Protein 7UYX (pdb70)

Radius of gyration: 41.83 Å; Cα contacts (8 Å, |Δi|>4): 1256; chains: 4; bounding box: 99×82×100 Å

Sequence (666 aa):
MTAVNYPFVDTMDKFDKITKGLIFTMISHELSILDNDGVVHSLHFSQITSLIDTITGKHPSLELPPQLFLITQYLLEDLKEVGEKGFVITEYFIDVLPTGNKAIFRGTLAHSKKEFEFSLNQFSILQQIALSHCIANLHEECAGFRGTFDVEYTFHWTPFAFNVKFSMTAVNYPFVDTMDKFDKITKGLIFTMISHELSILDNDGVVHSLHFSQITSLIDTITGKHPSLELPPQLFLITQYLLEDLKEVGEKGFVITEYFIDVLPTGNKAIFRGTLAHKISKKEFEFSLNQFSILQQIALSHCIANLHEECAGFRGTFDVEYTFHWTPFAFNVKFSMTAVNYPFVDTMDKFDKITKGLIFISHELSILDNDGVVHSLHFSQITSLIDTITGKHPSLELPPQLFLITQYLLEDLKEVGEKGFVITEYFIDVLPTGNKAIFRGTLAHISKKEFEFSLNQFSILQQIALSHCIANLHEECAGFRGTFDVEYTFHWTPFAFNVKMTAVNYPFVDTMDKFDKITKGLIFTMISHELSILDNDGVVHSLHFSQITSLIDTITGKHPSLELPPQLFLITQYLLEDLKEVGEKGFVITEYFIDVLPTGNKAIFRGTLAHKKEFEFSLNQFSILQQIALSHCIANLHEECAGFRGTFDVEYTFHWTPFAFNVKFS

B-factor: mean 81.18, std 18.29, range [40.74, 188.02]

Secondary structure (DSSP, 8-state):
-EEE--S-HHHHHHHHHHHHHTB---B--EEEEE-TTS-EEEEEHHHHHHHHHHHHT--GGGSS-HHHHHHHHHT-HHHHHHHTTT-EEEEEEEEEETTTTEEEEEEEEE--EEEEEEEEE---HHHHHHHHHHHHHH-GGGGGS-S--S--EEEEEETTEEEEEE-/-EEE--S-HHHHHHHHHHHHHHB---B--EEEEE-TTS-EEEEEHHHHHHHHHHHHT--GGGGS-HHHHHHHHTT-HHHHHHHHTT-EEEEEEEEEETTTTEEEEEEEEE----EEEEEEEE----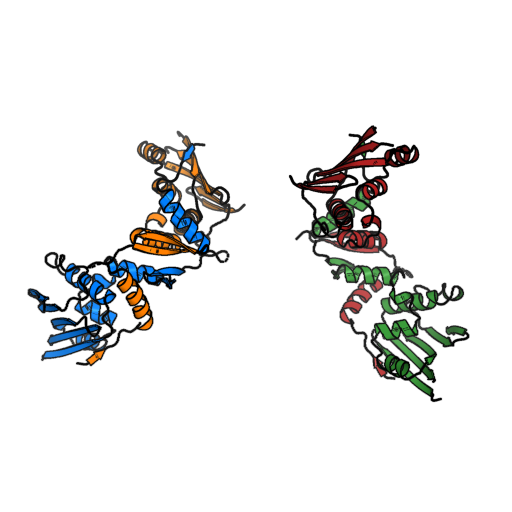HHHHHHHHHHHHTT-GGGTTS-S--S--EEEEEETTEEEEEE-/-EEE--S-HHHHHHHHHHHHTT----SEEEEE-SSS-EEEEEHHHHHHHHHHHHT--GGGGS-HHHHHHHHHT-HHHHHHHHTT-EEEEEEEEEETTTTEEEEEEEEE---EEEEEEEEE---HHHHHHHHHHHHTT-SGGGGS-S--S--EEEEE-SS-EEE-/-EEE--S-HHHHHHHHHHHHHTB---B--EEEEE-TTS-EEEEEHHHHHHHHHHHHT--GGGSS-HHHHHHHHHT-HHHHHHHHTT-EEEEEEEEEETTTTEEEEEEEEE--EEEEEEEE---HHHHHHHHHHHHTT-STTTTS-S--S--EEEEE-SS-EEEEE-

Organism: NCBI:txid2562177

Solvent-accessible surface area: 33189 Å² total; per-residue (Å²): 110,80,72,24,93,17,55,128,54,102,42,11,51,72,9,11,103,2,0,108,17,17,53,148,131,120,11,48,72,56,1,33,2,54,28,122,134,44,80,73,27,62,2,85,6,82,29,1,42,38,0,2,25,11,9,44,15,149,50,106,21,4,123,57,46,0,38,74,3,0,25,67,37,5,127,8,101,79,13,112,68,22,37,127,112,42,23,100,23,49,51,2,38,0,21,0,49,25,129,60,51,89,0,42,0,81,7,18,7,15,144,119,140,93,133,24,76,15,12,0,27,50,0,2,14,4,9,2,3,2,0,0,4,1,0,5,54,60,74,144,151,20,41,76,22,100,36,23,19,81,50,82,2,26,0,58,59,26,74,187,58,78,81,28,142,100,113,94,80,74,24,88,16,54,125,52,106,44,8,46,83,11,14,114,4,0,114,17,20,45,145,136,106,15,42,76,56,5,30,0,51,19,114,131,47,75,59,22,57,0,90,6,75,36,0,30,35,0,4,28,13,7,48,11,168,48,103,20,2,123,54,45,0,38,72,4,0,26,67,39,4,122,8,103,87,13,110,67,21,39,128,124,41,23,87,23,24,50,2,38,0,20,0,45,26,127,58,55,90,0,45,0,78,8,22,7,0,97,153,157,68,134,87,143,23,74,16,21,0,31,51,0,2,17,6,8,1,2,3,0,0,4,1,0,5,53,62,79,142,142,17,42,78,24,102,27,28,5,78,52,82,2,30,0,58,59,26,79,188,62,70,85,24,141,102,116,101,80,69,24,92,18,51,125,63,111,40,12,58,70,10,15,102,0,0,106,12,12,72,193,27,58,73,57,2,30,0,44,8,110,122,47,75,77,12,54,0,87,6,84,39,0,36,33,0,4,24,12,8,42,17,158,50,103,20,2,127,56,43,0,29,74,4,0,30,73,34,4,125,7,97,81,10,100,64,14,39,131,127,37,32,93,27,57,49,1,41,0,18,0,51,24,128,57,48,75,0,45,0,83,9,25,8,22,125,136,61,159,92,136,21,75,15,20,0,23,58,0,4,9,4,8,1,3,1,0,0,4,1,0,5,52,52,68,140,156,18,42,74,40,100,35,27,27,82,70,132,12,25,0,47,50,26,69,191,56,65,84,46,173,98,79,73,26,91,16,50,121,63,108,39,7,64,81,10,14,93,0,0,101,12,12,53,135,154,113,13,52,69,51,0,30,0,49,8,128,116,48,74,74,17,60,0,85,6,80,29,0,37,34,0,3,26,13,8,44,11,164,47,100,18,2,122,52,46,0,36,72,9,0,26,69,45,5,122,6,102,83,10,111,69,24,34,126,137,30,42,93,22,54,52,1,44,0,20,0,48,27,128,62,55,85,0,48,0,79,8,24,6,27,161,201,91,150,22,74,15,12,0,28,57,0,3,12,6,10,2,2,4,0,0,4,0,0,2,51,55,73,137,154,28,43,73,32,92,31,28,40,77,48,76,2,28,1,47,54,25,74,185,56,75,84,30,148,113,113

Structure (mmCIF, N/CA/C/O backbone):
data_7UYX
#
_entry.id   7UYX
#
_cell.length_a   60.955
_cell.length_b   86.563
_cell.length_c   71.879
_cell.angle_alpha   90.000
_cell.angle_beta   110.940
_cell.angle_gamma   90.000
#
_symmetry.space_group_name_H-M   'P 1 21 1'
#
loop_
_atom_site.group_PDB
_atom_site.id
_atom_site.type_symbol
_atom_site.label_atom_id
_atom_site.label_alt_id
_atom_site.label_comp_id
_atom_site.label_asym_id
_atom_site.label_entity_id
_atom_site.label_seq_id
_atom_site.pdbx_PDB_ins_code
_atom_site.Cartn_x
_atom_site.Cartn_y
_atom_site.Cartn_z
_atom_site.occupancy
_atom_site.B_iso_or_equiv
_atom_site.auth_seq_id
_atom_site.auth_comp_id
_atom_site.auth_asym_id
_atom_site.auth_atom_id
_atom_site.pdbx_PDB_model_num
ATOM 1 N N . MET A 1 4 ? 25.89280 -1.92791 21.30419 1.000 75.59332 1 MET A N 1
ATOM 2 C CA . MET A 1 4 ? 25.38612 -1.54738 19.95420 1.000 73.90170 1 MET A CA 1
ATOM 3 C C . MET A 1 4 ? 26.50049 -0.92626 19.11981 1.000 72.86177 1 MET A C 1
ATOM 4 O O . MET A 1 4 ? 26.76596 0.26948 19.20035 1.000 77.59235 1 MET A O 1
ATOM 8 N N . THR A 1 5 ? 27.14867 -1.75054 18.30869 1.000 69.02876 2 THR A N 1
ATOM 9 C CA . THR A 1 5 ? 28.29872 -1.31155 17.53071 1.000 64.50139 2 THR A CA 1
ATOM 10 C C . THR A 1 5 ? 27.84357 -0.50823 16.31952 1.000 65.69127 2 THR A C 1
ATOM 11 O O . THR A 1 5 ? 26.91437 -0.92119 15.61407 1.000 60.05939 2 THR A O 1
ATOM 22 N N . ALA A 1 6 ? 28.52109 0.61938 16.06490 1.000 65.97008 3 ALA A N 1
ATOM 23 C CA . ALA A 1 6 ? 28.16860 1.52512 14.97962 1.000 61.93464 3 ALA A CA 1
ATOM 24 C C . ALA A 1 6 ? 29.07931 1.25695 13.78906 1.000 61.04504 3 ALA A C 1
ATOM 25 O O . ALA A 1 6 ? 30.30883 1.37977 13.90404 1.000 52.00506 3 ALA A O 1
ATOM 32 N N . VAL A 1 7 ? 28.47383 0.89661 12.65392 1.000 62.67880 4 VAL A N 1
ATOM 33 C CA . VAL A 1 7 ? 29.20464 0.51978 11.45002 1.000 56.64436 4 VAL A CA 1
ATOM 34 C C . VAL A 1 7 ? 28.86700 1.51249 10.34975 1.000 56.91530 4 VAL A C 1
ATOM 35 O O . VAL A 1 7 ? 27.69921 1.65175 9.97600 1.000 58.49213 4 VAL A O 1
ATOM 48 N N . ASN A 1 8 ? 29.88760 2.17823 9.81538 1.000 73.90285 5 ASN A N 1
ATOM 49 C CA . ASN A 1 8 ? 29.71979 3.14207 8.73710 1.000 73.80863 5 ASN A CA 1
ATOM 50 C C . ASN A 1 8 ? 29.91327 2.49515 7.36922 1.000 74.16968 5 ASN A C 1
ATOM 51 O O . ASN A 1 8 ? 30.69053 1.55190 7.20832 1.000 78.39422 5 ASN A O 1
ATOM 62 N N . TYR A 1 9 ? 29.21900 3.04058 6.37741 1.000 71.51506 6 TYR A N 1
ATOM 63 C CA . TYR A 1 9 ? 29.30439 2.49858 5.03213 1.000 67.52148 6 TYR A CA 1
ATOM 64 C C . TYR A 1 9 ? 30.68888 2.77617 4.44236 1.000 69.95303 6 TYR A C 1
ATOM 65 O O . TYR A 1 9 ? 31.22853 3.87911 4.60545 1.000 80.33088 6 TYR A O 1
ATOM 83 N N . PRO A 1 10 ? 31.29893 1.79766 3.76056 1.000 76.48753 7 PRO A N 1
ATOM 84 C CA . PRO A 1 10 ? 32.64558 2.04612 3.20387 1.000 75.07625 7 PRO A CA 1
ATOM 85 C C . PRO A 1 10 ? 32.67977 3.19236 2.20399 1.000 77.46741 7 PRO A C 1
ATOM 86 O O . PRO A 1 10 ? 33.47774 4.13380 2.35777 1.000 79.54985 7 PRO A O 1
ATOM 97 N N . PHE A 1 11 ? 31.83313 3.13683 1.17155 1.000 76.07802 8 PHE A N 1
ATOM 98 C CA . PHE A 1 11 ? 31.81397 4.15757 0.12593 1.000 72.95640 8 PHE A CA 1
ATOM 99 C C . PHE A 1 11 ? 30.78623 5.22543 0.48527 1.000 76.96139 8 PHE A C 1
ATOM 100 O O . PHE A 1 11 ? 29.66302 5.26891 -0.03352 1.000 78.32012 8 PHE A O 1
ATOM 117 N N . VAL A 1 12 ? 31.20408 6.14368 1.34975 1.000 98.47053 9 VAL A N 1
ATOM 118 C CA . VAL A 1 12 ? 30.28473 7.18861 1.77383 1.000 101.76367 9 VAL A CA 1
ATOM 119 C C . VAL A 1 12 ? 30.02404 8.16351 0.63410 1.000 104.02874 9 VAL A C 1
ATOM 120 O O . VAL A 1 12 ? 28.87295 8.43505 0.27583 1.000 103.80887 9 VAL A O 1
ATOM 133 N N . ASP A 1 13 ? 31.09020 8.70157 0.04475 1.000 84.33552 10 ASP A N 1
ATOM 134 C CA . ASP A 1 13 ? 30.92485 9.76131 -0.94490 1.000 85.02188 10 ASP A CA 1
ATOM 135 C C . ASP A 1 13 ? 30.27033 9.25085 -2.22252 1.000 85.63519 10 ASP A C 1
ATOM 136 O O . ASP A 1 13 ? 29.40690 9.92547 -2.79812 1.000 87.10987 10 ASP A O 1
ATOM 145 N N . THR A 1 14 ? 30.71107 8.09895 -2.72015 1.000 82.54755 11 THR A N 1
ATOM 146 C CA . THR A 1 14 ? 30.02086 7.49905 -3.85684 1.000 79.26499 11 THR A CA 1
ATOM 147 C C . THR A 1 14 ? 28.52914 7.34201 -3.56811 1.000 83.34749 11 THR A C 1
ATOM 148 O O . THR A 1 14 ? 27.68680 7.59005 -4.44569 1.000 80.00273 11 THR A O 1
ATOM 159 N N . MET A 1 15 ? 28.18364 6.93199 -2.34054 1.000 79.68898 12 MET A N 1
ATOM 160 C CA . MET A 1 15 ? 26.77572 6.80306 -1.97764 1.000 77.57666 12 MET A CA 1
ATOM 161 C C . MET A 1 15 ? 26.08726 8.16469 -1.92777 1.000 77.32303 12 MET A C 1
ATOM 162 O O . MET A 1 15 ? 24.93237 8.29837 -2.35135 1.000 78.26100 12 MET A O 1
ATOM 176 N N . ASP A 1 16 ? 26.77654 9.19022 -1.42344 1.000 87.81648 13 ASP A N 1
ATOM 177 C CA . ASP A 1 16 ? 26.17394 10.51841 -1.35455 1.000 86.81426 13 ASP A CA 1
ATOM 178 C C . ASP A 1 16 ? 25.67518 10.97152 -2.72267 1.000 84.61499 13 ASP A C 1
ATOM 179 O O . ASP A 1 16 ? 24.54706 11.45665 -2.86029 1.000 81.40489 13 ASP A O 1
ATOM 188 N N . LYS A 1 17 ? 26.51237 10.83150 -3.74962 1.000 89.78607 14 LYS A N 1
ATOM 189 C CA . LYS A 1 17 ? 26.08092 11.18867 -5.09538 1.000 90.04439 14 LYS A CA 1
ATOM 190 C C . LYS A 1 17 ? 24.80051 10.44713 -5.46724 1.000 92.15948 14 LYS A C 1
ATOM 191 O O . LYS A 1 17 ? 23.81972 11.05955 -5.90129 1.000 88.77332 14 LYS A O 1
ATOM 210 N N . PHE A 1 18 ? 24.79076 9.11929 -5.30716 1.000 78.34856 15 PHE A N 1
ATOM 211 C CA . PHE A 1 18 ? 23.58252 8.35655 -5.60934 1.000 80.40160 15 PHE A CA 1
ATOM 212 C C . PHE A 1 18 ? 22.37230 8.90716 -4.85686 1.000 77.46354 15 PHE A C 1
ATOM 213 O O . PHE A 1 18 ? 21.28545 9.03333 -5.42408 1.000 76.05676 15 PHE A O 1
ATOM 230 N N . ASP A 1 19 ? 22.52632 9.18215 -3.56222 1.000 81.67286 16 ASP A N 1
ATOM 231 C CA . ASP A 1 19 ? 21.39610 9.61410 -2.74329 1.000 83.37267 16 ASP A CA 1
ATOM 232 C C . ASP A 1 19 ? 20.79194 10.90589 -3.27065 1.000 83.24978 16 ASP A C 1
ATOM 233 O O . ASP A 1 19 ? 19.57210 11.01640 -3.43980 1.000 84.68601 16 ASP A O 1
ATOM 242 N N . LYS A 1 20 ? 21.63230 11.91009 -3.49971 1.000 80.63585 17 LYS A N 1
ATOM 243 C CA . LYS A 1 20 ? 21.14299 13.16852 -4.04393 1.000 82.62163 17 LYS A CA 1
ATOM 244 C C . LYS A 1 20 ? 20.39601 12.94057 -5.35032 1.000 85.26202 17 LYS A C 1
ATOM 245 O O . LYS A 1 20 ? 19.29134 13.45661 -5.55178 1.000 87.41594 17 LYS A O 1
ATOM 264 N N . ILE A 1 21 ? 20.98150 12.15598 -6.24979 1.000 87.38290 18 ILE A N 1
ATOM 265 C CA . ILE A 1 21 ? 20.29956 11.83631 -7.49692 1.000 83.54153 18 ILE A CA 1
ATOM 266 C C . ILE A 1 21 ? 18.98438 11.11816 -7.21326 1.000 82.08998 18 ILE A C 1
ATOM 267 O O . ILE A 1 21 ? 17.93726 11.46099 -7.77219 1.000 87.35783 18 ILE A O 1
ATOM 283 N N . THR A 1 22 ? 19.02141 10.09786 -6.35498 1.000 86.01209 19 THR A N 1
ATOM 284 C CA . THR A 1 22 ? 17.80997 9.33633 -6.07577 1.000 85.94304 19 THR A CA 1
ATOM 285 C C . THR A 1 22 ? 16.72958 10.19961 -5.44013 1.000 87.74397 19 THR A C 1
ATOM 286 O O . THR A 1 22 ? 15.53721 9.96590 -5.66438 1.000 90.00261 19 THR A O 1
ATOM 297 N N . LYS A 1 23 ? 17.11511 11.18001 -4.62647 1.000 85.04532 20 LYS A N 1
ATOM 298 C CA . LYS A 1 23 ? 16.11547 12.08655 -4.07654 1.000 84.00354 20 LYS A CA 1
ATOM 299 C C . LYS A 1 23 ? 15.37268 12.83603 -5.17732 1.000 85.90826 20 LYS A C 1
ATOM 300 O O . LYS A 1 23 ? 14.16990 13.09823 -5.04634 1.000 86.07782 20 LYS A O 1
ATOM 319 N N . GLY A 1 24 ? 16.06606 13.18824 -6.26415 1.000 85.62937 21 GLY A N 1
ATOM 320 C CA . GLY A 1 24 ? 15.44087 13.93623 -7.34030 1.000 92.67056 21 GLY A CA 1
ATOM 321 C C . GLY A 1 24 ? 14.47135 13.12172 -8.17487 1.000 89.41235 21 GLY A C 1
ATOM 322 O O . GLY A 1 24 ? 13.64821 13.70125 -8.89207 1.000 89.05261 21 GLY A O 1
ATOM 326 N N . LEU A 1 25 ? 14.54378 11.79323 -8.09801 1.000 92.53684 22 LEU A N 1
ATOM 327 C CA . LEU A 1 25 ? 13.64602 10.92886 -8.85069 1.000 87.91132 22 LEU A CA 1
ATOM 328 C C . LEU A 1 25 ? 12.37330 10.58522 -8.08910 1.000 89.52420 22 LEU A C 1
ATOM 329 O O . LEU A 1 25 ? 11.52681 9.85851 -8.62441 1.000 89.32190 22 LEU A O 1
ATOM 345 N N . ILE A 1 26 ? 12.20898 11.08929 -6.86998 1.000 79.34435 23 ILE A N 1
ATOM 346 C CA . ILE A 1 26 ? 11.02848 10.76904 -6.07742 1.000 81.68572 23 ILE A CA 1
ATOM 347 C C . ILE A 1 26 ? 9.87046 11.64923 -6.52012 1.000 78.58742 23 ILE A C 1
ATOM 348 O O . ILE A 1 26 ? 10.01586 12.87271 -6.62550 1.000 77.81179 23 ILE A O 1
ATOM 364 N N . PHE A 1 27 ? 8.71844 11.02629 -6.77254 1.000 77.51757 24 PHE A N 1
ATOM 365 C CA . PHE A 1 27 ? 7.52020 11.76053 -7.14426 1.000 83.86411 24 PHE A CA 1
ATOM 366 C C . PHE A 1 27 ? 6.35919 11.37350 -6.23192 1.000 82.53146 24 PHE A C 1
ATOM 367 O O . PHE A 1 27 ? 6.54276 10.64301 -5.25683 1.000 77.77438 24 PHE A O 1
ATOM 384 N N . THR A 1 37 ? 4.86379 6.04705 -2.27378 1.000 89.75489 34 THR A N 1
ATOM 385 C CA . THR A 1 37 ? 5.72931 6.85091 -3.13310 1.000 93.99052 34 THR A CA 1
ATOM 386 C C . THR A 1 37 ? 6.55437 5.95491 -4.05547 1.000 88.77054 34 THR A C 1
ATOM 387 O O . THR A 1 37 ? 6.66568 4.75300 -3.81666 1.000 90.40916 34 THR A O 1
ATOM 397 N N . MET A 1 38 ? 7.14320 6.54864 -5.09435 1.000 89.02646 35 MET A N 1
ATOM 398 C CA . MET A 1 38 ? 7.83179 5.77653 -6.11643 1.000 88.35708 35 MET A CA 1
ATOM 399 C C . MET A 1 38 ? 8.92220 6.63027 -6.75622 1.000 84.58462 35 MET A C 1
ATOM 400 O O . MET A 1 38 ? 9.00127 7.84670 -6.55236 1.000 89.08673 35 MET A O 1
ATOM 414 N N . ILE A 1 39 ? 9.77208 5.95966 -7.54186 1.000 81.05281 36 ILE A N 1
ATOM 415 C CA . ILE A 1 39 ? 10.90882 6.56679 -8.22591 1.000 79.78706 36 ILE A CA 1
ATOM 416 C C . ILE A 1 39 ? 10.55204 6.75624 -9.69441 1.000 78.55542 36 ILE A C 1
ATOM 417 O O . ILE A 1 39 ? 9.74547 6.00912 -10.27108 1.000 78.84874 36 ILE A O 1
ATOM 433 N N . SER A 1 40 ? 11.16543 7.76659 -10.31753 1.000 73.10427 37 SER A N 1
ATOM 434 C CA . SER A 1 40 ? 10.77966 8.12499 -11.67465 1.000 72.57102 37 SER A CA 1
ATOM 435 C C . SER A 1 40 ? 11.32906 7.16841 -12.72563 1.000 78.52380 37 SER A C 1
ATOM 436 O O . SER A 1 40 ? 10.75993 7.08724 -13.82282 1.000 77.49421 37 SER A O 1
ATOM 444 N N . HIS A 1 41 ? 12.43000 6.46693 -12.43792 1.000 77.08780 38 HIS A N 1
ATOM 445 C CA . HIS A 1 41 ? 13.03999 5.54710 -13.40725 1.000 73.16092 38 HIS A CA 1
ATOM 446 C C . HIS A 1 41 ? 13.39336 6.26189 -14.70807 1.000 68.87754 38 HIS A C 1
ATOM 447 O O . HIS A 1 41 ? 13.15952 5.74811 -15.80492 1.000 68.35409 38 HIS A O 1
ATOM 461 N N . GLU A 1 42 ? 13.96733 7.45327 -14.57704 1.000 72.91653 39 GLU A N 1
ATOM 462 C CA . GLU A 1 42 ? 14.32269 8.26353 -15.73087 1.000 69.23552 39 GLU A CA 1
ATOM 463 C C . GLU A 1 42 ? 15.33196 9.29014 -15.25711 1.000 68.26514 39 GLU A C 1
ATOM 464 O O . GLU A 1 42 ? 15.07560 10.00497 -14.28129 1.000 68.32716 39 GLU A O 1
ATOM 476 N N . LEU A 1 43 ? 16.47376 9.35098 -15.93400 1.000 77.84698 40 LEU A N 1
ATOM 477 C CA . LEU A 1 43 ? 17.56634 10.22660 -15.54184 1.000 86.55465 40 LEU A CA 1
ATOM 478 C C . LEU A 1 43 ? 17.82735 11.26633 -16.61945 1.000 90.46251 40 LEU A C 1
ATOM 479 O O . LEU A 1 43 ? 17.81600 10.95508 -17.81487 1.000 86.98222 40 LEU A O 1
ATOM 495 N N . SER A 1 44 ? 18.07650 12.50052 -16.17821 1.000 80.18134 41 SER A N 1
ATOM 496 C CA . SER A 1 44 ? 18.35457 13.60933 -17.07838 1.000 83.30569 41 SER A CA 1
ATOM 497 C C . SER A 1 44 ? 19.86029 13.76025 -17.24295 1.000 85.32936 41 SER A C 1
ATOM 498 O O . SER A 1 44 ? 20.59288 13.87014 -16.25458 1.000 83.78559 41 SER A O 1
ATOM 506 N N . ILE A 1 45 ? 20.31282 13.76882 -18.49469 1.000 88.95766 42 ILE A N 1
ATOM 507 C CA . ILE A 1 45 ? 21.72790 13.77336 -18.84161 1.000 88.40914 42 ILE A CA 1
ATOM 508 C C . ILE A 1 45 ? 22.08625 15.10307 -19.48698 1.000 86.96497 42 ILE A C 1
ATOM 509 O O . ILE A 1 45 ? 21.35124 15.60192 -20.34414 1.000 89.63164 42 ILE A O 1
ATOM 525 N N . LEU A 1 46 ? 23.23547 15.65551 -19.10575 1.000 89.97423 43 LEU A N 1
ATOM 526 C CA . LEU A 1 46 ? 23.74293 16.89564 -19.67824 1.000 95.66929 43 LEU A CA 1
ATOM 527 C C . LEU A 1 46 ? 24.93836 16.58043 -20.56575 1.000 100.13135 43 LEU A C 1
ATOM 528 O O . LEU A 1 46 ? 25.84029 15.84230 -20.15565 1.000 97.98707 43 LEU A O 1
ATOM 544 N N . ASP A 1 47 ? 24.95036 17.14267 -21.77100 1.000 95.05184 44 ASP A N 1
ATOM 545 C CA . ASP A 1 47 ? 26.03257 16.92721 -22.71673 1.000 95.78809 44 ASP A CA 1
ATOM 546 C C . ASP A 1 47 ? 26.96552 18.13672 -22.72259 1.000 101.30187 44 ASP A C 1
ATOM 547 O O . ASP A 1 47 ? 26.77869 19.10849 -21.98376 1.000 96.80813 44 ASP A O 1
ATOM 556 N N . ASN A 1 48 ? 27.98576 18.07312 -23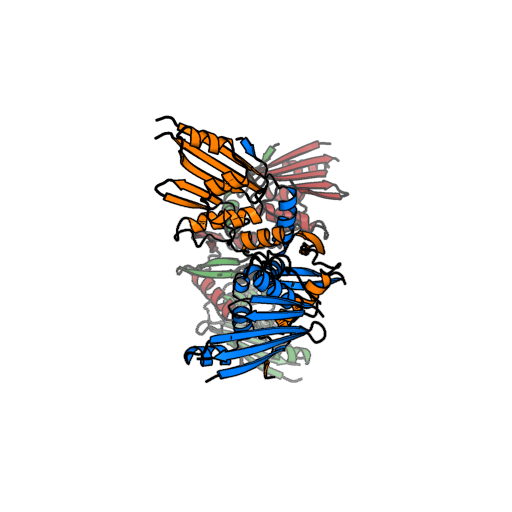.58182 1.000 102.20674 45 ASN A N 1
ATOM 557 C CA . ASN A 1 48 ? 29.03046 19.09193 -23.56163 1.000 104.83492 45 ASN A CA 1
ATOM 558 C C . ASN A 1 48 ? 28.46870 20.47871 -23.85350 1.000 104.22553 45 ASN A C 1
ATOM 559 O O . ASN A 1 48 ? 28.84384 21.45951 -23.20004 1.000 104.81785 45 ASN A O 1
ATOM 570 N N . ASP A 1 49 ? 27.56671 20.58508 -24.82881 1.000 113.21498 46 ASP A N 1
ATOM 571 C CA . ASP A 1 49 ? 27.02811 21.89167 -25.18456 1.000 113.17733 46 ASP A CA 1
ATOM 572 C C . ASP A 1 49 ? 26.12747 22.46861 -24.10369 1.000 111.72437 46 ASP A C 1
ATOM 573 O O . ASP A 1 49 ? 25.88501 23.68177 -24.09736 1.000 110.70042 46 ASP A O 1
ATOM 582 N N . GLY A 1 50 ? 25.60491 21.63194 -23.21737 1.000 111.46224 47 GLY A N 1
ATOM 583 C CA . GLY A 1 50 ? 24.63067 22.06901 -22.24779 1.000 108.90169 47 GLY A CA 1
ATOM 584 C C . GLY A 1 50 ? 23.19623 21.71936 -22.57766 1.000 107.23642 47 GLY A C 1
ATOM 585 O O . GLY A 1 50 ? 22.28621 22.41230 -22.09714 1.000 108.21106 47 GLY A O 1
ATOM 589 N N . VAL A 1 51 ? 22.96365 20.67483 -23.37542 1.000 101.19954 48 VAL A N 1
ATOM 590 C CA . VAL A 1 51 ? 21.62505 20.22275 -23.72330 1.000 96.11085 48 VAL A CA 1
ATOM 591 C C . VAL A 1 51 ? 21.27502 19.05274 -22.81811 1.000 94.66884 48 VAL A C 1
ATOM 592 O O . VAL A 1 51 ? 22.08682 18.13939 -22.62979 1.000 94.80444 48 VAL A O 1
ATOM 605 N N . VAL A 1 52 ? 20.07806 19.07866 -22.25670 1.000 97.09525 49 VAL A N 1
ATOM 606 C CA . VAL A 1 52 ? 19.62030 18.03094 -21.35080 1.000 94.89769 49 VAL A CA 1
ATOM 607 C C . VAL A 1 52 ? 18.82654 17.00436 -22.14582 1.000 93.46232 49 VAL A C 1
ATOM 608 O O . VAL A 1 52 ? 17.92981 17.35838 -22.92083 1.000 92.45881 49 VAL A O 1
ATOM 621 N N . HIS A 1 53 ? 19.15015 15.72939 -21.94394 1.000 82.65181 50 HIS A N 1
ATOM 622 C CA . HIS A 1 53 ? 18.44838 14.61433 -22.57123 1.000 82.08957 50 HIS A CA 1
ATOM 623 C C . HIS A 1 53 ? 17.92914 13.71647 -21.45650 1.000 81.68130 50 HIS A C 1
ATOM 624 O O . HIS A 1 53 ? 18.72047 13.10336 -20.73172 1.000 81.36419 50 HIS A O 1
ATOM 638 N N . SER A 1 54 ? 16.60827 13.64717 -21.30853 1.000 80.28115 51 SER A N 1
ATOM 639 C CA . SER A 1 54 ? 15.98652 12.81090 -20.29030 1.000 71.90032 51 SER A CA 1
ATOM 640 C C . SER A 1 54 ? 15.77085 11.42392 -20.88014 1.000 70.96068 51 SER A C 1
ATOM 641 O O . SER A 1 54 ? 14.86764 11.22575 -21.69813 1.000 78.51165 51 SER A O 1
ATOM 649 N N . LEU A 1 55 ? 16.60217 10.47244 -20.47785 1.000 70.50164 52 LEU A N 1
ATOM 650 C CA . LEU A 1 55 ? 16.49923 9.09972 -20.94504 1.000 70.47700 52 LEU A CA 1
ATOM 651 C C . LEU A 1 55 ? 16.03318 8.19277 -19.81642 1.000 68.92298 52 LEU A C 1
ATOM 652 O O . LEU A 1 55 ? 16.33024 8.42579 -18.64337 1.000 74.39941 52 LEU A O 1
ATOM 668 N N . HIS A 1 56 ? 15.28269 7.16368 -20.18616 1.000 72.39802 53 HIS A N 1
ATOM 669 C CA . HIS A 1 56 ? 14.82948 6.19070 -19.21028 1.000 68.13000 53 HIS A CA 1
ATOM 670 C C . HIS A 1 56 ? 15.99152 5.33629 -18.71617 1.000 67.17053 53 HIS A C 1
ATOM 671 O O . HIS A 1 56 ? 17.03567 5.22298 -19.36118 1.000 65.53294 53 HIS A O 1
ATOM 685 N N . PHE A 1 57 ? 15.78836 4.70880 -17.55859 1.000 66.30710 54 PHE A N 1
ATOM 686 C CA . PHE A 1 57 ? 16.77963 3.76814 -17.05083 1.000 59.75759 54 PHE A CA 1
ATOM 687 C C . PHE A 1 57 ? 17.13713 2.72733 -18.10656 1.000 63.21010 54 PHE A C 1
ATOM 688 O O . PHE A 1 57 ? 18.31587 2.44067 -18.34525 1.000 79.67258 54 PHE A O 1
ATOM 705 N N . SER A 1 58 ? 16.12103 2.15844 -18.75916 1.000 51.48473 55 SER A N 1
ATOM 706 C CA . SER A 1 58 ? 16.36558 1.09784 -19.72886 1.000 49.85522 55 SER A CA 1
ATOM 707 C C . SER A 1 58 ? 17.22699 1.58675 -20.88439 1.000 54.82680 55 SER A C 1
ATOM 708 O O . SER A 1 58 ? 18.10555 0.86256 -21.36497 1.000 61.78059 55 SER A O 1
ATOM 716 N N . GLN A 1 59 ? 16.97543 2.80185 -21.36231 1.000 61.87897 56 GLN A N 1
ATOM 717 C CA . GLN A 1 59 ? 17.79302 3.35467 -22.43662 1.000 62.92463 56 GLN A CA 1
ATOM 718 C C . GLN A 1 59 ? 19.22978 3.56746 -21.97842 1.000 67.74418 56 GLN A C 1
ATOM 719 O O . GLN A 1 59 ? 20.17621 3.13997 -22.65004 1.000 75.76102 56 GLN A O 1
ATOM 733 N N . ILE A 1 60 ? 19.41178 4.21897 -20.82917 1.000 46.74958 57 ILE A N 1
ATOM 734 C CA . ILE A 1 60 ? 20.76019 4.47647 -20.33510 1.000 56.00094 57 ILE A CA 1
ATOM 735 C C . ILE A 1 60 ? 21.53750 3.17293 -20.20803 1.000 54.35906 57 ILE A C 1
ATOM 736 O O . ILE A 1 60 ? 22.70686 3.08778 -20.60276 1.000 56.50889 57 ILE A O 1
ATOM 752 N N . THR A 1 61 ? 20.90947 2.14346 -19.63942 1.000 52.33408 58 THR A N 1
ATOM 753 C CA . THR A 1 61 ? 21.54358 0.83105 -19.57542 1.000 61.13924 58 THR A CA 1
ATOM 754 C C . THR A 1 61 ? 21.96862 0.36827 -20.96486 1.000 60.09683 58 THR A C 1
ATOM 755 O O . THR A 1 61 ? 23.11755 -0.03747 -21.17661 1.000 57.68852 58 THR A O 1
ATOM 766 N N . SER A 1 62 ? 21.04994 0.44499 -21.93340 1.000 61.83019 59 SER A N 1
ATOM 767 C CA . SER A 1 62 ? 21.35517 -0.01884 -23.28283 1.000 56.45162 59 SER A CA 1
ATOM 768 C C . SER A 1 62 ? 22.50904 0.76944 -23.88726 1.000 58.88967 59 SER A C 1
ATOM 769 O O . SER A 1 62 ? 23.38694 0.19554 -24.54118 1.000 59.45702 59 SER A O 1
ATOM 777 N N . LEU A 1 63 ? 22.52101 2.08777 -23.68743 1.000 57.54918 60 LEU A N 1
ATOM 778 C CA . LEU A 1 63 ? 23.59988 2.90839 -24.22745 1.000 63.69351 60 LEU A CA 1
ATOM 779 C C . LEU A 1 63 ? 24.92787 2.55214 -23.57784 1.000 56.91075 60 LEU A C 1
ATOM 780 O O . LEU A 1 63 ? 25.93040 2.33074 -24.26413 1.000 61.95348 60 LEU A O 1
ATOM 796 N N . ILE A 1 64 ? 24.95275 2.49258 -22.24804 1.000 60.49957 61 ILE A N 1
ATOM 797 C CA . ILE A 1 64 ? 26.20163 2.22099 -21.54412 1.000 65.06162 61 ILE A CA 1
ATOM 798 C C . ILE A 1 64 ? 26.70387 0.82187 -21.87748 1.000 62.46885 61 ILE A C 1
ATOM 799 O O . ILE A 1 64 ? 27.87880 0.62903 -22.21611 1.000 57.69260 61 ILE A O 1
ATOM 815 N N . ASP A 1 65 ? 25.82032 -0.17661 -21.78268 1.000 70.74667 62 ASP A N 1
ATOM 816 C CA . ASP A 1 65 ? 26.24428 -1.55312 -22.00824 1.000 69.53199 62 ASP A CA 1
ATOM 817 C C . ASP A 1 65 ? 26.73921 -1.75310 -23.43533 1.000 69.05440 62 ASP A C 1
ATOM 818 O O . ASP A 1 65 ? 27.59951 -2.60782 -23.68082 1.000 69.07764 62 ASP A O 1
ATOM 827 N N . THR A 1 66 ? 26.20748 -0.98269 -24.38924 1.000 67.22509 63 THR A N 1
ATOM 828 C CA . THR A 1 66 ? 26.67609 -1.09826 -25.76511 1.000 58.97400 63 THR A CA 1
ATOM 829 C C . THR A 1 66 ? 28.09479 -0.56564 -25.89881 1.000 59.37165 63 THR A C 1
ATOM 830 O O . THR A 1 66 ? 28.92712 -1.16245 -26.58934 1.000 60.39331 63 THR A O 1
ATOM 841 N N . ILE A 1 67 ? 28.39022 0.55390 -25.23959 1.000 61.48941 64 ILE A N 1
ATOM 842 C CA . ILE A 1 67 ? 29.71988 1.14235 -25.34716 1.000 62.55602 64 ILE A CA 1
ATOM 843 C C . ILE A 1 67 ? 30.73989 0.29440 -24.60231 1.000 56.39194 64 ILE A C 1
ATOM 844 O O . ILE A 1 67 ? 31.88702 0.15347 -25.04151 1.000 58.50180 64 ILE A O 1
ATOM 860 N N . THR A 1 68 ? 30.34519 -0.28471 -23.46818 1.000 61.96818 65 THR A N 1
ATOM 861 C CA . THR A 1 68 ? 31.28552 -1.08153 -22.68888 1.000 58.77050 65 THR A CA 1
ATOM 862 C C . THR A 1 68 ? 31.50747 -2.46105 -23.29439 1.000 56.70863 65 THR A C 1
ATOM 863 O O . THR A 1 68 ? 32.59309 -3.02922 -23.14802 1.000 57.89556 65 THR A O 1
ATOM 874 N N . GLY A 1 69 ? 30.50431 -3.00936 -23.97340 1.000 62.09400 66 GLY A N 1
ATOM 875 C CA . GLY A 1 69 ? 30.57699 -4.34407 -24.52569 1.000 54.86269 66 GLY A CA 1
ATOM 876 C C . GLY A 1 69 ? 29.77185 -5.38354 -23.78057 1.000 54.61083 66 GLY A C 1
ATOM 877 O O . GLY A 1 69 ? 29.70673 -6.53356 -24.23035 1.000 53.61779 66 GLY A O 1
ATOM 881 N N . LYS A 1 70 ? 29.15573 -5.01730 -22.66221 1.000 57.47795 67 LYS A N 1
ATOM 882 C CA . LYS A 1 70 ? 28.43402 -5.97634 -21.84066 1.000 57.90688 67 LYS A CA 1
ATOM 883 C C . LYS A 1 70 ? 27.07032 -6.35354 -22.40002 1.000 56.77844 67 LYS A C 1
ATOM 884 O O . LYS A 1 70 ? 26.43698 -7.27165 -21.86393 1.000 58.71089 67 LYS A O 1
ATOM 903 N N . HIS A 1 71 ? 26.60496 -5.67600 -23.44167 1.000 46.21350 68 HIS A N 1
ATOM 904 C CA . HIS A 1 71 ? 25.27319 -5.95363 -23.95633 1.000 54.90404 68 HIS A CA 1
ATOM 905 C C . HIS A 1 71 ? 25.19251 -7.39109 -24.46700 1.000 50.30338 68 HIS A C 1
ATOM 906 O O . HIS A 1 71 ? 26.14834 -7.89060 -25.07417 1.000 54.73141 68 HIS A O 1
ATOM 920 N N . PRO A 1 72 ? 24.07239 -8.08476 -24.24740 1.000 47.61599 69 PRO A N 1
ATOM 921 C CA . PRO A 1 72 ? 23.98781 -9.48119 -24.70953 1.000 56.29054 69 PRO A CA 1
ATOM 922 C C . PRO A 1 72 ? 23.99408 -9.61184 -26.22277 1.000 50.67104 69 PRO A C 1
ATOM 923 O O . PRO A 1 72 ? 24.50010 -10.61185 -26.74969 1.000 51.86706 69 PRO A O 1
ATOM 934 N N . SER A 1 73 ? 23.44584 -8.63281 -26.94658 1.000 47.77751 70 SER A N 1
ATOM 935 C CA . SER A 1 73 ? 23.37691 -8.76306 -28.39483 1.000 54.29722 70 SER A CA 1
ATOM 936 C C . SER A 1 73 ? 24.74459 -8.65584 -29.05593 1.000 54.45431 70 SER A C 1
ATOM 937 O O . SER A 1 73 ? 24.85334 -8.92585 -30.25660 1.000 54.09828 70 SER A O 1
ATOM 945 N N . LEU A 1 74 ? 25.78386 -8.27107 -28.31438 1.000 58.65166 71 LEU A N 1
ATOM 946 C CA . LEU A 1 74 ? 27.11435 -8.12674 -28.88941 1.000 54.07477 71 LEU A CA 1
ATOM 947 C C . LEU A 1 74 ? 27.88403 -9.43903 -28.92987 1.000 53.86712 71 LEU A C 1
ATOM 948 O O . LEU A 1 74 ? 28.88415 -9.53754 -29.64598 1.000 57.98141 71 LEU A O 1
ATOM 964 N N . GLU A 1 75 ? 27.44729 -10.44665 -28.17629 1.000 52.48035 72 GLU A N 1
ATOM 965 C CA . GLU A 1 75 ? 28.04113 -11.77275 -28.29135 1.000 51.74424 72 GLU A CA 1
ATOM 966 C C . GLU A 1 75 ? 27.72511 -12.43814 -29.62208 1.000 54.50433 72 GLU A C 1
ATOM 967 O O . GLU A 1 75 ? 28.47850 -13.31219 -30.06020 1.000 55.91267 72 GLU A O 1
ATOM 979 N N . LEU A 1 76 ? 26.61700 -12.07079 -30.24981 1.000 54.77304 73 LEU A N 1
ATOM 980 C CA . LEU A 1 76 ? 26.22558 -12.69059 -31.49948 1.000 57.51694 73 LEU A CA 1
ATOM 981 C C . LEU A 1 76 ? 27.31384 -12.51023 -32.55770 1.000 52.71102 73 LEU A C 1
ATOM 982 O O . LEU A 1 76 ? 28.06127 -11.52934 -32.54041 1.000 61.97393 73 LEU A O 1
ATOM 998 N N . PRO A 1 77 ? 27.42065 -13.44369 -33.50011 1.000 53.70583 74 PRO A N 1
ATOM 999 C CA . PRO A 1 77 ? 28.31305 -13.22348 -34.63576 1.000 53.95499 74 PRO A CA 1
ATOM 1000 C C . PRO A 1 77 ? 27.91187 -11.97210 -35.38381 1.000 59.43417 74 PRO A C 1
ATOM 1001 O O . PRO A 1 77 ? 26.71901 -11.61601 -35.44463 1.000 60.13602 74 PRO A O 1
ATOM 1012 N N . PRO A 1 78 ? 28.87496 -11.25372 -35.96673 1.000 66.21552 75 PRO A N 1
ATOM 1013 C CA . PRO A 1 78 ? 28.54001 -9.94831 -36.56545 1.000 57.88620 75 PRO A CA 1
ATOM 1014 C C . PRO A 1 78 ? 27.40024 -9.99232 -37.56997 1.000 54.86955 75 PRO A C 1
ATOM 1015 O O . PRO A 1 78 ? 26.58567 -9.06299 -37.59716 1.000 52.21199 75 PRO A O 1
ATOM 1026 N N . GLN A 1 79 ? 27.32505 -11.02733 -38.40951 1.000 61.04552 76 GLN A N 1
ATOM 1027 C CA . GLN A 1 79 ? 26.24828 -11.08832 -39.39331 1.000 59.90583 76 GLN A CA 1
ATOM 1028 C C . GLN A 1 79 ? 24.90880 -11.35817 -38.71681 1.000 59.39485 76 GLN A C 1
ATOM 1029 O O . GLN A 1 79 ? 23.89550 -10.73693 -39.05785 1.000 59.96658 76 GLN A O 1
ATOM 1043 N N . LEU A 1 80 ? 24.88719 -12.28528 -37.75472 1.000 51.54713 77 LEU A N 1
ATOM 1044 C CA . LEU A 1 80 ? 23.66527 -12.55631 -37.00718 1.000 52.55868 77 LEU A CA 1
ATOM 1045 C C . LEU A 1 80 ? 23.28386 -11.36913 -36.13386 1.000 53.34696 77 LEU A C 1
ATOM 1046 O O . LEU A 1 80 ? 22.09777 -11.15713 -35.85702 1.000 48.91983 77 LEU A O 1
ATOM 1062 N N . PHE A 1 81 ? 24.27601 -10.59966 -35.68009 1.000 52.28162 78 PHE A N 1
ATOM 1063 C CA . PHE A 1 81 ? 24.00052 -9.33971 -34.99678 1.000 51.96744 78 PHE A CA 1
ATOM 1064 C C . PHE A 1 81 ? 23.26936 -8.37049 -35.91631 1.000 49.49766 78 PHE A C 1
ATOM 1065 O O . PHE A 1 81 ? 22.19383 -7.86461 -35.57671 1.000 55.56649 78 PHE A O 1
ATOM 1082 N N . LEU A 1 82 ? 23.83534 -8.10378 -37.09249 1.000 47.59259 79 LEU A N 1
ATOM 1083 C CA . LEU A 1 82 ? 23.17754 -7.19850 -38.02708 1.000 52.90190 79 LEU A CA 1
ATOM 1084 C C . LEU A 1 82 ? 21.77901 -7.69051 -38.38048 1.000 51.42623 79 LEU A C 1
ATOM 1085 O O . LEU A 1 82 ? 20.82408 -6.90549 -38.37855 1.000 51.64428 79 LEU A O 1
ATOM 1101 N N . ILE A 1 83 ? 21.62969 -8.98915 -38.66067 1.000 50.48340 80 ILE A N 1
ATOM 1102 C CA . ILE A 1 83 ? 20.31791 -9.51448 -39.03558 1.000 53.35043 80 ILE A CA 1
ATOM 1103 C C . ILE A 1 83 ? 19.28793 -9.21079 -37.95824 1.000 49.55587 80 ILE A C 1
ATOM 1104 O O . ILE A 1 83 ? 18.16636 -8.78417 -38.25290 1.000 59.95488 80 ILE A O 1
ATOM 1120 N N . THR A 1 84 ? 19.64096 -9.43650 -36.69619 1.000 48.63084 81 THR A N 1
ATOM 1121 C CA . THR A 1 84 ? 18.69677 -9.15256 -35.62346 1.000 51.45077 81 THR A CA 1
ATOM 1122 C C . THR A 1 84 ? 18.47424 -7.65493 -35.45417 1.000 53.69352 81 THR A C 1
ATOM 1123 O O . THR A 1 84 ? 17.34847 -7.22899 -35.17008 1.000 52.56979 81 THR A O 1
ATOM 1134 N N . GLN A 1 85 ? 19.52225 -6.84473 -35.64102 1.000 49.78900 82 GLN A N 1
ATOM 1135 C CA . GLN A 1 85 ? 19.41861 -5.41808 -35.34635 1.000 52.76062 82 GLN A CA 1
ATOM 1136 C C . GLN A 1 85 ? 18.56919 -4.68217 -36.38037 1.000 60.05018 82 GLN A C 1
ATOM 1137 O O . GLN A 1 85 ? 17.83430 -3.75009 -36.03538 1.000 65.89402 82 GLN A O 1
ATOM 1151 N N . TYR A 1 86 ? 18.66729 -5.06083 -37.65299 1.000 57.46966 83 TYR A N 1
ATOM 1152 C CA . TYR A 1 86 ? 17.93361 -4.38540 -38.71670 1.000 63.59812 83 TYR A CA 1
ATOM 1153 C C . TYR A 1 86 ? 16.72567 -5.17857 -39.19429 1.000 54.92008 83 TYR A C 1
ATOM 1154 O O . TYR A 1 86 ? 16.09473 -4.78870 -40.17958 1.000 60.70687 83 TYR A O 1
ATOM 1172 N N . LEU A 1 87 ? 16.39321 -6.27918 -38.52188 1.000 54.48335 84 LEU A N 1
ATOM 1173 C CA . LEU A 1 87 ? 15.20474 -7.06376 -38.84615 1.000 58.25280 84 LEU A CA 1
ATOM 1174 C C . LEU A 1 87 ? 15.23894 -7.54038 -40.29664 1.000 60.64995 84 LEU A C 1
ATOM 1175 O O . LEU A 1 87 ? 14.28881 -7.35763 -41.06254 1.000 63.13575 84 LEU A O 1
ATOM 1191 N N . LEU A 1 88 ? 16.36113 -8.14561 -40.67613 1.000 59.15034 85 LEU A N 1
ATOM 1192 C CA . LEU A 1 88 ? 16.56180 -8.63767 -42.03712 1.000 60.14932 85 LEU A CA 1
ATOM 1193 C C . LEU A 1 88 ? 15.80392 -9.95290 -42.18515 1.000 61.64767 85 LEU A C 1
ATOM 1194 O O . LEU A 1 88 ? 16.35357 -11.05174 -42.08055 1.000 62.84159 85 LEU A O 1
ATOM 1210 N N . GLU A 1 89 ? 14.50085 -9.83225 -42.42506 1.000 62.12224 86 GLU A N 1
ATOM 1211 C CA . GLU A 1 89 ? 13.67750 -11.02859 -42.52934 1.000 58.94492 86 GLU A CA 1
ATOM 1212 C C . GLU A 1 89 ? 14.07263 -11.88335 -43.72390 1.000 56.33309 86 GLU A C 1
ATOM 1213 O O . GLU A 1 89 ? 13.95186 -13.11095 -43.67018 1.000 56.73109 86 GLU A O 1
ATOM 1225 N N . ASP A 1 90 ? 14.53815 -11.25893 -44.80576 1.000 60.19046 87 ASP A N 1
ATOM 1226 C CA . ASP A 1 90 ? 14.86232 -12.01515 -46.01005 1.000 62.89345 87 ASP A CA 1
ATOM 1227 C C . ASP A 1 90 ? 15.94349 -13.05697 -45.73831 1.000 63.13271 87 ASP A C 1
ATOM 1228 O O . ASP A 1 90 ? 15.87551 -14.17889 -46.25658 1.000 69.80881 87 ASP A O 1
ATOM 1237 N N . LEU A 1 91 ? 16.94634 -12.71181 -44.92172 1.000 60.03275 88 LEU A N 1
ATOM 1238 C CA . LEU A 1 91 ? 18.03253 -13.65309 -44.66409 1.000 62.39578 88 LEU A CA 1
ATOM 1239 C C . LEU A 1 91 ? 17.59354 -14.79127 -43.75457 1.000 62.41696 88 LEU A C 1
ATOM 1240 O O . LEU A 1 91 ? 18.15250 -15.89108 -43.82529 1.000 62.39120 88 LEU A O 1
ATOM 1256 N N . LYS A 1 92 ? 16.61900 -14.54461 -42.88275 1.000 54.72412 89 LYS A N 1
ATOM 1257 C CA . LYS A 1 92 ? 16.03266 -15.63589 -42.11559 1.000 61.34206 89 LYS A CA 1
ATOM 1258 C C . LYS A 1 92 ? 15.26364 -16.58582 -43.02467 1.000 65.54220 89 LYS A C 1
ATOM 1259 O O . LYS A 1 92 ? 15.31632 -17.81006 -42.84394 1.000 69.65537 89 LYS A O 1
ATOM 1278 N N . GLU A 1 93 ? 14.51644 -16.03489 -43.98278 1.000 64.34806 90 GLU A N 1
ATOM 1279 C CA . GLU A 1 93 ? 13.70531 -16.86984 -44.85972 1.000 66.71132 90 GLU A CA 1
ATOM 1280 C C . GLU A 1 93 ? 14.57882 -17.77823 -45.71588 1.000 72.26560 90 GLU A C 1
ATOM 1281 O O . GLU A 1 93 ? 14.30955 -18.97784 -45.84604 1.000 74.88948 90 GLU A O 1
ATOM 1293 N N . VAL A 1 94 ? 15.63590 -17.22479 -46.31137 1.000 72.29416 91 VAL A N 1
ATOM 1294 C CA . VAL A 1 94 ? 16.52695 -18.05952 -47.10912 1.000 71.85348 91 VAL A CA 1
ATOM 1295 C C . VAL A 1 94 ? 17.23501 -19.07581 -46.22493 1.000 71.31033 91 VAL A C 1
ATOM 1296 O O . VAL A 1 94 ? 17.56921 -20.17618 -46.67907 1.000 76.98276 91 VAL A O 1
ATOM 1309 N N . GLY A 1 95 ? 17.49807 -18.72438 -44.96463 1.000 80.82749 92 GLY A N 1
ATOM 1310 C CA . GLY A 1 95 ? 18.02375 -19.70834 -44.03484 1.000 76.13243 92 GLY A CA 1
ATOM 1311 C C . GLY A 1 95 ? 17.10436 -20.90393 -43.88060 1.000 78.45385 92 GLY A C 1
ATOM 1312 O O . GLY A 1 95 ? 17.56107 -22.04773 -43.82508 1.000 77.55340 92 GLY A O 1
ATOM 1316 N N . GLU A 1 96 ? 15.79239 -20.65306 -43.81221 1.000 73.37391 93 GLU A N 1
ATOM 1317 C CA . GLU A 1 96 ? 14.80117 -21.71917 -43.74390 1.000 74.24758 93 GLU A CA 1
ATOM 1318 C C . GLU A 1 96 ? 14.78835 -22.60357 -44.98973 1.000 78.21098 93 GLU A C 1
ATOM 1319 O O . GLU A 1 96 ? 14.17722 -23.67658 -44.95446 1.000 81.91263 93 GLU A O 1
ATOM 1331 N N . LYS A 1 97 ? 15.46335 -22.20385 -46.06957 1.000 76.66343 94 LYS A N 1
ATOM 1332 C CA . LYS A 1 97 ? 15.51935 -22.97750 -47.30399 1.000 77.11066 94 LYS A CA 1
ATOM 1333 C C . LYS A 1 97 ? 16.82721 -23.75127 -47.44769 1.000 78.66478 94 LYS A C 1
ATOM 1334 O O . LYS A 1 97 ? 17.18046 -24.17152 -48.55803 1.000 80.23678 94 LYS A O 1
ATOM 1353 N N . GLY A 1 98 ? 17.55700 -23.94111 -46.35101 1.000 82.32470 95 GLY A N 1
ATOM 1354 C CA . GLY A 1 98 ? 18.80217 -24.67743 -46.41532 1.000 82.68209 95 GLY A CA 1
ATOM 1355 C C . GLY A 1 98 ? 19.98293 -23.89984 -46.94510 1.000 82.75904 95 GLY A C 1
ATOM 1356 O O . GLY A 1 98 ? 20.96633 -24.51616 -47.37905 1.000 83.62712 95 GLY A O 1
ATOM 1360 N N . PHE A 1 99 ? 19.91944 -22.56709 -46.92510 1.000 89.42844 96 PHE A N 1
ATOM 1361 C CA . PHE A 1 99 ? 21.02492 -21.71887 -47.34083 1.000 85.88590 96 PHE A CA 1
ATOM 1362 C C . PHE A 1 99 ? 21.73707 -21.16671 -46.11409 1.000 86.20894 96 PHE A C 1
ATOM 1363 O O . PHE A 1 99 ? 21.12171 -20.90163 -45.07773 1.000 86.57360 96 PHE A O 1
ATOM 1380 N N . VAL A 1 100 ? 23.05345 -21.00756 -46.24598 1.000 79.26093 97 VAL A N 1
ATOM 1381 C CA . VAL A 1 100 ? 23.89690 -20.48890 -45.17903 1.000 72.85454 97 VAL A CA 1
ATOM 1382 C C . VAL A 1 100 ? 24.86500 -19.48317 -45.78009 1.000 72.44416 97 VAL A C 1
ATOM 1383 O O . VAL A 1 100 ? 25.30855 -19.62709 -46.92329 1.000 76.66805 97 VAL A O 1
ATOM 1396 N N . ILE A 1 101 ? 25.21089 -18.46965 -44.99092 1.000 72.17172 98 ILE A N 1
ATOM 1397 C CA . ILE A 1 101 ? 26.12440 -17.43331 -45.46161 1.000 70.79821 98 ILE A CA 1
ATOM 1398 C C . ILE A 1 101 ? 27.52580 -18.03294 -45.53508 1.000 70.31360 98 ILE A C 1
ATOM 1399 O O . ILE A 1 101 ? 28.16719 -18.26746 -44.50815 1.000 66.85587 98 ILE A O 1
ATOM 1415 N N . THR A 1 102 ? 28.00504 -18.28232 -46.75337 1.000 68.28810 99 THR A N 1
ATOM 1416 C CA . THR A 1 102 ? 29.33512 -18.85218 -46.93596 1.000 67.11001 99 THR A CA 1
ATOM 1417 C C . THR A 1 102 ? 30.43020 -17.80268 -46.81205 1.000 66.68231 99 THR A C 1
ATOM 1418 O O . THR A 1 102 ? 31.57660 -18.13886 -46.49323 1.000 68.36618 99 THR A O 1
ATOM 1429 N N . GLU A 1 103 ? 30.09717 -16.54790 -47.08810 1.000 62.41657 100 GLU A N 1
ATOM 1430 C CA . GLU A 1 103 ? 31.05330 -15.45253 -47.08466 1.000 60.20068 100 GLU A CA 1
ATOM 1431 C C . GLU A 1 103 ? 30.24228 -14.18107 -46.93803 1.000 56.23171 100 GLU A C 1
ATOM 1432 O O . GLU A 1 103 ? 29.13085 -14.08251 -47.46239 1.000 55.85354 100 GLU A O 1
ATOM 1444 N N . TYR A 1 104 ? 30.77320 -13.23103 -46.17759 1.000 58.15934 101 TYR A N 1
ATOM 1445 C CA . TYR A 1 104 ? 30.10227 -11.94788 -46.05751 1.000 57.59008 101 TYR A CA 1
ATOM 1446 C C . TYR A 1 104 ? 31.12808 -10.87209 -45.75192 1.000 51.68966 101 TYR A C 1
ATOM 1447 O O . TYR A 1 104 ? 32.12786 -11.11317 -45.07005 1.000 47.72198 101 TYR A O 1
ATOM 1465 N N . PHE A 1 105 ? 30.86825 -9.68694 -46.29228 1.000 53.75090 102 PHE A N 1
ATOM 1466 C CA . PHE A 1 105 ? 31.65156 -8.49197 -46.03627 1.000 52.89087 102 PHE A CA 1
ATOM 1467 C C . PHE A 1 105 ? 30.75520 -7.47855 -45.34293 1.000 51.87435 102 PHE A C 1
ATOM 1468 O O . PHE A 1 105 ? 29.57309 -7.35659 -45.67587 1.000 55.63906 102 PHE A O 1
ATOM 1485 N N . ILE A 1 106 ? 31.31281 -6.75355 -44.38190 1.000 54.81856 103 ILE A N 1
ATOM 1486 C CA . ILE A 1 106 ? 30.64036 -5.61633 -43.76793 1.000 55.86910 103 ILE A CA 1
ATOM 1487 C C . ILE A 1 106 ? 31.53641 -4.41300 -44.01274 1.000 51.59286 103 ILE A C 1
ATOM 1488 O O . ILE A 1 106 ? 32.58984 -4.27834 -43.37912 1.000 52.86421 103 ILE A O 1
ATOM 1504 N N . ASP A 1 107 ? 31.14666 -3.56569 -44.95528 1.000 48.16802 104 ASP A N 1
ATOM 1505 C CA . ASP A 1 107 ? 31.84478 -2.31313 -45.22869 1.000 55.82111 104 ASP A CA 1
ATOM 1506 C C . ASP A 1 107 ? 31.21274 -1.23210 -44.36132 1.000 53.39033 104 ASP A C 1
ATOM 1507 O O . ASP A 1 107 ? 30.04812 -0.87446 -44.55914 1.000 57.26958 104 ASP A O 1
ATOM 1516 N N . VAL A 1 108 ? 31.96524 -0.72915 -43.39147 1.000 59.08917 105 VAL A N 1
ATOM 1517 C CA . VAL A 1 108 ? 31.50017 0.36008 -42.54150 1.000 62.47255 105 VAL A CA 1
ATOM 1518 C C . VAL A 1 108 ? 31.90712 1.67121 -43.19570 1.000 61.74048 105 VAL A C 1
ATOM 1519 O O . VAL A 1 108 ? 33.09024 1.88898 -43.48039 1.000 60.97333 105 VAL A O 1
ATOM 1532 N N . LEU A 1 109 ? 30.92702 2.53487 -43.44644 1.000 63.51427 106 LEU A N 1
ATOM 1533 C CA . LEU A 1 109 ? 31.16325 3.84125 -44.05894 1.000 65.88638 106 LEU A CA 1
ATOM 1534 C C . LEU A 1 109 ? 30.74347 4.92114 -43.07273 1.000 72.94970 106 LEU A C 1
ATOM 1535 O O . LEU A 1 109 ? 29.55003 5.26543 -42.99765 1.000 75.48336 106 LEU A O 1
ATOM 1551 N N . PRO A 1 110 ? 31.67359 5.49212 -42.30130 1.000 70.78387 107 PRO A N 1
ATOM 1552 C CA . PRO A 1 110 ? 31.25182 6.47682 -41.28318 1.000 66.90564 107 PRO A CA 1
ATOM 1553 C C . PRO A 1 110 ? 30.54731 7.68459 -41.87898 1.000 70.72275 107 PRO A C 1
ATOM 1554 O O . PRO A 1 110 ? 29.52133 8.12715 -41.34920 1.000 69.75635 107 PRO A O 1
ATOM 1565 N N . THR A 1 111 ? 31.08230 8.25080 -42.95858 1.000 74.00459 108 THR A N 1
ATOM 1566 C CA . THR A 1 111 ? 30.40156 9.34241 -43.64415 1.000 72.83265 108 THR A CA 1
ATOM 1567 C C . THR A 1 111 ? 29.17107 8.78866 -44.35159 1.000 78.10100 108 THR A C 1
ATOM 1568 O O . THR A 1 111 ? 29.28762 7.94504 -45.24883 1.000 77.46753 108 THR A O 1
ATOM 1579 N N . GLY A 1 112 ? 27.99392 9.26108 -43.94789 1.000 83.82906 109 GLY A N 1
ATOM 1580 C CA . GLY A 1 112 ? 26.74118 8.73680 -44.44380 1.000 84.76506 109 GLY A CA 1
ATOM 1581 C C . GLY A 1 112 ? 26.07908 7.72827 -43.52970 1.000 83.19525 109 GLY A C 1
ATOM 1582 O O . GLY A 1 112 ? 24.91488 7.37378 -43.76415 1.000 83.75474 109 GLY A O 1
ATOM 1586 N N . ASN A 1 113 ? 26.79058 7.24112 -42.51425 1.000 71.60371 110 ASN A N 1
ATOM 1587 C CA . ASN A 1 113 ? 26.23212 6.33569 -41.51285 1.000 72.42059 110 ASN A CA 1
ATOM 1588 C C . ASN A 1 113 ? 25.61555 5.10378 -42.17044 1.000 66.33192 110 ASN A C 1
ATOM 1589 O O . ASN A 1 113 ? 24.43089 4.78979 -41.99445 1.000 65.93450 110 ASN A O 1
ATOM 1600 N N . LYS A 1 114 ? 26.45256 4.39791 -42.93084 1.000 66.67978 111 LYS A N 1
ATOM 1601 C CA . LYS A 1 114 ? 26.01405 3.21856 -43.65045 1.000 67.04248 111 LYS A CA 1
ATOM 1602 C C . LYS A 1 114 ? 26.93153 2.03875 -43.35508 1.000 65.08153 111 LYS A C 1
ATOM 1603 O O . LYS A 1 114 ? 28.09799 2.19548 -42.97325 1.000 69.60399 111 LYS A O 1
ATOM 1622 N N . ALA A 1 115 ? 26.37364 0.84490 -43.54606 1.000 67.99880 112 ALA A N 1
ATOM 1623 C CA . ALA A 1 115 ? 27.11369 -0.40532 -43.45034 1.000 67.77740 112 ALA A CA 1
ATOM 1624 C C . ALA A 1 115 ? 26.60690 -1.31339 -44.55820 1.000 70.28808 112 ALA A C 1
ATOM 1625 O O . ALA A 1 115 ? 25.42694 -1.68253 -44.56912 1.000 63.70214 112 ALA A O 1
ATOM 1632 N N . ILE A 1 116 ? 27.48875 -1.67122 -45.48717 1.000 64.58725 113 ILE A N 1
ATOM 1633 C CA . ILE A 1 116 ? 27.12672 -2.52148 -46.61683 1.000 66.49978 113 ILE A CA 1
ATOM 1634 C C . ILE A 1 116 ? 27.32311 -3.96930 -46.18095 1.000 61.91651 113 ILE A C 1
ATOM 1635 O O . ILE A 1 116 ? 28.45563 -4.43850 -46.03546 1.000 58.63611 113 ILE A O 1
ATOM 1651 N N . PHE A 1 117 ? 26.21836 -4.67984 -45.97469 1.000 55.50682 114 PHE A N 1
ATOM 1652 C CA . PHE A 1 117 ? 26.24922 -6.07656 -45.54612 1.000 60.28770 114 PHE A CA 1
ATOM 1653 C C . PHE A 1 117 ? 26.00588 -6.93982 -46.77856 1.000 60.96026 114 PHE A C 1
ATOM 1654 O O . PHE A 1 117 ? 24.86837 -7.26215 -47.12694 1.000 55.89588 114 PHE A O 1
ATOM 1671 N N . ARG A 1 118 ? 27.09402 -7.30168 -47.44617 1.000 59.18091 115 ARG A N 1
ATOM 1672 C CA . ARG A 1 118 ? 27.06572 -8.11369 -48.65022 1.000 57.80981 115 ARG A CA 1
ATOM 1673 C C . ARG A 1 118 ? 27.70109 -9.46916 -48.37932 1.000 56.49327 115 ARG A C 1
ATOM 1674 O O . ARG A 1 118 ? 28.49555 -9.63283 -47.45000 1.000 53.03602 115 ARG A O 1
ATOM 1695 N N . GLY A 1 119 ? 27.35217 -10.43985 -49.21449 1.000 59.64073 116 GLY A N 1
ATOM 1696 C CA . GLY A 1 119 ? 27.89380 -11.77162 -49.05247 1.000 61.18234 116 GLY A CA 1
ATOM 1697 C C . GLY A 1 119 ? 27.21019 -12.75803 -49.97586 1.000 58.31406 116 GLY A C 1
ATOM 1698 O O . GLY A 1 119 ? 26.38828 -12.38934 -50.81373 1.000 63.35291 116 GLY A O 1
ATOM 1702 N N . THR A 1 120 ? 27.57061 -14.02472 -49.79684 1.000 68.20094 117 THR A N 1
ATOM 1703 C CA . THR A 1 120 ? 27.12551 -15.10355 -50.66658 1.000 63.78191 117 THR A CA 1
ATOM 1704 C C . THR A 1 120 ? 26.43689 -16.17770 -49.83976 1.000 63.96128 117 THR A C 1
ATOM 1705 O O . THR A 1 120 ? 26.96491 -16.60905 -48.80969 1.000 63.83211 117 THR A O 1
ATOM 1716 N N . LEU A 1 121 ? 25.26568 -16.60844 -50.29523 1.000 62.82659 118 LEU A N 1
ATOM 1717 C CA . LEU A 1 121 ? 24.54648 -17.72316 -49.69889 1.000 70.27400 118 LEU A CA 1
ATOM 1718 C C . LEU A 1 121 ? 24.63618 -18.93092 -50.61808 1.000 77.65391 118 LEU A C 1
ATOM 1719 O O . LEU A 1 121 ? 24.55909 -18.79610 -51.84231 1.000 79.90653 118 LEU A O 1
ATOM 1735 N N . ALA A 1 122 ? 24.80150 -20.10755 -50.02188 1.000 82.93200 119 ALA A N 1
ATOM 1736 C CA . ALA A 1 122 ? 24.88101 -21.35000 -50.77190 1.000 84.34847 119 ALA A CA 1
ATOM 1737 C C . ALA A 1 122 ? 24.15660 -22.44660 -50.00822 1.000 84.23038 119 ALA A C 1
ATOM 1738 O O . ALA A 1 122 ? 24.06351 -22.41221 -48.77764 1.000 82.39107 119 ALA A O 1
ATOM 1745 N N . HIS A 1 123 ? 23.64654 -23.42214 -50.75384 1.000 91.45460 120 HIS A N 1
ATOM 1746 C CA . HIS A 1 123 ? 22.93183 -24.54542 -50.16550 1.000 83.38010 120 HIS A CA 1
ATOM 1747 C C . HIS A 1 123 ? 23.91551 -25.58022 -49.63751 1.000 70.69406 120 HIS A C 1
ATOM 1748 O O . HIS A 1 123 ? 23.58572 -26.38906 -48.76971 1.000 77.76176 120 HIS A O 1
ATOM 1762 N N . SER A 1 140 ? 22.74823 -24.47460 -55.73217 1.000 81.01879 137 SER A N 1
ATOM 1763 C CA . SER A 1 140 ? 22.67338 -23.12441 -56.28628 1.000 84.35519 137 SER A CA 1
ATOM 1764 C C . SER A 1 140 ? 23.16064 -22.10478 -55.26282 1.000 83.63079 137 SER A C 1
ATOM 1765 O O . SER A 1 140 ? 23.19301 -22.38093 -54.06309 1.000 83.79132 137 SER A O 1
ATOM 1772 N N . LYS A 1 141 ? 23.51594 -20.91442 -55.74274 1.000 86.06770 138 LYS A N 1
ATOM 1773 C CA . LYS A 1 141 ? 24.11882 -19.88515 -54.90651 1.000 82.94520 138 LYS A CA 1
ATOM 1774 C C . LYS A 1 141 ? 23.43067 -18.54950 -55.14081 1.000 78.51638 138 LYS A C 1
ATOM 1775 O O . LYS A 1 141 ? 23.42175 -18.03760 -56.26796 1.000 83.58155 138 LYS A O 1
ATOM 1794 N N . LYS A 1 142 ? 22.89044 -17.97782 -54.06644 1.000 70.42981 139 LYS A N 1
ATOM 1795 C CA . LYS A 1 142 ? 22.26457 -16.66503 -54.08724 1.000 72.54635 139 LYS A CA 1
ATOM 1796 C C . LYS A 1 142 ? 23.12863 -15.70046 -53.28911 1.000 73.18856 139 LYS A C 1
ATOM 1797 O O . LYS A 1 142 ? 23.36832 -15.91389 -52.09617 1.000 76.37501 139 LYS A O 1
ATOM 1816 N N . GLU A 1 143 ? 23.59079 -14.64818 -53.94419 1.000 67.12886 140 GLU A N 1
ATOM 1817 C CA . GLU A 1 143 ? 24.36550 -13.61825 -53.27837 1.000 61.88612 140 GLU A CA 1
ATOM 1818 C C . GLU A 1 143 ? 23.45293 -12.49624 -52.81550 1.000 63.77236 140 GLU A C 1
ATOM 1819 O O . GLU A 1 143 ? 22.36392 -12.29040 -53.35644 1.000 63.79976 140 GLU A O 1
ATOM 1831 N N . PHE A 1 144 ? 23.90244 -11.77399 -51.79482 1.000 67.76502 141 PHE A N 1
ATOM 1832 C CA . PHE A 1 144 ? 23.07824 -10.75261 -51.17513 1.000 64.05988 141 PHE A CA 1
ATOM 1833 C C . PHE A 1 144 ? 23.89766 -9.49691 -50.92599 1.000 59.70019 141 PHE A C 1
ATOM 1834 O O . PHE A 1 144 ? 25.13136 -9.49391 -50.99865 1.000 59.65649 141 PHE A O 1
ATOM 1851 N N . GLU A 1 145 ? 23.17121 -8.41188 -50.65178 1.000 61.15202 142 GLU A N 1
ATOM 1852 C CA . GLU A 1 145 ? 23.76805 -7.10916 -50.40196 1.000 62.08807 142 GLU A CA 1
ATOM 1853 C C . GLU A 1 145 ? 22.73444 -6.19408 -49.75302 1.000 61.02072 142 GLU A C 1
ATOM 1854 O O . GLU A 1 145 ? 21.63298 -6.01032 -50.28398 1.000 62.01643 142 GLU A O 1
ATOM 1866 N N . PHE A 1 146 ? 23.07640 -5.61050 -48.60735 1.000 56.42350 143 PHE A N 1
ATOM 1867 C CA . PHE A 1 146 ? 22.16512 -4.76181 -47.84911 1.000 56.52803 143 PHE A CA 1
ATOM 1868 C C . PHE A 1 146 ? 22.89052 -3.48072 -47.46619 1.000 61.79634 143 PHE A C 1
ATOM 1869 O O . PHE A 1 146 ? 24.03772 -3.53627 -47.01110 1.000 64.92747 143 PHE A O 1
ATOM 1886 N N . SER A 1 147 ? 22.22770 -2.33290 -47.64364 1.000 66.99962 144 SER A N 1
ATOM 1887 C CA . SER A 1 147 ? 22.78733 -1.04087 -47.24221 1.000 65.52014 144 SER A CA 1
ATOM 1888 C C . SER A 1 147 ? 22.11613 -0.63726 -45.93317 1.000 68.59314 144 SER A C 1
ATOM 1889 O O . SER A 1 147 ? 21.04675 -0.02827 -45.92028 1.000 65.99373 144 SER A O 1
ATOM 1897 N N . LEU A 1 148 ? 22.75836 -0.98588 -44.81870 1.000 67.19047 145 LEU A N 1
ATOM 1898 C CA . LEU A 1 148 ? 22.20419 -0.73146 -43.49116 1.000 67.00522 145 LEU A CA 1
ATOM 1899 C C . LEU A 1 148 ? 22.41898 0.73599 -43.14155 1.000 65.85208 145 LEU A C 1
ATOM 1900 O O . LEU A 1 148 ? 23.52750 1.14943 -42.79704 1.000 65.04996 145 LEU A O 1
ATOM 1916 N N . ASN A 1 149 ? 21.35806 1.53172 -43.22419 1.000 63.59249 146 ASN A N 1
ATOM 1917 C CA . ASN A 1 149 ? 21.46241 2.96267 -42.98111 1.000 67.79863 146 ASN A CA 1
ATOM 1918 C C . ASN A 1 149 ? 21.33995 3.27632 -41.49141 1.000 63.63581 146 ASN A C 1
ATOM 1919 O O . ASN A 1 149 ? 20.99362 2.42550 -40.66982 1.000 67.18200 146 ASN A O 1
ATOM 1930 N N . GLN A 1 150 ? 21.64936 4.52698 -41.15222 1.000 65.36279 147 GLN A N 1
ATOM 1931 C CA . GLN A 1 150 ? 21.67086 4.98987 -39.76790 1.000 67.41523 147 GLN A CA 1
ATOM 1932 C C . GLN A 1 150 ? 22.65789 4.18130 -38.92846 1.000 67.21864 147 GLN A C 1
ATOM 1933 O O . GLN A 1 150 ? 22.39115 3.84936 -37.77256 1.000 62.18422 147 GLN A O 1
ATOM 1947 N N . PHE A 1 151 ? 23.81834 3.86889 -39.51095 1.000 70.38740 148 PHE A N 1
ATOM 1948 C CA . PHE A 1 151 ? 24.84965 3.09898 -38.81359 1.000 74.92647 148 PHE A CA 1
ATOM 1949 C C . PHE A 1 151 ? 25.76181 4.06983 -38.07209 1.000 70.67041 148 PHE A C 1
ATOM 1950 O O . PHE A 1 151 ? 26.83866 4.44873 -38.53207 1.000 65.85028 148 PHE A O 1
ATOM 1967 N N . SER A 1 152 ? 25.30813 4.45558 -36.88201 1.000 72.08328 149 SER A N 1
ATOM 1968 C CA . SER A 1 152 ? 25.91114 5.54101 -36.13119 1.000 78.86256 149 SER A CA 1
ATOM 1969 C C . SER A 1 152 ? 27.13268 5.07126 -35.34216 1.000 74.13297 149 SER A C 1
ATOM 1970 O O . SER A 1 152 ? 27.51653 3.89965 -35.35780 1.000 72.03289 149 SER A O 1
ATOM 1978 N N . ILE A 1 153 ? 27.73850 6.01724 -34.61899 1.000 80.25237 150 ILE A N 1
ATOM 1979 C CA . ILE A 1 153 ? 28.94735 5.73137 -33.85167 1.000 79.30883 150 ILE A CA 1
ATOM 1980 C C . ILE A 1 153 ? 28.67349 4.66172 -32.80597 1.000 77.71622 150 ILE A C 1
ATOM 1981 O O . ILE A 1 153 ? 29.52071 3.80066 -32.54103 1.000 76.89947 150 ILE A O 1
ATOM 1997 N N . LEU A 1 154 ? 27.49980 4.71423 -32.17340 1.000 81.62067 151 LEU A N 1
ATOM 1998 C CA . LEU A 1 154 ? 27.13504 3.67065 -31.22089 1.000 82.85257 151 LEU A CA 1
ATOM 1999 C C . LEU A 1 154 ? 27.11053 2.31075 -31.90306 1.000 84.22867 151 LEU A C 1
ATOM 2000 O O . LEU A 1 154 ? 27.63128 1.32319 -31.37315 1.000 77.62442 151 LEU A O 1
ATOM 2016 N N . GLN A 1 155 ? 26.51226 2.24648 -33.09155 1.000 79.15436 152 GLN A N 1
ATOM 2017 C CA . GLN A 1 155 ? 26.40855 0.97829 -33.80271 1.000 79.09010 152 GLN A CA 1
ATOM 2018 C C . GLN A 1 155 ? 27.75895 0.53903 -34.35133 1.000 77.36589 152 GLN A C 1
ATOM 2019 O O . GLN A 1 155 ? 28.04390 -0.66459 -34.42375 1.000 76.24744 152 GLN A O 1
ATOM 2033 N N . GLN A 1 156 ? 28.60515 1.49868 -34.73800 1.000 73.84999 153 GLN A N 1
ATOM 2034 C CA . GLN A 1 156 ? 29.96022 1.14557 -35.13653 1.000 72.70757 153 GLN A CA 1
ATOM 2035 C C . GLN A 1 156 ? 30.74243 0.59641 -33.95228 1.000 72.87134 153 GLN A C 1
ATOM 2036 O O . GLN A 1 156 ? 31.58603 -0.29459 -34.11310 1.000 76.26317 153 GLN A O 1
ATOM 2050 N N . ILE A 1 157 ? 30.48300 1.12316 -32.75274 1.000 87.68868 154 ILE A N 1
ATOM 2051 C CA . ILE A 1 157 ? 31.11886 0.57031 -31.56505 1.000 91.83018 154 ILE A CA 1
ATOM 2052 C C . ILE A 1 157 ? 30.58953 -0.82788 -31.29273 1.000 80.91579 154 ILE A C 1
ATOM 2053 O O . ILE A 1 157 ? 31.35737 -1.74738 -30.98836 1.000 75.43659 154 ILE A O 1
ATOM 2069 N N . ALA A 1 158 ? 29.27276 -1.01213 -31.39608 1.000 73.19978 155 ALA A N 1
ATOM 2070 C CA . ALA A 1 158 ? 28.69234 -2.32908 -31.16245 1.000 69.56668 155 ALA A CA 1
ATOM 2071 C C . ALA A 1 158 ? 29.32064 -3.37605 -32.07226 1.000 67.16466 155 ALA A C 1
ATOM 2072 O O . ALA A 1 158 ? 29.75449 -4.43917 -31.61147 1.000 61.54828 155 ALA A O 1
ATOM 2079 N N . LEU A 1 159 ? 29.37299 -3.09469 -33.37568 1.000 63.29185 156 LEU A N 1
ATOM 2080 C CA . LEU A 1 159 ? 29.90147 -4.08095 -34.31051 1.000 62.05109 156 LEU A CA 1
ATOM 2081 C C . LEU A 1 159 ? 31.34582 -4.44792 -33.98980 1.000 60.82216 156 LEU A C 1
ATOM 2082 O O . LEU A 1 159 ? 31.75191 -5.59958 -34.19920 1.000 60.07156 156 LEU A O 1
ATOM 2098 N N . SER A 1 160 ? 32.13980 -3.48691 -33.50159 1.000 64.03326 157 SER A N 1
ATOM 2099 C CA . SER A 1 160 ? 33.51585 -3.79499 -33.12475 1.000 71.18325 157 SER A CA 1
ATOM 2100 C C . SER A 1 160 ? 33.56353 -4.79443 -31.97499 1.000 68.51514 157 SER A C 1
ATOM 2101 O O . SER A 1 160 ? 34.50450 -5.59125 -31.88412 1.000 60.88172 157 SER A O 1
ATOM 2109 N N . HIS A 1 161 ? 32.56233 -4.77172 -31.09014 1.000 68.78801 158 HIS A N 1
ATOM 2110 C CA . HIS A 1 161 ? 32.51786 -5.74259 -30.00056 1.000 64.82540 158 HIS A CA 1
ATOM 2111 C C . HIS A 1 161 ? 32.18867 -7.13329 -30.52763 1.000 66.12923 158 HIS A C 1
ATOM 2112 O O . HIS A 1 161 ? 32.72527 -8.13346 -30.03675 1.000 70.26812 158 HIS A O 1
ATOM 2126 N N . CYS A 1 162 ? 31.31948 -7.21677 -31.53667 1.000 63.03626 159 CYS A N 1
ATOM 2127 C CA . CYS A 1 162 ? 31.00845 -8.51376 -32.12611 1.000 69.04190 159 CYS A CA 1
ATOM 2128 C C . CYS A 1 162 ? 32.21370 -9.08376 -32.85792 1.000 69.69294 159 CYS A C 1
ATOM 2129 O O . CYS A 1 162 ? 32.50368 -10.28117 -32.75618 1.000 70.44547 159 CYS A O 1
ATOM 2137 N N . ILE A 1 163 ? 32.93020 -8.24131 -33.60083 1.000 76.06352 160 ILE A N 1
ATOM 2138 C CA . ILE A 1 163 ? 34.13244 -8.70601 -34.28286 1.000 78.84567 160 ILE A CA 1
ATOM 2139 C C . ILE A 1 163 ? 35.15657 -9.19521 -33.26983 1.000 81.34602 160 ILE A C 1
ATOM 2140 O O . ILE A 1 163 ? 35.82900 -10.20820 -33.48198 1.000 83.91701 160 ILE A O 1
ATOM 2156 N N . ALA A 1 164 ? 35.28368 -8.49344 -32.14846 1.000 80.29388 161 ALA A N 1
ATOM 2157 C CA . ALA A 1 164 ? 36.24983 -8.89206 -31.13235 1.000 82.38191 161 ALA A CA 1
ATOM 2158 C C . ALA A 1 164 ? 35.84955 -10.18653 -30.43526 1.000 81.34330 161 ALA A C 1
ATOM 2159 O O . ALA A 1 164 ? 36.72261 -10.96819 -30.04015 1.000 85.17828 161 ALA A O 1
ATOM 2166 N N . ASN A 1 165 ? 34.54862 -10.42341 -30.26075 1.000 74.29489 162 ASN A N 1
ATOM 2167 C CA . ASN A 1 165 ? 34.08070 -11.62975 -29.59116 1.000 73.62640 162 ASN A CA 1
ATOM 2168 C C . ASN A 1 165 ? 34.16142 -12.86359 -30.48084 1.000 77.42759 162 ASN A C 1
ATOM 2169 O O . ASN A 1 165 ? 33.95917 -13.97784 -29.98697 1.000 80.13737 162 ASN A O 1
ATOM 2180 N N . LEU A 1 166 ? 34.49332 -12.70037 -31.76404 1.000 78.95001 163 LEU A N 1
ATOM 2181 C CA . LEU A 1 166 ? 34.63716 -13.84942 -32.65184 1.000 78.83446 163 LEU A CA 1
ATOM 2182 C C . LEU A 1 166 ? 35.94476 -14.59795 -32.41224 1.000 84.24142 163 LEU A C 1
ATOM 2183 O O . LEU A 1 166 ? 35.96854 -15.83465 -32.44746 1.000 85.71319 163 LEU A O 1
ATOM 2199 N N . HIS A 1 167 ? 37.04497 -13.87177 -32.21189 1.000 84.55935 164 HIS A N 1
ATOM 2200 C CA . HIS A 1 167 ? 38.32291 -14.50726 -31.93799 1.000 91.10389 164 HIS A CA 1
ATOM 2201 C C . HIS A 1 167 ? 39.18037 -13.57543 -31.10209 1.000 93.24032 164 HIS A C 1
ATOM 2202 O O . HIS A 1 167 ? 39.03475 -12.35392 -31.16429 1.000 89.70610 164 HIS A O 1
ATOM 2216 N N . GLU A 1 168 ? 40.07957 -14.17247 -30.32419 1.000 88.01906 165 GLU A N 1
ATOM 2217 C CA . GLU A 1 168 ? 40.94680 -13.39570 -29.44819 1.000 89.47494 165 GLU A CA 1
ATOM 2218 C C . GLU A 1 168 ? 41.90587 -12.50701 -30.23777 1.000 96.25266 165 GLU A C 1
ATOM 2219 O O . GLU A 1 168 ? 42.26443 -11.41757 -29.77332 1.000 96.41955 165 GLU A O 1
ATOM 2231 N N . GLU A 1 169 ? 42.31378 -12.93198 -31.43341 1.000 97.85322 166 GLU A N 1
ATOM 2232 C CA . GLU A 1 169 ? 43.21501 -12.10589 -32.23090 1.000 97.83912 166 GLU A CA 1
ATOM 2233 C C . GLU A 1 169 ? 42.57287 -10.77389 -32.59980 1.000 96.06687 166 GLU A C 1
ATOM 2234 O O . GLU A 1 169 ? 43.25478 -9.74332 -32.66032 1.000 96.10482 166 GLU A O 1
ATOM 2246 N N . CYS A 1 170 ? 41.26505 -10.77286 -32.84809 1.000 95.69220 167 CYS A N 1
ATOM 2247 C CA . CYS A 1 170 ? 40.56295 -9.56039 -33.23948 1.000 91.82002 167 CYS A CA 1
ATOM 2248 C C . CYS A 1 170 ? 40.08323 -8.73600 -32.04907 1.000 87.81226 167 CYS A C 1
ATOM 2249 O O . CYS A 1 170 ? 39.31486 -7.78786 -32.23876 1.000 92.20181 167 CYS A O 1
ATOM 2257 N N . ALA A 1 171 ? 40.53727 -9.05322 -30.83520 1.000 91.24431 168 ALA A N 1
ATOM 2258 C CA . ALA A 1 171 ? 40.06818 -8.32629 -29.66065 1.000 89.06965 168 ALA A CA 1
ATOM 2259 C C . ALA A 1 171 ? 40.57625 -6.89228 -29.64116 1.000 87.56658 168 ALA A C 1
ATOM 2260 O O . ALA A 1 171 ? 39.92875 -6.01565 -29.05653 1.000 83.13021 168 ALA A O 1
ATOM 2267 N N . GLY A 1 172 ? 41.72339 -6.63269 -30.26741 1.000 86.14139 169 GLY A N 1
ATOM 2268 C CA . GLY A 1 172 ? 42.23689 -5.27605 -30.30362 1.000 78.44364 169 GLY A CA 1
ATOM 2269 C C . GLY A 1 172 ? 41.32837 -4.32813 -31.06071 1.000 82.98556 169 GLY A C 1
ATOM 2270 O O . GLY A 1 172 ? 41.30860 -3.12506 -30.78687 1.000 76.85431 169 GLY A O 1
ATOM 2274 N N . PHE A 1 173 ? 40.55181 -4.85343 -32.00910 1.000 84.18191 170 PHE A N 1
ATOM 2275 C CA . PHE A 1 173 ? 39.63906 -4.03946 -32.81061 1.000 75.31220 170 PHE A CA 1
ATOM 2276 C C . PHE A 1 173 ? 38.33229 -3.86326 -32.03527 1.000 78.66445 170 PHE A C 1
ATOM 2277 O O . PHE A 1 173 ? 37.26185 -4.32967 -32.43012 1.000 81.37743 170 PHE A O 1
ATOM 2294 N N . ARG A 1 174 ? 38.43958 -3.18798 -30.89068 1.000 81.61005 171 ARG A N 1
ATOM 2295 C CA . ARG A 1 174 ? 37.30738 -3.00030 -29.99035 1.000 74.59357 171 ARG A CA 1
ATOM 2296 C C . ARG A 1 174 ? 37.13748 -1.51782 -29.69121 1.000 69.09653 171 ARG A C 1
ATOM 2297 O O . ARG A 1 174 ? 38.11803 -0.82334 -29.40193 1.000 67.60858 171 ARG A O 1
ATOM 2318 N N . GLY A 1 175 ? 35.89783 -1.04314 -29.74330 1.000 76.02232 172 GLY A N 1
ATOM 2319 C CA . GLY A 1 175 ? 35.63664 0.37889 -29.59923 1.000 70.48542 172 GLY A CA 1
ATOM 2320 C C . GLY A 1 175 ? 36.15800 1.18856 -30.76516 1.000 70.50048 172 GLY A C 1
ATOM 2321 O O . GLY A 1 175 ? 36.71047 2.27605 -30.56258 1.000 71.17197 172 GLY A O 1
ATOM 2325 N N . THR A 1 176 ? 36.00225 0.67942 -31.98280 1.000 70.57176 173 THR A N 1
ATOM 2326 C CA . THR A 1 176 ? 36.43886 1.36672 -33.19199 1.000 66.62008 173 THR A CA 1
ATOM 2327 C C . THR A 1 176 ? 35.23880 2.04186 -33.84184 1.000 63.49166 173 THR A C 1
ATOM 2328 O O . THR A 1 176 ? 34.25825 1.37147 -34.18161 1.000 65.14203 173 THR A O 1
ATOM 2339 N N . PHE A 1 177 ? 35.32185 3.36383 -34.00624 1.000 71.79814 174 PHE A N 1
ATOM 2340 C CA . PHE A 1 177 ? 34.26583 4.15519 -34.62360 1.000 68.48102 174 PHE A CA 1
ATOM 2341 C C . PHE A 1 177 ? 34.90405 5.22356 -35.50327 1.000 68.08863 174 PHE A C 1
ATOM 2342 O O . PHE A 1 177 ? 36.10316 5.49866 -35.40818 1.000 67.69495 174 PHE A O 1
ATOM 2359 N N . ASP A 1 178 ? 34.08668 5.82500 -36.37020 1.000 62.35190 175 ASP A N 1
ATOM 2360 C CA . ASP A 1 178 ? 34.56276 6.84411 -37.31047 1.000 57.47978 175 ASP A CA 1
ATOM 2361 C C . ASP A 1 178 ? 35.75225 6.34557 -38.12998 1.000 59.75504 175 ASP A C 1
ATOM 2362 O O . ASP A 1 178 ? 36.62932 7.12276 -38.51757 1.000 57.15810 175 ASP A O 1
ATOM 2371 N N . VAL A 1 179 ? 35.79699 5.04244 -38.39053 1.000 61.98742 176 VAL A N 1
ATOM 2372 C CA . VAL A 1 179 ? 36.85467 4.42982 -39.18240 1.000 58.42002 176 VAL A CA 1
ATOM 2373 C C . VAL A 1 179 ? 36.20710 3.64219 -40.31159 1.000 59.50252 176 VAL A C 1
ATOM 2374 O O . VAL A 1 179 ? 35.33053 2.80652 -40.06731 1.000 59.36984 176 VAL A O 1
ATOM 2387 N N . GLU A 1 180 ? 36.61659 3.93326 -41.54391 1.000 63.69680 177 GLU A N 1
ATOM 2388 C CA . GLU A 1 180 ? 36.18625 3.17518 -42.71409 1.000 59.18743 177 GLU A CA 1
ATOM 2389 C C . GLU A 1 180 ? 36.98892 1.88039 -42.78064 1.000 53.81023 177 GLU A C 1
ATOM 2390 O O . GLU A 1 180 ? 38.21552 1.90981 -42.93013 1.000 56.71736 177 GLU A O 1
ATOM 2402 N N . TYR A 1 181 ? 36.30374 0.74960 -42.64294 1.000 59.71503 178 TYR A N 1
ATOM 2403 C CA . TYR A 1 181 ? 36.94115 -0.55228 -42.75261 1.000 56.40448 178 TYR A CA 1
ATOM 2404 C C . TYR A 1 181 ? 35.93407 -1.51688 -43.35393 1.000 53.54382 178 TYR A C 1
ATOM 2405 O O . TYR A 1 181 ? 34.72817 -1.25834 -43.36549 1.000 62.31035 178 TYR A O 1
ATOM 2423 N N . THR A 1 182 ? 36.44778 -2.62548 -43.86871 1.000 55.10080 179 THR A N 1
ATOM 2424 C CA . THR A 1 182 ? 35.63426 -3.72916 -44.35037 1.000 54.10249 179 THR A CA 1
ATOM 2425 C C . THR A 1 182 ? 36.02651 -4.96644 -43.55777 1.000 55.03442 179 THR A C 1
ATOM 2426 O O . THR A 1 182 ? 37.22030 -5.26325 -43.40908 1.000 52.54828 179 THR A O 1
ATOM 2437 N N . PHE A 1 183 ? 35.02804 -5.65038 -43.00618 1.000 54.23509 180 PHE A N 1
ATOM 2438 C CA . PHE A 1 183 ? 35.22914 -6.90746 -42.29996 1.000 56.30729 180 PHE A CA 1
ATOM 2439 C C . PHE A 1 183 ? 34.87258 -8.02047 -43.27449 1.000 58.32165 180 PHE A C 1
ATOM 2440 O O . PHE A 1 183 ? 33.70717 -8.15490 -43.66772 1.000 57.97662 180 PHE A O 1
ATOM 2457 N N . HIS A 1 184 ? 35.88045 -8.78742 -43.68623 1.000 59.84589 181 HIS A N 1
ATOM 2458 C CA . HIS A 1 184 ? 35.69986 -9.93082 -44.56923 1.000 58.24386 181 HIS A CA 1
ATOM 2459 C C . HIS A 1 184 ? 35.71042 -11.19319 -43.72179 1.000 57.38228 181 HIS A C 1
ATOM 2460 O O . HIS A 1 184 ? 36.62950 -11.39632 -42.92194 1.000 55.05410 181 HIS A O 1
ATOM 2474 N N . TRP A 1 185 ? 34.68544 -12.02708 -43.88258 1.000 58.86462 182 TRP A N 1
ATOM 2475 C CA . TRP A 1 185 ? 34.56374 -13.26076 -43.11889 1.000 60.53701 182 TRP A CA 1
ATOM 2476 C C . TRP A 1 185 ? 34.36451 -14.44327 -44.05383 1.000 58.92581 182 TRP A C 1
ATOM 2477 O O . TRP A 1 185 ? 33.47009 -14.42577 -44.90632 1.000 61.29280 182 TRP A O 1
ATOM 2498 N N . THR A 1 186 ? 35.19520 -15.46142 -43.88524 1.000 69.02830 183 THR A N 1
ATOM 2499 C CA . THR A 1 186 ? 35.01897 -16.77670 -44.47771 1.000 71.77196 183 THR A CA 1
ATOM 2500 C C . THR A 1 186 ? 35.03395 -17.79564 -43.34978 1.000 74.98637 183 THR A C 1
ATOM 2501 O O . THR A 1 186 ? 35.45115 -17.48122 -42.23016 1.000 77.89370 183 THR A O 1
ATOM 2512 N N . PRO A 1 187 ? 34.57994 -19.02496 -43.60161 1.000 83.16907 184 PRO A N 1
ATOM 2513 C CA . PRO A 1 187 ? 34.66478 -20.04702 -42.54300 1.000 83.24672 184 PRO A CA 1
ATOM 2514 C C . PRO A 1 187 ? 36.09292 -20.34674 -42.12051 1.000 84.37150 184 PRO A C 1
ATOM 2515 O O . PRO A 1 187 ? 36.29688 -20.93951 -41.04968 1.000 84.74928 184 PRO A O 1
ATOM 2526 N N . PHE A 1 188 ? 37.08975 -19.94667 -42.92025 1.000 87.60469 185 PHE A N 1
ATOM 2527 C CA . PHE A 1 188 ? 38.47909 -20.28177 -42.64810 1.000 86.78344 185 PHE A CA 1
ATOM 2528 C C . PHE A 1 188 ? 39.36457 -19.07141 -42.37613 1.000 87.16915 185 PHE A C 1
ATOM 2529 O O . PHE A 1 188 ? 40.57373 -19.24578 -42.17910 1.000 91.57284 185 PHE A O 1
ATOM 2546 N N . ALA A 1 189 ? 38.81634 -17.85683 -42.35843 1.000 82.79818 186 ALA A N 1
ATOM 2547 C CA . ALA A 1 189 ? 39.62726 -16.66726 -42.12163 1.000 76.68064 186 ALA A CA 1
ATOM 2548 C C . ALA A 1 189 ? 38.70671 -15.49698 -41.82593 1.000 73.71293 186 ALA A C 1
ATOM 2549 O O . ALA A 1 189 ? 37.53838 -15.49181 -42.22349 1.000 69.70074 186 ALA A O 1
ATOM 2556 N N . PHE A 1 190 ? 39.26114 -14.49844 -41.12785 1.000 68.80180 187 PHE A N 1
ATOM 2557 C CA . PHE A 1 190 ? 38.56417 -13.25491 -40.83314 1.000 67.22688 187 PHE A CA 1
ATOM 2558 C C . PHE A 1 190 ? 39.57641 -12.12055 -40.83471 1.000 66.29674 187 PHE A C 1
ATOM 2559 O O . PHE A 1 190 ? 40.69118 -12.27145 -40.32186 1.000 60.11578 187 PHE A O 1
ATOM 2576 N N . ASN A 1 191 ? 39.17281 -10.97664 -41.38742 1.000 60.74423 188 ASN A N 1
ATOM 2577 C CA . ASN A 1 191 ? 40.11084 -9.89286 -41.64470 1.000 62.49099 188 ASN A CA 1
ATOM 2578 C C . ASN A 1 191 ? 39.40547 -8.55447 -41.53768 1.000 61.06050 188 ASN A C 1
ATOM 2579 O O . ASN A 1 191 ? 38.20925 -8.43452 -41.83099 1.000 59.16385 188 ASN A O 1
ATOM 2590 N N . VAL A 1 192 ? 40.17284 -7.55267 -41.10631 1.000 62.37862 189 VAL A N 1
ATOM 2591 C CA . VAL A 1 192 ? 39.72617 -6.17204 -41.08213 1.000 65.09733 189 VAL A CA 1
ATOM 2592 C C . VAL A 1 192 ? 40.63823 -5.39276 -42.01416 1.000 63.30124 189 VAL A C 1
ATOM 2593 O O . VAL A 1 192 ? 41.84325 -5.26341 -41.75570 1.000 54.22770 189 VAL A O 1
ATOM 2606 N N . LYS A 1 193 ? 40.06064 -4.87156 -43.09725 1.000 60.66357 190 LYS A N 1
ATOM 2607 C CA . LYS A 1 193 ? 40.78394 -4.08728 -44.08969 1.000 59.87927 190 LYS A CA 1
ATOM 2608 C C . LYS A 1 193 ? 40.41766 -2.61982 -43.90401 1.000 61.23049 190 LYS A C 1
ATOM 2609 O O . LYS A 1 193 ? 39.26425 -2.22567 -44.11332 1.000 66.13474 190 LYS A O 1
ATOM 2628 N N . PHE A 1 194 ? 41.39780 -1.81787 -43.50620 1.000 62.23576 191 PHE A N 1
ATOM 2629 C CA . PHE A 1 194 ? 41.17878 -0.39603 -43.30006 1.000 59.29039 191 PHE A CA 1
ATOM 2630 C C . PHE A 1 194 ? 41.32238 0.37022 -44.61380 1.000 62.55773 191 PHE A C 1
ATOM 2631 O O . PHE A 1 194 ? 41.95533 -0.08880 -45.56932 1.000 68.07975 191 PHE A O 1
ATOM 2648 N N . SER A 1 195 ? 40.69778 1.54775 -44.65213 1.000 62.85480 192 SER A N 1
ATOM 2649 C CA . SER A 1 195 ? 40.81917 2.43251 -45.80023 1.000 64.76501 192 SER A CA 1
ATOM 2650 C C . SER A 1 195 ? 41.45271 3.75228 -45.36654 1.000 63.62553 192 SER A C 1
ATOM 2651 O O . SER A 1 195 ? 41.12700 4.29478 -44.30404 1.000 60.64830 192 SER A O 1
ATOM 2659 N N . MET B 1 4 ? 21.53650 -2.97482 -54.07421 1.000 78.66350 1 MET B N 1
ATOM 2660 C CA . MET B 1 4 ? 21.75021 -2.57677 -52.65167 1.000 77.50644 1 MET B CA 1
ATOM 2661 C C . MET B 1 4 ? 20.42711 -2.26842 -51.95727 1.000 78.91681 1 MET B C 1
ATOM 2662 O O . MET B 1 4 ? 19.99413 -1.12278 -51.91075 1.000 84.52837 1 MET B O 1
ATOM 2666 N N . THR B 1 5 ? 19.79706 -3.30330 -51.40506 1.000 79.44430 2 THR B N 1
ATOM 2667 C CA . THR B 1 5 ? 18.53888 -3.13362 -50.68929 1.000 75.66177 2 THR B CA 1
ATOM 2668 C C . THR B 1 5 ? 18.74786 -2.23409 -49.47520 1.000 75.24178 2 THR B C 1
ATOM 2669 O O . THR B 1 5 ? 19.39406 -2.64419 -48.50159 1.000 74.79429 2 THR B O 1
ATOM 2680 N N . ALA B 1 6 ? 18.20873 -1.01229 -49.52535 1.000 71.33481 3 ALA B N 1
ATOM 2681 C CA . ALA B 1 6 ? 18.41480 -0.04488 -48.45591 1.000 70.20927 3 ALA B CA 1
ATOM 2682 C C . ALA B 1 6 ? 17.53493 -0.38654 -47.26092 1.000 70.01053 3 ALA B C 1
ATOM 2683 O O . ALA B 1 6 ? 16.30606 -0.46181 -47.38967 1.000 70.89348 3 ALA B O 1
ATOM 2690 N N . VAL B 1 7 ? 18.16404 -0.58062 -46.10139 1.000 66.71094 4 VAL B N 1
ATOM 2691 C CA . VAL B 1 7 ? 17.46982 -0.95800 -44.87787 1.000 69.67648 4 VAL B CA 1
ATOM 2692 C C . VAL B 1 7 ? 17.73812 0.11054 -43.83321 1.000 64.54328 4 VAL B C 1
ATOM 2693 O O . VAL B 1 7 ? 18.89550 0.47484 -43.59717 1.000 63.03352 4 VAL B O 1
ATOM 2706 N N . ASN B 1 8 ? 16.67107 0.61020 -43.21749 1.000 67.46696 5 ASN B N 1
ATOM 2707 C CA . ASN B 1 8 ? 16.76447 1.61955 -42.17594 1.000 70.74953 5 ASN B CA 1
ATOM 2708 C C . ASN B 1 8 ? 16.68522 0.98057 -40.79539 1.000 70.85863 5 ASN B C 1
ATOM 2709 O O . ASN B 1 8 ? 16.06625 -0.07162 -40.61174 1.000 75.90763 5 ASN B O 1
ATOM 2720 N N . TYR B 1 9 ? 17.29992 1.64876 -39.82266 1.000 74.98705 6 TYR B N 1
ATOM 2721 C CA . TYR B 1 9 ? 17.27434 1.15375 -38.45793 1.000 76.74281 6 TYR B CA 1
ATOM 2722 C C . TYR B 1 9 ? 15.86799 1.29270 -37.87249 1.000 81.52460 6 TYR B C 1
ATOM 2723 O O . TYR B 1 9 ? 15.20980 2.32329 -38.06085 1.000 82.07328 6 TYR B O 1
ATOM 2741 N N . PRO B 1 10 ? 15.37484 0.27595 -37.15503 1.000 82.15465 7 PRO B N 1
ATOM 2742 C CA . PRO B 1 10 ? 13.98140 0.35419 -36.66943 1.000 83.81953 7 PRO B CA 1
ATOM 2743 C C . PRO B 1 10 ? 13.72856 1.51912 -35.72647 1.000 82.83375 7 PRO B C 1
ATOM 2744 O O . PRO B 1 10 ? 12.75889 2.26463 -35.90969 1.000 87.93100 7 PRO B O 1
ATOM 2755 N N . PHE B 1 11 ? 14.57345 1.69844 -34.71483 1.000 81.30535 8 PHE B N 1
ATOM 2756 C CA . PHE B 1 11 ? 14.37384 2.74994 -33.71716 1.000 83.66290 8 PHE B CA 1
ATOM 2757 C C . PHE B 1 11 ? 15.24750 3.95348 -34.05692 1.000 82.35051 8 PHE B C 1
ATOM 2758 O O . PHE B 1 11 ? 16.24251 4.25820 -33.40216 1.000 80.12395 8 PHE B O 1
ATOM 2775 N N . VAL B 1 12 ? 14.83550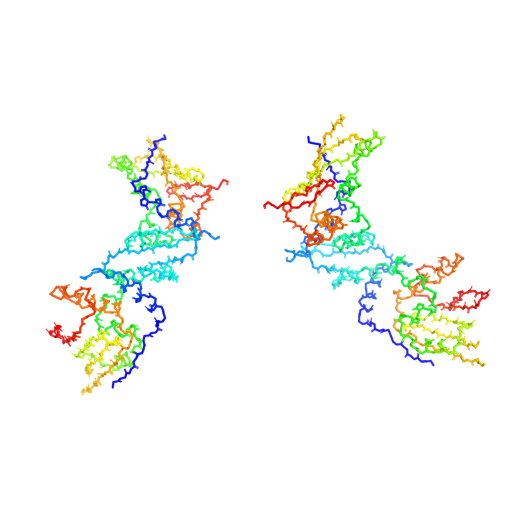 4.65668 -35.10786 1.000 97.22930 9 VAL B N 1
ATOM 2776 C CA . VAL B 1 12 ? 15.61349 5.79862 -35.57947 1.000 95.31175 9 VAL B CA 1
ATOM 2777 C C . VAL B 1 12 ? 15.68681 6.87195 -34.50020 1.000 92.75653 9 VAL B C 1
ATOM 2778 O O . VAL B 1 12 ? 16.77217 7.29763 -34.09141 1.000 94.13284 9 VAL B O 1
ATOM 2791 N N . ASP B 1 13 ? 14.52959 7.33522 -34.03304 1.000 87.07441 10 ASP B N 1
ATOM 2792 C CA . ASP B 1 13 ? 14.50990 8.42838 -33.06601 1.000 90.64041 10 ASP B CA 1
ATOM 2793 C C . ASP B 1 13 ? 15.26721 8.06747 -31.79480 1.000 88.31347 10 ASP B C 1
ATOM 2794 O O . ASP B 1 13 ? 16.07565 8.85646 -31.29441 1.000 89.27529 10 ASP B O 1
ATOM 2803 N N . THR B 1 14 ? 14.99752 6.89330 -31.23484 1.000 86.55588 11 THR B N 1
ATOM 2804 C CA . THR B 1 14 ? 15.75724 6.47159 -30.06426 1.000 84.42716 11 THR B CA 1
ATOM 2805 C C . THR B 1 14 ? 17.25424 6.43588 -30.36305 1.000 85.98039 11 THR B C 1
ATOM 2806 O O . THR B 1 14 ? 18.07504 6.79903 -29.50959 1.000 89.08392 11 THR B O 1
ATOM 2817 N N . MET B 1 15 ? 17.62925 5.99810 -31.56769 1.000 81.61092 12 MET B N 1
ATOM 2818 C CA . MET B 1 15 ? 19.04353 5.96124 -31.92765 1.000 86.80702 12 MET B CA 1
ATOM 2819 C C . MET B 1 15 ? 19.62769 7.36775 -32.01243 1.000 91.36989 12 MET B C 1
ATOM 2820 O O . MET B 1 15 ? 20.78679 7.59001 -31.64216 1.000 93.69698 12 MET B O 1
ATOM 2834 N N . ASP B 1 16 ? 18.83657 8.33669 -32.47522 1.000 87.55731 13 ASP B N 1
ATOM 2835 C CA . ASP B 1 16 ? 19.35460 9.69316 -32.62686 1.000 90.66362 13 ASP B CA 1
ATOM 2836 C C . ASP B 1 16 ? 19.75468 10.28670 -31.28363 1.000 93.42639 13 ASP B C 1
ATOM 2837 O O . ASP B 1 16 ? 20.75910 11.00119 -31.18504 1.000 96.87929 13 ASP B O 1
ATOM 2846 N N . LYS B 1 17 ? 18.96746 10.02415 -30.24220 1.000 96.79714 14 LYS B N 1
ATOM 2847 C CA . LYS B 1 17 ? 19.33983 10.47603 -28.90790 1.000 94.17977 14 LYS B CA 1
ATOM 2848 C C . LYS B 1 17 ? 20.69990 9.91508 -28.51166 1.000 92.43112 14 LYS B C 1
ATOM 2849 O O . LYS B 1 17 ? 21.58578 10.65361 -28.06943 1.000 94.56262 14 LYS B O 1
ATOM 2868 N N . PHE B 1 18 ? 20.88844 8.60507 -28.68181 1.000 87.39148 15 PHE B N 1
ATOM 2869 C CA . PHE B 1 18 ? 22.17118 7.99216 -28.35145 1.000 87.32310 15 PHE B CA 1
ATOM 2870 C C . PHE B 1 18 ? 23.31655 8.66357 -29.10656 1.000 95.79337 15 PHE B C 1
ATOM 2871 O O . PHE B 1 18 ? 24.38278 8.90868 -28.53839 1.000 94.83406 15 PHE B O 1
ATOM 2888 N N . ASP B 1 19 ? 23.12171 8.95997 -30.39142 1.000 104.89146 16 ASP B N 1
ATOM 2889 C CA . ASP B 1 19 ? 24.18526 9.57615 -31.18286 1.000 103.44084 16 ASP B CA 1
ATOM 2890 C C . ASP B 1 19 ? 24.64983 10.89003 -30.56443 1.000 101.40452 16 ASP B C 1
ATOM 2891 O O . ASP B 1 19 ? 25.84927 11.10867 -30.35988 1.000 99.91334 16 ASP B O 1
ATOM 2900 N N . LYS B 1 20 ? 23.70774 11.79494 -30.29978 1.000 95.60267 17 LYS B N 1
ATOM 2901 C CA . LYS B 1 20 ? 24.05521 13.09442 -29.73683 1.000 95.36792 17 LYS B CA 1
ATOM 2902 C C . LYS B 1 20 ? 24.80078 12.94635 -28.41755 1.000 93.48436 17 LYS B C 1
ATOM 2903 O O . LYS B 1 20 ? 25.73674 13.70387 -28.13644 1.000 96.39495 17 LYS B O 1
ATOM 2922 N N . ILE B 1 21 ? 24.41736 11.96998 -27.60027 1.000 105.27912 18 ILE B N 1
ATOM 2923 C CA . ILE B 1 21 ? 25.14521 11.72784 -26.35989 1.000 99.86217 18 ILE B CA 1
ATOM 2924 C C . ILE B 1 21 ? 26.52662 11.15409 -26.65571 1.000 101.01104 18 ILE B C 1
ATOM 2925 O O . ILE B 1 21 ? 27.54936 11.72342 -26.26022 1.000 105.45401 18 ILE B O 1
ATOM 2941 N N . THR B 1 22 ? 26.57555 10.01110 -27.33889 1.000 94.14011 19 THR B N 1
ATOM 2942 C CA . THR B 1 22 ? 27.86326 9.39927 -27.64490 1.000 92.26669 19 THR B CA 1
ATOM 2943 C C . THR B 1 22 ? 28.79068 10.38837 -28.34209 1.000 96.48007 19 THR B C 1
ATOM 2944 O O . THR B 1 22 ? 29.97849 10.47013 -28.01628 1.000 96.05651 19 THR B O 1
ATOM 2955 N N . LYS B 1 23 ? 28.27005 11.14943 -29.30703 1.000 87.48921 20 LYS B N 1
ATOM 2956 C CA . 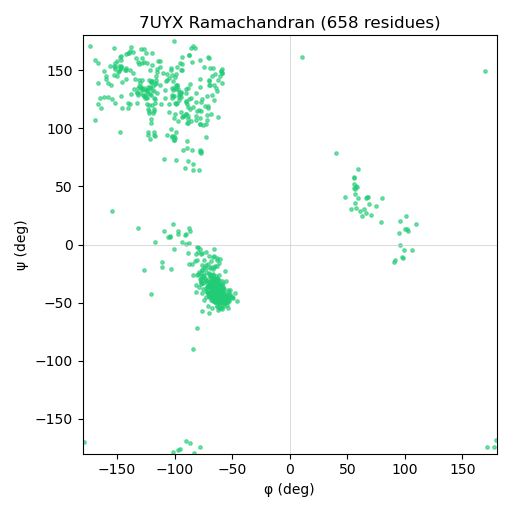LYS B 1 23 ? 29.10009 12.14132 -29.98397 1.000 90.01153 20 LYS B CA 1
ATOM 2957 C C . LYS B 1 23 ? 29.67031 13.16107 -29.00179 1.000 88.69748 20 LYS B C 1
ATOM 2958 O O . LYS B 1 23 ? 30.76563 13.69229 -29.22143 1.000 96.80166 20 LYS B O 1
ATOM 2977 N N . GLY B 1 24 ? 28.93805 13.46173 -27.92329 1.000 93.97118 21 GLY B N 1
ATOM 2978 C CA . GLY B 1 24 ? 29.43034 14.39563 -26.92622 1.000 94.39949 21 GLY B CA 1
ATOM 2979 C C . GLY B 1 24 ? 30.48044 13.80862 -26.00870 1.000 94.88216 21 GLY B C 1
ATOM 2980 O O . GLY B 1 24 ? 31.25712 14.56161 -25.41087 1.000 100.59206 21 GLY B O 1
ATOM 2984 N N . LEU B 1 25 ? 30.52161 12.47631 -25.88305 1.000 103.15750 22 LEU B N 1
ATOM 2985 C CA . LEU B 1 25 ? 31.53142 11.81859 -25.06618 1.000 98.30662 22 LEU B CA 1
ATOM 2986 C C . LEU B 1 25 ? 32.85640 11.64908 -25.79184 1.000 98.57516 22 LEU B C 1
ATOM 2987 O O . LEU B 1 25 ? 33.86357 11.34826 -25.14470 1.000 98.62823 22 LEU B O 1
ATOM 3003 N N . ILE B 1 26 ? 32.88424 11.83225 -27.11131 1.000 95.13366 23 ILE B N 1
ATOM 3004 C CA . ILE B 1 26 ? 34.13666 11.71210 -27.84446 1.000 95.27200 23 ILE B CA 1
ATOM 3005 C C . ILE B 1 26 ? 35.10850 12.78376 -27.37631 1.000 95.96520 23 ILE B C 1
ATOM 3006 O O . ILE B 1 26 ? 34.75809 13.96666 -27.28162 1.000 99.11054 23 ILE B O 1
ATOM 3022 N N . PHE B 1 27 ? 36.33989 12.37599 -27.09160 1.000 93.00113 24 PHE B N 1
ATOM 3023 C CA . PHE B 1 27 ? 37.38485 13.33231 -26.77348 1.000 93.07452 24 PHE B CA 1
ATOM 3024 C C . PHE B 1 27 ? 38.74655 12.72903 -27.10123 1.000 91.35995 24 PHE B C 1
ATOM 3025 O O . PHE B 1 27 ? 39.17257 12.68296 -28.25969 1.000 92.94033 24 PHE B O 1
ATOM 3042 N N . THR B 1 37 ? 41.22282 9.50582 -30.04024 1.000 97.23949 34 THR B N 1
ATOM 3043 C CA . THR B 1 37 ? 39.77616 9.61525 -29.86024 1.000 96.48924 34 THR B CA 1
ATOM 3044 C C . THR B 1 37 ? 39.24857 8.45531 -29.02557 1.000 96.29942 34 THR B C 1
ATOM 3045 O O . THR B 1 37 ? 39.76294 7.34328 -29.11473 1.000 96.39147 34 THR B O 1
ATOM 3055 N N . MET B 1 38 ? 38.21033 8.71727 -28.23617 1.000 92.32260 35 MET B N 1
ATOM 3056 C CA . MET B 1 38 ? 37.66137 7.71138 -27.33670 1.000 92.96796 35 MET B CA 1
ATOM 3057 C C . MET B 1 38 ? 36.38905 8.26911 -26.71101 1.000 89.83994 35 MET B C 1
ATOM 3058 O O . MET B 1 38 ? 36.05848 9.44706 -26.87022 1.000 89.47120 35 MET B O 1
ATOM 3072 N N . ILE B 1 39 ? 35.66616 7.39002 -26.01362 1.000 96.05354 36 ILE B N 1
ATOM 3073 C CA . ILE B 1 39 ? 34.47330 7.73961 -25.25219 1.000 93.22405 36 ILE B CA 1
ATOM 3074 C C . ILE B 1 39 ? 34.86039 7.88412 -23.78652 1.000 90.97621 36 ILE B C 1
ATOM 3075 O O . ILE B 1 39 ? 35.61445 7.06805 -23.23579 1.000 89.79969 36 ILE B O 1
ATOM 3091 N N . SER B 1 40 ? 34.33427 8.92268 -23.14038 1.000 80.90225 37 SER B N 1
ATOM 3092 C CA . SER B 1 40 ? 34.79500 9.24014 -21.79403 1.000 84.21485 37 SER B CA 1
ATOM 3093 C C . SER B 1 40 ? 34.41189 8.17385 -20.77853 1.000 80.40512 37 SER B C 1
ATOM 3094 O O . SER B 1 40 ? 35.03646 8.10127 -19.70956 1.000 80.86489 37 SER B O 1
ATOM 3102 N N . HIS B 1 41 ? 33.39355 7.36125 -21.07177 1.000 80.10148 38 HIS B N 1
ATOM 3103 C CA . HIS B 1 41 ? 32.91189 6.34509 -20.12983 1.000 80.58417 38 HIS B CA 1
ATOM 3104 C C . HIS B 1 41 ? 32.41527 6.96063 -18.82352 1.000 69.80728 38 HIS B C 1
ATOM 3105 O O . HIS B 1 41 ? 32.48016 6.32978 -17.76198 1.000 68.00351 38 HIS B O 1
ATOM 3119 N N . GLU B 1 42 ? 31.92450 8.19314 -18.90242 1.000 69.24666 39 GLU B N 1
ATOM 3120 C CA . GLU B 1 42 ? 31.54281 8.96042 -17.72344 1.000 69.45788 39 GLU B CA 1
ATOM 3121 C C . GLU B 1 42 ? 30.44996 9.92374 -18.15662 1.000 67.88023 39 GLU B C 1
ATOM 3122 O O . GLU B 1 42 ? 30.66052 10.72623 -19.07142 1.000 72.60375 39 GLU B O 1
ATOM 3134 N N . LEU B 1 43 ? 29.28613 9.83360 -17.51987 1.000 75.99488 40 LEU B N 1
ATOM 3135 C CA . LEU B 1 43 ? 28.13049 10.65088 -17.85810 1.000 78.07245 40 LEU B CA 1
ATOM 3136 C C . LEU B 1 43 ? 27.75884 11.54763 -16.68687 1.000 80.86967 40 LEU B C 1
ATOM 3137 O O . LEU B 1 43 ? 27.75773 11.11230 -15.53135 1.000 82.97514 40 LEU B O 1
ATOM 3153 N N . SER B 1 44 ? 27.43325 12.79764 -16.99941 1.000 77.39163 41 SER B N 1
ATOM 3154 C CA . SER B 1 44 ? 27.01291 13.76732 -15.99956 1.000 79.74903 41 SER B CA 1
ATOM 3155 C C . SER B 1 44 ? 25.50639 13.68032 -15.79603 1.000 80.97668 41 SER B C 1
ATOM 3156 O O . SER B 1 44 ? 24.74076 13.61548 -16.76303 1.000 85.40217 41 SER B O 1
ATOM 3164 N N . ILE B 1 45 ? 25.08831 13.68652 -14.53113 1.000 93.20897 42 ILE B N 1
ATOM 3165 C CA . ILE B 1 45 ? 23.69046 13.53076 -14.14837 1.000 91.99506 42 ILE B CA 1
ATOM 3166 C C . ILE B 1 45 ? 23.22217 14.82159 -13.49115 1.000 95.25326 42 ILE B C 1
ATOM 3167 O O . ILE B 1 45 ? 23.87832 15.33307 -12.57662 1.000 95.69104 42 ILE B O 1
ATOM 3183 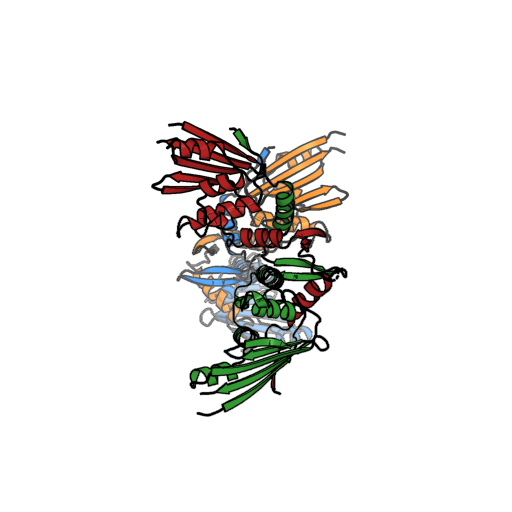N N . LEU B 1 46 ? 22.08109 15.33218 -13.94136 1.000 81.47402 43 LEU B N 1
ATOM 3184 C CA . LEU B 1 46 ? 21.50026 16.55912 -13.40996 1.000 87.65428 43 LEU B CA 1
ATOM 3185 C C . LEU B 1 46 ? 20.36145 16.20411 -12.46128 1.000 92.34844 43 LEU B C 1
ATOM 3186 O O . LEU B 1 46 ? 19.43859 15.47038 -12.83604 1.000 91.81414 43 LEU B O 1
ATOM 3202 N N . ASP B 1 47 ? 20.42607 16.72777 -11.23877 1.000 98.05484 44 ASP B N 1
ATOM 3203 C CA . ASP B 1 47 ? 19.42690 16.46011 -10.21723 1.000 98.76653 44 ASP B CA 1
ATOM 3204 C C . ASP B 1 47 ? 18.40244 17.59266 -10.17620 1.000 99.62413 44 ASP B C 1
ATOM 3205 O O . ASP B 1 47 ? 18.44430 18.53812 -10.96887 1.000 99.41674 44 ASP B O 1
ATOM 3214 N N . ASN B 1 48 ? 17.46328 17.48853 -9.23199 1.000 107.10139 45 ASN B N 1
ATOM 3215 C CA . ASN B 1 48 ? 16.40213 18.48732 -9.13748 1.000 108.13733 45 ASN B CA 1
ATOM 3216 C C . ASN B 1 48 ? 16.96376 19.86873 -8.81861 1.000 107.03792 45 ASN B C 1
ATOM 3217 O O . ASN B 1 48 ? 16.52656 20.87557 -9.39370 1.000 104.40682 45 ASN B O 1
ATOM 3228 N N . ASP B 1 49 ? 17.93488 19.93691 -7.90529 1.000 103.14826 46 ASP B N 1
ATOM 3229 C CA . ASP B 1 49 ? 18.52520 21.22024 -7.54823 1.000 96.21683 46 ASP B CA 1
ATOM 3230 C C . ASP B 1 49 ? 19.22942 21.87408 -8.73079 1.000 94.32714 46 ASP B C 1
ATOM 3231 O O . ASP B 1 49 ? 19.47096 23.08916 -8.70870 1.000 88.21574 46 ASP B O 1
ATOM 3240 N N . GLY B 1 50 ? 19.56251 21.10448 -9.76122 1.000 101.61418 47 GLY B N 1
ATOM 3241 C CA . GLY B 1 50 ? 20.30080 21.62264 -10.89396 1.000 98.12920 47 GLY B CA 1
ATOM 3242 C C . GLY B 1 50 ? 21.79439 21.41411 -10.83375 1.000 93.42937 47 GLY B C 1
ATOM 3243 O O . GLY B 1 50 ? 22.52671 22.12220 -11.53625 1.000 94.53097 47 GLY B O 1
ATOM 3247 N N . VAL B 1 51 ? 22.26320 20.46110 -10.03203 1.000 113.42102 48 VAL B N 1
ATOM 3248 C CA . VAL B 1 51 ? 23.68044 20.18464 -9.86660 1.000 108.02151 48 VAL B CA 1
ATOM 3249 C C . VAL B 1 51 ? 24.04336 18.97895 -10.71639 1.000 107.22469 48 VAL B C 1
ATOM 3250 O O . VAL B 1 51 ? 23.33834 17.96147 -10.70463 1.000 110.09649 48 VAL B O 1
ATOM 3263 N N . VAL B 1 52 ? 25.15036 19.08736 -11.43615 1.000 80.23046 49 VAL B N 1
ATOM 3264 C CA . VAL B 1 52 ? 25.66782 17.98901 -12.23687 1.000 79.37508 49 VAL B CA 1
ATOM 3265 C C . VAL B 1 52 ? 26.62494 17.17054 -11.38263 1.000 82.47674 49 VAL B C 1
ATOM 3266 O O . VAL B 1 52 ? 27.52845 17.72034 -10.73598 1.000 85.28333 49 VAL B O 1
ATOM 3279 N N . HIS B 1 53 ? 26.42366 15.85049 -11.38319 1.000 78.58230 50 HIS B N 1
ATOM 3280 C CA . HIS B 1 53 ? 27.27040 14.91283 -10.65381 1.000 70.66506 50 HIS B CA 1
ATOM 3281 C C . HIS B 1 53 ? 27.91194 13.96848 -11.65775 1.000 73.69562 50 HIS B C 1
ATOM 3282 O O . HIS B 1 53 ? 27.21587 13.14149 -12.26084 1.000 73.55762 50 HIS B O 1
ATOM 3296 N N . SER B 1 54 ? 29.23211 14.06087 -11.81111 1.000 68.98225 51 SER B N 1
ATOM 3297 C CA . SER B 1 54 ? 29.91973 13.22381 -12.78398 1.000 68.25298 51 SER B CA 1
ATOM 3298 C C . SER B 1 54 ? 30.06331 11.81348 -12.22814 1.000 70.09478 51 SER B C 1
ATOM 3299 O O . SER B 1 54 ? 30.77356 11.59748 -11.23935 1.000 69.52550 51 SER B O 1
ATOM 3307 N N . LEU B 1 55 ? 29.39674 10.85164 -12.86794 1.000 70.84250 52 LEU B N 1
ATOM 3308 C CA . LEU B 1 55 ? 29.48633 9.45179 -12.48694 1.000 66.91056 52 LEU B CA 1
ATOM 3309 C C . LEU B 1 55 ? 30.01540 8.63461 -13.65433 1.000 62.61683 52 LEU B C 1
ATOM 3310 O O . LEU B 1 55 ? 29.63744 8.86344 -14.80623 1.000 62.50524 52 LEU B O 1
ATOM 3326 N N . HIS B 1 56 ? 30.88594 7.68019 -13.34922 1.000 59.74586 53 HIS B N 1
ATOM 3327 C CA . HIS B 1 56 ? 31.38252 6.77294 -14.36842 1.000 63.90972 53 HIS B CA 1
ATOM 3328 C C . HIS B 1 56 ? 30.28662 5.80488 -14.80656 1.000 61.75886 53 HIS B C 1
ATOM 3329 O O . HIS B 1 56 ? 29.28846 5.59136 -14.11183 1.000 59.92235 53 HIS B O 1
ATOM 3343 N N . PHE B 1 57 ? 30.49415 5.20073 -15.97724 1.000 65.16472 54 PHE B N 1
ATOM 3344 C CA . PHE B 1 57 ? 29.52428 4.23709 -16.48430 1.000 65.28395 54 PHE B CA 1
ATOM 3345 C C . PHE B 1 57 ? 29.20624 3.17007 -15.44366 1.000 56.54166 54 PHE B C 1
ATOM 3346 O O . PHE B 1 57 ? 28.04134 2.80030 -15.25553 1.000 50.25726 54 PHE B O 1
ATOM 3363 N N . SER B 1 58 ? 30.22864 2.66646 -14.75100 1.000 55.75018 55 SER B N 1
ATOM 3364 C CA . SER B 1 58 ? 29.99822 1.59813 -13.78422 1.000 54.86832 55 SER B CA 1
ATOM 3365 C C . SER B 1 58 ? 29.10630 2.07025 -12.64216 1.000 56.37809 55 SER B C 1
ATOM 3366 O O . SER B 1 58 ? 28.25193 1.31805 -12.15595 1.000 51.48304 55 SER B O 1
ATOM 3374 N N . GLN B 1 59 ? 29.28232 3.31697 -12.20605 1.000 60.98341 56 GLN B N 1
ATOM 3375 C CA . GLN B 1 59 ? 28.46649 3.82928 -11.11189 1.000 55.32416 56 GLN B CA 1
ATOM 3376 C C . GLN B 1 59 ? 27.02408 4.03182 -11.54987 1.000 56.25090 56 GLN B C 1
ATOM 3377 O O . GLN B 1 59 ? 26.09246 3.73939 -10.79101 1.000 77.21904 56 GLN B O 1
ATOM 3391 N N . ILE B 1 60 ? 26.82022 4.53553 -12.76779 1.000 50.26262 57 ILE B N 1
ATOM 3392 C CA . ILE B 1 60 ? 25.46580 4.69550 -13.28449 1.000 54.12875 57 ILE B CA 1
ATOM 3393 C C . ILE B 1 60 ? 24.79077 3.33996 -13.41693 1.000 52.69644 57 ILE B C 1
ATOM 3394 O O . ILE B 1 60 ? 23.61452 3.17774 -13.07534 1.000 63.33574 57 ILE B O 1
ATOM 3410 N N . THR B 1 61 ? 25.51419 2.35277 -13.94372 1.000 56.44063 58 THR B N 1
ATOM 3411 C CA . THR B 1 61 ? 24.99789 0.99025 -13.98180 1.000 56.62200 58 THR B CA 1
ATOM 3412 C C . THR B 1 61 ? 24.56188 0.54684 -12.59134 1.000 52.73690 58 THR B C 1
ATOM 3413 O O . THR B 1 61 ? 23.44729 0.04779 -12.40178 1.000 48.21965 58 THR B O 1
ATOM 3424 N N . SER B 1 62 ? 25.42562 0.75784 -11.59651 1.000 53.51410 59 SER B N 1
ATOM 3425 C CA . SER B 1 62 ? 25.13159 0.29468 -10.24571 1.000 50.34632 59 SER B CA 1
ATOM 3426 C C . SER B 1 62 ? 23.91145 1.00556 -9.68071 1.000 55.95355 59 SER B C 1
ATOM 3427 O O . SER B 1 62 ? 23.05950 0.38673 -9.03568 1.000 59.70019 59 SER B O 1
ATOM 3435 N N . LEU B 1 63 ? 23.81470 2.31496 -9.90352 1.000 53.59970 60 LEU B N 1
ATOM 3436 C CA . LEU B 1 63 ? 22.66693 3.05651 -9.39943 1.000 55.67348 60 LEU B CA 1
ATOM 3437 C C . LEU B 1 63 ? 21.37896 2.54256 -10.02353 1.000 45.39379 60 LEU B C 1
ATOM 3438 O O . LEU B 1 63 ? 20.37967 2.33679 -9.33066 1.000 58.22535 60 LEU B O 1
ATOM 3454 N N . ILE B 1 64 ? 21.37574 2.34708 -11.33959 1.000 55.23784 61 ILE B N 1
ATOM 3455 C CA . ILE B 1 64 ? 20.16992 1.86666 -12.00383 1.000 60.91287 61 ILE B CA 1
ATOM 3456 C C . ILE B 1 64 ? 19.87166 0.43367 -11.58168 1.000 52.01381 61 ILE B C 1
ATOM 3457 O O . ILE B 1 64 ? 18.74166 0.10431 -11.20161 1.000 53.92432 61 ILE B O 1
ATOM 3473 N N . ASP B 1 65 ? 20.89153 -0.42758 -11.60093 1.000 54.01793 62 ASP B N 1
ATOM 3474 C CA . ASP B 1 65 ? 20.67210 -1.83882 -11.30641 1.000 53.95595 62 ASP B CA 1
ATOM 3475 C C . ASP B 1 65 ? 20.10637 -2.03037 -9.90679 1.000 54.48689 62 ASP B C 1
ATOM 3476 O O . ASP B 1 65 ? 19.30697 -2.94463 -9.67322 1.000 58.66556 62 ASP B O 1
ATOM 3485 N N . THR B 1 66 ? 20.53503 -1.20059 -8.95285 1.000 64.01228 63 THR B N 1
ATOM 3486 C CA . THR B 1 66 ? 20.02363 -1.33356 -7.59532 1.000 49.25460 63 THR B CA 1
ATOM 3487 C C . THR B 1 66 ? 18.56644 -0.89835 -7.52323 1.000 58.37155 63 THR B C 1
ATOM 3488 O O . THR B 1 66 ? 17.73846 -1.57403 -6.90465 1.000 60.98860 63 THR B O 1
ATOM 3499 N N . ILE B 1 67 ? 18.22988 0.22017 -8.16311 1.000 61.61012 64 ILE B N 1
ATOM 3500 C CA . ILE B 1 67 ? 16.85751 0.71071 -8.11732 1.000 57.07544 64 ILE B CA 1
ATOM 3501 C C . ILE B 1 67 ? 15.91697 -0.26182 -8.81839 1.000 56.81340 64 ILE B C 1
ATOM 3502 O O . ILE B 1 67 ? 14.80091 -0.51084 -8.34942 1.000 58.84359 64 ILE B O 1
ATOM 3518 N N . THR B 1 68 ? 16.33316 -0.81107 -9.96066 1.000 56.87174 65 THR B N 1
ATOM 3519 C CA . THR B 1 68 ? 15.47879 -1.75368 -10.67576 1.000 58.62396 65 THR B CA 1
ATOM 3520 C C . THR B 1 68 ? 15.46080 -3.13332 -10.02986 1.000 58.72205 65 THR B C 1
ATOM 3521 O O . THR B 1 68 ? 14.50516 -3.88698 -10.24372 1.000 50.60563 65 THR B O 1
ATOM 3532 N N . GLY B 1 69 ? 16.48304 -3.47210 -9.24413 1.000 50.84104 66 GLY B N 1
ATOM 3533 C CA . GLY B 1 69 ? 16.57976 -4.76910 -8.61130 1.000 52.38924 66 GLY B CA 1
ATOM 3534 C C . GLY B 1 69 ? 17.41028 -5.78677 -9.36057 1.000 58.37175 66 GLY B C 1
ATOM 3535 O O . GLY B 1 69 ? 17.54900 -6.91942 -8.88680 1.000 66.58551 66 GLY B O 1
ATOM 3539 N N . LYS B 1 70 ? 17.96684 -5.42385 -10.50825 1.000 55.68817 67 LYS B N 1
ATOM 3540 C CA . LYS B 1 70 ? 18.77343 -6.34639 -11.29391 1.000 60.16210 67 LYS B CA 1
ATOM 3541 C C . LYS B 1 70 ? 20.18502 -6.52354 -10.75276 1.000 57.91466 67 LYS B C 1
ATOM 3542 O O . LYS B 1 70 ? 20.93141 -7.35108 -11.29331 1.000 60.15792 67 LYS B O 1
ATOM 3561 N N . HIS B 1 71 ? 20.56284 -5.78761 -9.71576 1.000 57.28846 68 HIS B N 1
ATOM 3562 C CA . HIS B 1 71 ? 21.91040 -5.90305 -9.18081 1.000 59.75145 68 HIS B CA 1
ATOM 3563 C C . HIS B 1 71 ? 22.12807 -7.30198 -8.61050 1.000 48.16138 68 HIS B C 1
ATOM 3564 O O . HIS B 1 71 ? 21.25392 -7.81641 -7.89527 1.000 48.22228 68 HIS B O 1
ATOM 3578 N N . PRO B 1 72 ? 23.26256 -7.94917 -8.89405 1.000 45.31322 69 PRO B N 1
ATOM 3579 C CA . PRO B 1 72 ? 23.46406 -9.31810 -8.37949 1.000 56.21147 69 PRO B CA 1
ATOM 3580 C C . PRO B 1 72 ? 23.45582 -9.39109 -6.86293 1.000 57.73330 69 PRO B C 1
ATOM 3581 O O . PRO B 1 72 ? 23.06309 -10.42057 -6.29470 1.000 57.04318 69 PRO B O 1
ATOM 3592 N N . SER B 1 73 ? 23.88713 -8.31956 -6.19296 1.000 52.37020 70 SER B N 1
ATOM 3593 C CA . SER B 1 73 ? 23.93887 -8.30398 -4.73812 1.000 52.57694 70 SER B CA 1
ATOM 3594 C C . SER B 1 73 ? 22.55301 -8.36968 -4.10646 1.000 52.94418 70 SER B C 1
ATOM 3595 O O . SER B 1 73 ? 22.43671 -8.73568 -2.93224 1.000 58.73225 70 SER B O 1
ATOM 3603 N N . LEU B 1 74 ? 21.50022 -8.03487 -4.85036 1.000 56.55376 71 LEU B N 1
ATOM 3604 C CA . LEU B 1 74 ? 20.15330 -8.04356 -4.29597 1.000 60.08810 71 LEU B CA 1
ATOM 3605 C C . LEU B 1 74 ? 19.53030 -9.43029 -4.27032 1.000 57.36182 71 LEU B C 1
ATOM 3606 O O . LEU B 1 74 ? 18.44907 -9.59490 -3.70024 1.000 57.07042 71 LEU B O 1
ATOM 3622 N N . GLU B 1 75 ? 20.16896 -10.42095 -4.88267 1.000 61.89206 72 GLU B N 1
ATOM 3623 C CA . GLU B 1 75 ? 19.73615 -11.80008 -4.71693 1.000 62.91570 72 GLU B CA 1
ATOM 3624 C C . GLU B 1 75 ? 20.12135 -12.35674 -3.35531 1.000 61.03646 72 GLU B C 1
ATOM 3625 O O . GLU B 1 75 ? 19.45691 -13.27131 -2.85793 1.000 59.60233 72 GLU B O 1
ATOM 3637 N N . LEU B 1 76 ? 21.17434 -11.82127 -2.74955 1.000 61.96414 73 LEU B N 1
ATOM 3638 C CA . LEU B 1 76 ? 21.63224 -12.30951 -1.46311 1.000 62.39234 73 LEU B CA 1
ATOM 3639 C C . LEU B 1 76 ? 20.53704 -12.17356 -0.40403 1.000 60.16350 73 LEU B C 1
ATOM 3640 O O . LEU B 1 76 ? 19.71987 -11.24941 -0.45446 1.000 59.23517 73 LEU B O 1
ATOM 3656 N N . PRO B 1 77 ? 20.51170 -13.06889 0.58205 1.000 61.10446 74 PRO B N 1
ATOM 3657 C CA . PRO B 1 77 ? 19.58959 -12.88678 1.69890 1.000 62.02184 74 PRO B CA 1
ATOM 3658 C C . PRO B 1 77 ? 19.85317 -11.56665 2.38913 1.000 66.99148 74 PRO B C 1
ATOM 3659 O O . PRO B 1 77 ? 21.00416 -11.09332 2.44362 1.000 70.36473 74 PRO B O 1
ATOM 3670 N N . PRO B 1 78 ? 18.81427 -10.92832 2.93941 1.000 69.51027 75 PRO B N 1
ATOM 3671 C CA . PRO B 1 78 ? 19.02562 -9.60721 3.56340 1.000 72.35990 75 PRO B CA 1
ATOM 3672 C C . PRO B 1 78 ? 20.19936 -9.55797 4.53424 1.000 69.44192 75 PRO B C 1
ATOM 3673 O O . PRO B 1 78 ? 20.99703 -8.61221 4.48746 1.000 62.63414 75 PRO B O 1
ATOM 3684 N N . GLN B 1 79 ? 20.33051 -10.54546 5.42185 1.000 63.83132 76 GLN B N 1
ATOM 3685 C CA . GLN B 1 79 ? 21.45046 -10.52944 6.35716 1.000 65.40633 76 GLN B CA 1
ATOM 3686 C C . GLN B 1 79 ? 22.77980 -10.61023 5.61138 1.000 63.35522 76 GLN B C 1
ATOM 3687 O O . GLN B 1 79 ? 23.69132 -9.81026 5.85570 1.000 62.35974 76 GLN B O 1
ATOM 3701 N N . LEU B 1 80 ? 22.90521 -11.57223 4.68766 1.000 72.61264 77 LEU B N 1
ATOM 3702 C CA . LEU B 1 80 ? 24.13092 -11.68697 3.90567 1.000 72.49621 77 LEU B CA 1
ATOM 3703 C C . LEU B 1 80 ? 24.37581 -10.43115 3.07930 1.000 72.29306 77 LEU B C 1
ATOM 3704 O O . LEU B 1 80 ? 25.53005 -10.03362 2.88009 1.000 72.73897 77 LEU B O 1
ATOM 3720 N N . PHE B 1 81 ? 23.30695 -9.80479 2.58036 1.000 61.53739 78 PHE B N 1
ATOM 3721 C CA . PHE B 1 81 ? 23.44311 -8.53355 1.87734 1.000 58.26379 78 PHE B CA 1
ATOM 3722 C C . PHE B 1 81 ? 24.07695 -7.47700 2.77759 1.000 63.41316 78 PHE B C 1
ATOM 3723 O O . PHE B 1 81 ? 25.07683 -6.84957 2.41221 1.000 62.97420 78 PHE B O 1
ATOM 3740 N N . LEU B 1 82 ? 23.50594 -7.26045 3.96303 1.000 61.90700 79 LEU B N 1
ATOM 3741 C CA . LEU B 1 82 ? 24.07843 -6.27956 4.87976 1.000 63.10124 79 LEU B CA 1
ATOM 3742 C C . LEU B 1 82 ? 25.51817 -6.63184 5.22891 1.000 57.80325 79 LEU B C 1
ATOM 3743 O O . LEU B 1 82 ? 26.38093 -5.75118 5.30872 1.000 55.65787 79 LEU B O 1
ATOM 3759 N N . ILE B 1 83 ? 25.80088 -7.92015 5.41998 1.000 58.77561 80 ILE B N 1
ATOM 3760 C CA . ILE B 1 83 ? 27.14801 -8.33831 5.79329 1.000 61.68457 80 ILE B CA 1
ATOM 3761 C C . ILE B 1 83 ? 28.13695 -8.02248 4.68287 1.000 58.96007 80 ILE B C 1
ATOM 3762 O O . ILE B 1 83 ? 29.27038 -7.59828 4.94134 1.000 66.22887 80 ILE B O 1
ATOM 3778 N N . THR B 1 84 ? 27.75142 -8.27989 3.43406 1.000 63.35142 81 THR B N 1
ATOM 3779 C CA . THR B 1 84 ? 28.64430 -7.97320 2.32477 1.000 63.50788 81 THR B CA 1
ATOM 3780 C C . THR B 1 84 ? 28.75764 -6.47198 2.10731 1.000 61.30272 81 THR B C 1
ATOM 3781 O O . THR B 1 84 ? 29.83922 -5.97283 1.78030 1.000 66.69745 81 THR B O 1
ATOM 3792 N N . GLN B 1 85 ? 27.66581 -5.73559 2.31531 1.000 62.89679 82 GLN B N 1
ATOM 3793 C CA . GLN B 1 85 ? 27.65436 -4.30978 2.01335 1.000 63.17772 82 GLN B CA 1
ATOM 3794 C C . GLN B 1 85 ? 28.37813 -3.47402 3.06697 1.000 62.64871 82 GLN B C 1
ATOM 3795 O O . GLN B 1 85 ? 28.94548 -2.42927 2.73117 1.000 64.22685 82 GLN B O 1
ATOM 3809 N N . TYR B 1 86 ? 28.36432 -3.88516 4.33481 1.000 59.56816 83 TYR B N 1
ATOM 3810 C CA . TYR B 1 86 ? 28.98845 -3.10896 5.40042 1.000 60.30362 83 TYR B CA 1
ATOM 3811 C C . TYR B 1 86 ? 30.25658 -3.76008 5.93745 1.000 58.31074 83 TYR B C 1
ATOM 3812 O O . TYR B 1 86 ? 30.77188 -3.32900 6.97149 1.000 59.29764 83 TYR B O 1
ATOM 3830 N N . LEU B 1 87 ? 30.77647 -4.77794 5.25182 1.000 57.63755 84 LEU B N 1
ATOM 3831 C CA . LEU B 1 87 ? 32.05752 -5.39004 5.60298 1.000 59.71297 84 LEU B CA 1
ATOM 3832 C C . LEU B 1 87 ? 32.05597 -5.89322 7.04507 1.000 54.58529 84 LEU B C 1
ATOM 3833 O O . LEU B 1 87 ? 32.97833 -5.63558 7.82166 1.000 58.73879 84 LEU B O 1
ATOM 3849 N N . LEU B 1 88 ? 30.99650 -6.61518 7.40184 1.000 54.19149 85 LEU B N 1
ATOM 3850 C CA . LEU B 1 88 ? 30.82955 -7.13870 8.75684 1.000 63.54404 85 LEU B CA 1
ATOM 3851 C C . LEU B 1 88 ? 31.72483 -8.36437 8.92048 1.000 58.05903 85 LEU B C 1
ATOM 3852 O O . LEU B 1 88 ? 31.29054 -9.51721 8.86263 1.000 52.58517 85 LEU B O 1
ATOM 3868 N N . GLU B 1 89 ? 33.01221 -8.09822 9.13859 1.000 56.14501 86 GLU B N 1
ATOM 3869 C CA . GLU B 1 89 ? 33.97171 -9.18543 9.28672 1.000 55.11205 86 GLU B CA 1
ATOM 3870 C C . GLU B 1 89 ? 33.67992 -10.03016 10.52028 1.000 65.28260 86 GLU B C 1
ATOM 3871 O O . GLU B 1 89 ? 33.92321 -11.24378 10.51355 1.000 65.57815 86 GLU B O 1
ATOM 3883 N N . ASP B 1 90 ? 33.16634 -9.41294 11.58713 1.000 65.82746 87 ASP B N 1
ATOM 3884 C CA . ASP B 1 90 ? 32.94418 -10.15507 12.82386 1.000 65.98647 87 ASP B CA 1
ATOM 3885 C C . ASP B 1 90 ? 31.93182 -11.27580 12.62188 1.000 64.85642 87 ASP B C 1
ATOM 3886 O O . ASP B 1 90 ? 32.09250 -12.37509 13.16817 1.000 66.38289 87 ASP B O 1
ATOM 3895 N N . LEU B 1 91 ? 30.89408 -11.02668 11.81971 1.000 61.22029 88 LEU B N 1
ATOM 3896 C CA . LEU B 1 91 ? 29.87371 -12.04297 11.59438 1.000 60.94784 88 LEU B CA 1
ATOM 3897 C C . LEU B 1 91 ? 30.34406 -13.13604 10.64167 1.000 61.83986 88 LEU B C 1
ATOM 3898 O O . LEU B 1 91 ? 29.86744 -14.27294 10.72706 1.000 60.34740 88 LEU B O 1
ATOM 3914 N N . LYS B 1 92 ? 31.24697 -12.81609 9.71649 1.000 59.07304 89 LYS B N 1
ATOM 3915 C CA . LYS B 1 92 ? 31.89673 -13.86067 8.93397 1.000 63.08580 89 LYS B CA 1
ATOM 3916 C C . LYS B 1 92 ? 32.71161 -14.77725 9.83536 1.000 61.05250 89 LYS B C 1
ATOM 3917 O O . LYS B 1 92 ? 32.67493 -16.00570 9.69533 1.000 59.05050 89 LYS B O 1
ATOM 3936 N N . GLU B 1 93 ? 33.47788 -14.18513 10.75364 1.000 64.63661 90 GLU B N 1
ATOM 3937 C CA . GLU B 1 93 ? 34.36651 -14.97115 11.59872 1.000 62.01805 90 GLU B CA 1
ATOM 3938 C C . GLU B 1 93 ? 33.58270 -15.95003 12.46180 1.000 62.21234 90 GLU B C 1
ATOM 3939 O O . GLU B 1 93 ? 33.99107 -17.10511 12.62880 1.000 64.67047 90 GLU B O 1
ATOM 3951 N N . VAL B 1 94 ? 32.45531 -15.51051 13.02444 1.000 66.45248 91 VAL B N 1
ATOM 3952 C CA . VAL B 1 94 ? 31.68468 -16.41306 13.87239 1.000 65.52320 91 VAL B CA 1
ATOM 3953 C C . VAL B 1 94 ? 31.05893 -17.51954 13.03618 1.000 61.97017 91 VAL B C 1
ATOM 3954 O O . VAL B 1 94 ? 30.82244 -18.62679 13.53263 1.000 61.94281 91 VAL B O 1
ATOM 3967 N N . GLY B 1 95 ? 30.76876 -17.24206 11.76587 1.000 59.99922 92 GLY B N 1
ATOM 3968 C CA . GLY B 1 95 ? 30.33128 -18.29804 10.87223 1.000 57.42079 92 GLY B CA 1
ATOM 3969 C C . GLY B 1 95 ? 31.37568 -19.38039 10.68816 1.000 62.87609 92 GLY B C 1
ATOM 3970 O O . GLY B 1 95 ? 31.03963 -20.56205 10.56810 1.000 65.93111 92 GLY B O 1
ATOM 3974 N N . GLU B 1 96 ? 32.65088 -18.99360 10.64179 1.000 63.51618 93 GLU B N 1
ATOM 3975 C CA . GLU B 1 96 ? 33.74881 -19.93923 10.50879 1.000 66.22493 93 GLU B CA 1
ATOM 3976 C C . GLU B 1 96 ? 34.01398 -20.70564 11.79648 1.000 70.82454 93 GLU B C 1
ATOM 3977 O O . GLU B 1 96 ? 34.72801 -21.71202 11.76281 1.000 73.24293 93 GLU B O 1
ATOM 3989 N N . LYS B 1 97 ? 33.44036 -20.27007 12.91837 1.000 71.99858 94 LYS B N 1
ATOM 3990 C CA . LYS B 1 97 ? 33.54675 -20.96748 14.19304 1.000 67.67997 94 LYS B CA 1
ATOM 3991 C C . LYS B 1 97 ? 32.33342 -21.84866 14.47527 1.000 62.25356 94 LYS B C 1
ATOM 3992 O O . LYS B 1 97 ? 32.16529 -22.31732 15.60568 1.000 60.88623 94 LYS B O 1
ATOM 4011 N N . GLY B 1 98 ? 31.47865 -22.06992 13.48009 1.000 66.39300 95 GLY B N 1
ATOM 4012 C CA . GLY B 1 98 ? 30.36235 -22.98210 13.61223 1.000 66.24502 95 GLY B CA 1
ATOM 4013 C C . GLY B 1 98 ? 29.04915 -22.35158 14.00735 1.000 69.80512 95 GLY B C 1
ATOM 4014 O O . GLY B 1 98 ? 28.10305 -23.08589 14.31281 1.000 71.82996 95 GLY B O 1
ATOM 4018 N N . PHE B 1 99 ? 28.95314 -21.02412 14.01011 1.000 73.43690 96 PHE B N 1
ATOM 4019 C CA . PHE B 1 99 ? 27.73313 -20.32861 14.39270 1.000 70.94449 96 PHE B CA 1
ATOM 4020 C C . PHE B 1 99 ? 26.93409 -19.90783 13.16351 1.000 64.44026 96 PHE B C 1
ATOM 4021 O O . PHE B 1 99 ? 27.49541 -19.58872 12.11361 1.000 67.09832 96 PHE B O 1
ATOM 4038 N N . VAL B 1 100 ? 25.61089 -19.91737 13.30913 1.000 58.36819 97 VAL B N 1
ATOM 4039 C CA . VAL B 1 100 ? 24.68843 -19.54163 12.24398 1.000 59.02061 97 VAL B CA 1
ATOM 4040 C C . VAL B 1 100 ? 23.63315 -18.62191 12.83719 1.000 60.86251 97 VAL B C 1
ATOM 4041 O O . VAL B 1 100 ? 23.18932 -18.82231 13.97278 1.000 66.09633 97 VAL B O 1
ATOM 4054 N N . ILE B 1 101 ? 23.22040 -17.62073 12.06499 1.000 54.02102 98 ILE B N 1
ATOM 4055 C CA . ILE B 1 101 ? 22.21110 -16.67845 12.53649 1.000 56.97970 98 ILE B CA 1
ATOM 4056 C C . ILE B 1 101 ? 20.88285 -17.42147 12.65091 1.000 54.14332 98 ILE B C 1
ATOM 4057 O O . ILE B 1 101 ? 20.28953 -17.81471 11.64168 1.000 50.97587 98 ILE B O 1
ATOM 4073 N N . THR B 1 102 ? 20.40822 -17.60262 13.88753 1.000 54.67274 99 THR B N 1
ATOM 4074 C CA . THR B 1 102 ? 19.14782 -18.28878 14.14167 1.000 57.57409 99 THR B CA 1
ATOM 4075 C C . THR B 1 102 ? 17.94540 -17.35558 14.10996 1.000 48.28833 99 THR B C 1
ATOM 4076 O O . THR B 1 102 ? 16.80972 -17.82790 13.99366 1.000 48.68612 99 THR B O 1
ATOM 4087 N N . GLU B 1 103 ? 18.17048 -16.05207 14.20072 1.000 44.59112 100 GLU B N 1
ATOM 4088 C CA . GLU B 1 103 ? 17.10889 -15.05808 14.17955 1.000 51.50039 100 GLU B CA 1
ATOM 4089 C C . GLU B 1 103 ? 17.79017 -13.71834 13.96927 1.000 54.36709 100 GLU B C 1
ATOM 4090 O O . GLU B 1 103 ? 18.87126 -13.48517 14.51786 1.000 58.63458 100 GLU B O 1
ATOM 4102 N N . TYR B 1 104 ? 17.19446 -12.86468 13.14246 1.000 56.68850 101 TYR B N 1
ATOM 4103 C CA . TYR B 1 104 ? 17.73311 -11.52230 12.99573 1.000 56.87382 101 TYR B CA 1
ATOM 4104 C C . TYR B 1 104 ? 16.59947 -10.54305 12.74220 1.000 57.11758 101 TYR B C 1
ATOM 4105 O O . TYR B 1 104 ? 15.53950 -10.90169 12.22198 1.000 56.40302 101 TYR B O 1
ATOM 4123 N N . PHE B 1 105 ? 16.83324 -9.30714 13.16713 1.000 63.73909 102 PHE B N 1
ATOM 4124 C CA . PHE B 1 105 ? 15.95071 -8.18096 12.92147 1.000 61.22000 102 PHE B CA 1
ATOM 4125 C C . PHE B 1 105 ? 16.72874 -7.14013 12.13600 1.000 60.15796 102 PHE B C 1
ATOM 4126 O O . PHE B 1 105 ? 17.92512 -6.93944 12.37677 1.000 50.42153 102 PHE B O 1
ATOM 4143 N N . ILE B 1 106 ? 16.05894 -6.50428 11.18212 1.000 64.34967 103 ILE B N 1
ATOM 4144 C CA . ILE B 1 106 ? 16.58913 -5.33048 10.50883 1.000 60.86982 103 ILE B CA 1
ATOM 4145 C C . ILE B 1 106 ? 15.59501 -4.21162 10.77607 1.000 57.40210 103 ILE B C 1
ATOM 4146 O O . ILE B 1 106 ? 14.47986 -4.22834 10.24172 1.000 53.84416 103 ILE B O 1
ATOM 4162 N N . ASP B 1 107 ? 15.98010 -3.25675 11.61714 1.000 56.57939 104 ASP B N 1
ATOM 4163 C CA . ASP B 1 107 ? 15.17335 -2.06854 11.87692 1.000 57.41319 104 ASP B CA 1
ATOM 4164 C C . ASP B 1 107 ? 15.66358 -0.96112 10.94998 1.000 58.39325 104 ASP B C 1
ATOM 4165 O O . ASP B 1 107 ? 16.80456 -0.50468 11.06901 1.000 55.48186 104 ASP B O 1
ATOM 4174 N N . VAL B 1 108 ? 14.81411 -0.54541 10.01389 1.000 62.03759 105 VAL B N 1
ATOM 4175 C CA . VAL B 1 108 ? 15.15959 0.50120 9.05773 1.000 61.16333 105 VAL B CA 1
ATOM 4176 C C . VAL B 1 108 ? 14.62515 1.82461 9.57720 1.000 59.24607 105 VAL B C 1
ATOM 4177 O O . VAL B 1 108 ? 13.43564 1.93630 9.89003 1.000 62.10744 105 VAL B O 1
ATOM 4190 N N . LEU B 1 109 ? 15.48875 2.83995 9.63958 1.000 60.33562 106 LEU B N 1
ATOM 4191 C CA . LEU B 1 109 ? 15.13079 4.14648 10.18843 1.000 63.94266 106 LEU B CA 1
ATOM 4192 C C . LEU B 1 109 ? 15.39163 5.22315 9.14304 1.000 68.41689 106 LEU B C 1
ATOM 4193 O O . LEU B 1 109 ? 16.50999 5.75746 9.04878 1.000 67.34372 106 LEU B O 1
ATOM 4209 N N . PRO B 1 110 ? 14.37829 5.60006 8.35541 1.000 69.86804 107 PRO B N 1
ATOM 4210 C CA . PRO B 1 110 ? 14.62112 6.59900 7.29638 1.000 71.54264 107 PRO B CA 1
ATOM 4211 C C . PRO B 1 110 ? 15.20441 7.90010 7.82058 1.000 71.17371 107 PRO B C 1
ATOM 4212 O O . PRO B 1 110 ? 16.20212 8.39537 7.27816 1.000 71.43787 107 PRO B O 1
ATOM 4223 N N . THR B 1 111 ? 14.59854 8.48358 8.84928 1.000 70.50449 108 THR B N 1
ATOM 4224 C CA . THR B 1 111 ? 15.20922 9.62521 9.51662 1.000 66.17845 108 THR B CA 1
ATOM 4225 C C . THR B 1 111 ? 16.49085 9.15957 10.20173 1.000 72.47547 108 THR B C 1
ATOM 4226 O O . THR B 1 111 ? 16.47090 8.21383 11.00080 1.000 64.09007 108 THR B O 1
ATOM 4237 N N . GLY B 1 112 ? 17.61037 9.80522 9.87066 1.000 70.01486 109 GLY B N 1
ATOM 4238 C CA . GLY B 1 112 ? 18.90382 9.40276 10.38147 1.000 64.71061 109 GLY B CA 1
ATOM 4239 C C . GLY B 1 112 ? 19.66920 8.42089 9.51843 1.000 57.90885 109 GLY B C 1
ATOM 4240 O O . GLY B 1 112 ? 20.86132 8.20530 9.76883 1.000 61.04895 109 GLY B O 1
ATOM 4244 N N . ASN B 1 113 ? 19.01996 7.80234 8.53033 1.000 59.97250 110 ASN B N 1
ATOM 4245 C CA . ASN B 1 113 ? 19.68502 6.93179 7.55946 1.000 59.48541 110 ASN B CA 1
ATOM 4246 C C . ASN B 1 113 ? 20.45023 5.81359 8.25691 1.000 57.65506 110 ASN B C 1
ATOM 4247 O O . ASN B 1 113 ? 21.64317 5.58864 8.00875 1.000 60.49242 110 ASN B O 1
ATOM 4258 N N . LYS B 1 114 ? 19.74389 5.10015 9.13620 1.000 52.60372 111 LYS B N 1
ATOM 4259 C CA . LYS B 1 114 ? 20.33210 4.03906 9.93530 1.000 54.56207 111 LYS B CA 1
ATOM 4260 C C . LYS B 1 114 ? 19.57418 2.73292 9.73424 1.000 57.03873 111 LYS B C 1
ATOM 4261 O O . LYS B 1 114 ? 18.39272 2.71492 9.37391 1.000 61.16665 111 LYS B O 1
ATOM 4280 N N . ALA B 1 115 ? 20.27758 1.62803 9.98750 1.000 56.13058 112 ALA B N 1
ATOM 4281 C CA . ALA B 1 115 ? 19.67087 0.30374 9.95931 1.000 54.95516 112 ALA B CA 1
ATOM 4282 C C . ALA B 1 115 ? 20.24015 -0.51208 11.10704 1.000 57.34756 112 ALA B C 1
ATOM 4283 O O . ALA B 1 115 ? 21.45605 -0.70610 11.18670 1.000 58.03341 112 ALA B O 1
ATOM 4290 N N . ILE B 1 116 ? 19.36435 -0.99368 11.98437 1.000 53.59415 113 ILE B N 1
ATOM 4291 C CA . ILE B 1 116 ? 19.76848 -1.78562 13.14219 1.000 62.02626 113 ILE B CA 1
ATOM 4292 C C . ILE B 1 116 ? 19.71985 -3.25401 12.74327 1.000 54.45974 113 ILE B C 1
ATOM 4293 O O . ILE B 1 116 ? 18.64386 -3.81714 12.53120 1.000 58.15124 113 ILE B O 1
ATOM 4309 N N . PHE B 1 117 ? 20.89227 -3.86754 12.63372 1.000 51.09877 114 PHE B N 1
ATOM 4310 C CA . PHE B 1 117 ? 21.03430 -5.27785 12.27650 1.000 52.74458 114 PHE B CA 1
ATOM 4311 C C . PHE B 1 117 ? 21.33022 -6.04068 13.56436 1.000 58.70953 114 PHE B C 1
ATOM 4312 O O . PHE B 1 117 ? 22.48010 -6.17125 13.97962 1.000 58.98379 114 PHE B O 1
ATOM 4329 N N . ARG B 1 118 ? 20.27979 -6.54800 14.20131 1.000 57.97061 115 ARG B N 1
ATOM 4330 C CA . ARG B 1 118 ? 20.39100 -7.26225 15.46312 1.000 57.84098 115 ARG B CA 1
ATOM 4331 C C . ARG B 1 118 ? 19.83225 -8.66783 15.29680 1.000 51.91350 115 ARG B C 1
ATOM 4332 O O . ARG B 1 118 ? 18.92791 -8.90081 14.48850 1.000 47.88949 115 ARG B O 1
ATOM 4353 N N . GLY B 1 119 ? 20.37389 -9.60172 16.06710 1.000 59.03233 116 GLY B N 1
ATOM 4354 C CA . GLY B 1 119 ? 19.93858 -10.98002 15.96288 1.000 53.27589 116 GLY B CA 1
ATOM 4355 C C . GLY B 1 119 ? 20.73231 -11.87242 16.89098 1.000 49.48389 116 GLY B C 1
ATOM 4356 O O . GLY B 1 119 ? 21.54790 -11.40552 17.68990 1.000 52.17844 116 GLY B O 1
ATOM 4360 N N . THR B 1 120 ? 20.48085 -13.17651 16.76723 1.000 55.12520 117 THR B N 1
ATOM 4361 C CA . THR B 1 120 ? 21.03667 -14.17803 17.66596 1.000 54.14033 117 THR B CA 1
ATOM 4362 C C . THR B 1 120 ? 21.76981 -15.24577 16.86906 1.000 58.22744 117 THR B C 1
ATOM 4363 O O . THR B 1 120 ? 21.20716 -15.82941 15.93830 1.000 56.96552 117 THR B O 1
ATOM 4374 N N . LEU B 1 121 ? 23.01183 -15.51228 17.25344 1.000 61.24208 118 LEU B N 1
ATOM 4375 C CA . LEU B 1 121 ? 23.81184 -16.57963 16.67228 1.000 60.19440 118 LEU B CA 1
ATOM 4376 C C . LEU B 1 121 ? 23.82562 -17.78966 17.60091 1.000 65.18767 118 LEU B C 1
ATOM 4377 O O . LEU B 1 121 ? 23.91574 -17.64932 18.82512 1.000 71.67577 118 LEU B O 1
ATOM 4393 N N . ALA B 1 122 ? 23.74919 -18.98061 17.01158 1.000 77.63011 119 ALA B N 1
ATOM 4394 C CA . ALA B 1 122 ? 23.73596 -20.21593 17.77808 1.000 83.54540 119 ALA B CA 1
ATOM 4395 C C . ALA B 1 122 ? 24.61060 -21.25395 17.09079 1.000 85.09433 119 ALA B C 1
ATOM 4396 O O . ALA B 1 122 ? 24.75644 -21.26132 15.86605 1.000 77.76334 119 ALA B O 1
ATOM 4403 N N . HIS B 1 123 ? 25.18762 -22.14357 17.89490 1.000 81.40171 120 HIS B N 1
ATOM 4404 C CA . HIS B 1 123 ? 26.04884 -23.18708 17.34709 1.000 82.23604 120 HIS B CA 1
ATOM 4405 C C . HIS B 1 123 ? 25.22310 -24.29012 16.69556 1.000 84.07637 120 HIS B C 1
ATOM 4406 O O . HIS B 1 123 ? 25.41369 -24.61313 15.51610 1.000 83.58522 120 HIS B O 1
ATOM 4420 N N . LYS B 1 124 ? 24.31672 -24.89035 17.46696 1.000 87.91361 121 LYS B N 1
ATOM 4421 C CA . LYS B 1 124 ? 23.44032 -25.95637 16.98072 1.000 89.66635 121 LYS B CA 1
ATOM 4422 C C . LYS B 1 124 ? 24.13153 -26.95586 16.06001 1.000 79.44661 121 LYS B C 1
ATOM 4423 O O . LYS B 1 124 ? 23.91551 -28.16412 16.18353 1.000 62.71482 121 LYS B O 1
ATOM 4442 N N . ILE B 1 139 ? 23.58014 -25.36831 24.46266 1.000 84.40501 136 ILE B N 1
ATOM 4443 C CA . ILE B 1 139 ? 23.78138 -24.83388 23.11867 1.000 90.31056 136 ILE B CA 1
ATOM 4444 C C . ILE B 1 139 ? 24.24600 -23.38337 23.20760 1.000 95.33852 136 ILE B C 1
ATOM 4445 O O . ILE B 1 139 ? 23.46168 -22.49385 23.52615 1.000 94.40164 136 ILE B O 1
ATOM 4460 N N . SER B 1 140 ? 25.51987 -23.14642 22.91096 1.000 98.03857 137 SER B N 1
ATOM 4461 C CA . SER B 1 140 ? 26.05517 -21.79371 22.97918 1.000 95.22978 137 SER B CA 1
ATOM 4462 C C . SER B 1 140 ? 25.29737 -20.84640 22.05315 1.000 93.34893 137 SER B C 1
ATOM 4463 O O . SER B 1 140 ? 24.94352 -21.19304 20.91740 1.000 93.07246 137 SER B O 1
ATOM 4471 N N . LYS B 1 141 ? 25.05750 -19.63501 22.55825 1.000 89.21148 138 LYS B N 1
ATOM 4472 C CA . LYS B 1 141 ? 24.35361 -18.60267 21.81781 1.000 79.16281 138 LYS B CA 1
ATOM 4473 C C . LYS B 1 141 ? 25.05307 -17.27324 22.04784 1.000 78.36770 138 LYS B C 1
ATOM 4474 O O . LYS B 1 141 ? 25.32367 -16.89878 23.19578 1.000 85.91184 138 LYS B O 1
ATOM 4493 N N . LYS B 1 142 ? 25.34427 -16.57174 20.95649 1.000 79.03647 139 LYS B N 1
ATOM 4494 C CA . LYS B 1 142 ? 25.81401 -15.19712 21.01036 1.000 70.34189 139 LYS B CA 1
ATOM 4495 C C . LYS B 1 142 ? 24.82571 -14.29808 20.28388 1.000 65.04024 139 LYS B C 1
ATOM 4496 O O . LYS B 1 142 ? 24.32694 -14.64950 19.21117 1.000 71.37272 139 LYS B O 1
ATOM 4515 N N . GLU B 1 143 ? 24.52436 -13.14988 20.87469 1.000 59.71126 140 GLU B N 1
ATOM 4516 C CA . GLU B 1 143 ? 23.68406 -12.16434 20.21507 1.000 56.29221 140 GLU B CA 1
ATOM 4517 C C . GLU B 1 143 ? 24.55804 -11.04235 19.67099 1.000 51.69846 140 GLU B C 1
ATOM 4518 O O . GLU B 1 143 ? 25.63701 -10.75924 20.19783 1.000 50.53215 140 GLU B O 1
ATOM 4530 N N . PHE B 1 144 ? 24.10143 -10.43352 18.57947 1.000 55.89335 141 PHE B N 1
ATOM 4531 C CA . PHE B 1 144 ? 24.81266 -9.33745 17.93525 1.000 54.31711 141 PHE B CA 1
ATOM 4532 C C . PHE B 1 144 ? 23.85452 -8.17009 17.72408 1.000 57.91454 141 PHE B C 1
ATOM 4533 O O . PHE B 1 144 ? 22.63633 -8.29415 17.89115 1.000 54.71135 141 PHE B O 1
ATOM 4550 N N . GLU B 1 145 ? 24.42856 -7.01442 17.37412 1.000 55.00808 142 GLU B N 1
ATOM 4551 C CA . GLU B 1 145 ? 23.66021 -5.80134 17.12718 1.000 56.82733 142 GLU B CA 1
ATOM 4552 C C . GLU B 1 145 ? 24.56074 -4.77641 16.44549 1.000 59.99554 142 GLU B C 1
ATOM 4553 O O . GLU B 1 145 ? 25.61054 -4.40628 16.98457 1.000 64.21032 142 GLU B O 1
ATOM 4565 N N . PHE B 1 146 ? 24.17825 -4.32665 15.25397 1.000 59.22959 143 PHE B N 1
ATOM 4566 C CA . PHE B 1 146 ? 24.98276 -3.39934 14.46694 1.000 57.78284 143 PHE B CA 1
ATOM 4567 C C . PHE B 1 146 ? 24.10699 -2.22565 14.05050 1.000 55.59554 143 PHE B C 1
ATOM 4568 O O . PHE B 1 146 ? 22.98684 -2.43503 13.57510 1.000 59.90896 143 PHE B O 1
ATOM 4585 N N . SER B 1 147 ? 24.61270 -0.99767 14.21451 1.000 56.13186 144 SER B N 1
ATOM 4586 C CA . SER B 1 147 ? 23.89351 0.20650 13.78822 1.000 57.43267 144 SER B CA 1
ATOM 4587 C C . SER B 1 147 ? 24.49789 0.64127 12.45577 1.000 59.38616 144 SER B C 1
ATOM 4588 O O . SER B 1 147 ? 25.45326 1.41412 12.40336 1.000 48.97879 144 SER B O 1
ATOM 4596 N N . LEU B 1 148 ? 23.93591 0.12892 11.37104 1.000 63.90650 145 LEU B N 1
ATOM 4597 C CA . LEU B 1 148 ? 24.41785 0.40889 10.02005 1.000 59.37415 145 LEU B CA 1
ATOM 4598 C C . LEU B 1 148 ? 24.05118 1.83687 9.63966 1.000 54.16243 145 LEU B C 1
ATOM 4599 O O . LEU B 1 148 ? 22.90285 2.13002 9.30653 1.000 54.50419 145 LEU B O 1
ATOM 4615 N N . ASN B 1 149 ? 25.02838 2.73589 9.67566 1.000 59.32387 146 ASN B N 1
ATOM 4616 C CA . ASN B 1 149 ? 24.79087 4.12238 9.31071 1.000 59.17869 146 ASN B CA 1
ATOM 4617 C C . ASN B 1 149 ? 24.83732 4.30355 7.79276 1.000 58.60343 146 ASN B C 1
ATOM 4618 O O . ASN B 1 149 ? 25.23028 3.40989 7.03610 1.000 57.95399 146 ASN B O 1
ATOM 4629 N N . GLN B 1 150 ? 24.41315 5.49317 7.35648 1.000 58.38406 147 GLN B N 1
ATOM 4630 C CA . GLN B 1 150 ? 24.37523 5.86714 5.94264 1.000 56.31546 147 GLN B CA 1
ATOM 4631 C C . GLN B 1 150 ? 23.38787 5.01270 5.14924 1.000 53.55412 147 GLN B C 1
ATOM 4632 O O . GLN B 1 150 ? 23.58256 4.76864 3.95670 1.000 88.97828 147 GLN B O 1
ATOM 4646 N N . PHE B 1 151 ? 22.30920 4.55596 5.79223 1.000 50.08571 148 PHE B N 1
ATOM 4647 C CA . PHE B 1 151 ? 21.33887 3.67465 5.13741 1.000 57.20036 148 PHE B CA 1
ATOM 4648 C C . PHE B 1 151 ? 20.33634 4.53249 4.37414 1.000 56.88738 148 PHE B C 1
ATOM 4649 O O . PHE B 1 151 ? 19.22571 4.81617 4.82508 1.000 54.41018 148 PHE B O 1
ATOM 4666 N N . SER B 1 152 ? 20.75522 4.94266 3.18155 1.000 57.66339 149 SER B N 1
ATOM 4667 C CA . SER B 1 152 ? 20.04142 5.96309 2.42870 1.000 60.82913 149 SER B CA 1
ATOM 4668 C C . SER B 1 152 ? 18.80971 5.37260 1.74700 1.000 52.60751 149 SER B C 1
ATOM 4669 O O . SER B 1 152 ? 18.44990 4.21016 1.94056 1.000 55.77809 149 SER B O 1
ATOM 4677 N N . ILE B 1 153 ? 18.14614 6.19089 0.92945 1.000 61.81383 150 ILE B N 1
ATOM 4678 C CA . ILE B 1 153 ? 17.01859 5.71696 0.13485 1.000 61.32843 150 ILE B CA 1
ATOM 4679 C C . ILE B 1 153 ? 17.45843 4.57695 -0.77169 1.000 61.55112 150 ILE B C 1
ATOM 4680 O O . ILE B 1 153 ? 16.80644 3.53023 -0.84138 1.000 62.43849 150 ILE B O 1
ATOM 4696 N N . LEU B 1 154 ? 18.57105 4.76453 -1.48373 1.000 60.60632 151 LEU B N 1
ATOM 4697 C CA . LEU B 1 154 ? 19.09096 3.70018 -2.33527 1.000 64.00314 151 LEU B CA 1
ATOM 4698 C C . LEU B 1 154 ? 19.26171 2.40532 -1.54785 1.000 59.75707 151 LEU B C 1
ATOM 4699 O O . LEU B 1 154 ? 18.87661 1.32745 -2.00933 1.000 57.26240 151 LEU B O 1
ATOM 4715 N N . GLN B 1 155 ? 19.84485 2.49172 -0.35085 1.000 62.51786 152 GLN B N 1
ATOM 4716 C CA . GLN B 1 155 ? 20.02604 1.29301 0.46330 1.000 62.55498 152 GLN B CA 1
ATOM 4717 C C . GLN B 1 155 ? 18.69213 0.72244 0.93054 1.000 56.68645 152 GLN B C 1
ATOM 4718 O O . GLN B 1 155 ? 18.55649 -0.49642 1.06832 1.000 55.45227 152 GLN B O 1
ATOM 4732 N N . GLN B 1 156 ? 17.70562 1.57779 1.19570 1.000 60.13964 153 GLN B N 1
ATOM 4733 C CA . GLN B 1 156 ? 16.38790 1.07853 1.57293 1.000 60.55096 153 GLN B CA 1
ATOM 4734 C C . GLN B 1 156 ? 15.72219 0.35223 0.41527 1.000 62.87665 153 GLN B C 1
ATOM 4735 O O . GLN B 1 156 ? 15.06856 -0.67909 0.61606 1.000 66.24851 153 GLN B O 1
ATOM 4749 N N . ILE B 1 157 ? 15.86270 0.88541 -0.79880 1.000 68.07166 154 ILE B N 1
ATOM 4750 C CA . ILE B 1 157 ? 15.34097 0.19527 -1.97293 1.000 68.70931 154 ILE B CA 1
ATOM 4751 C C . ILE B 1 157 ? 16.02577 -1.15672 -2.13071 1.000 66.58153 154 ILE B C 1
ATOM 4752 O O . ILE B 1 157 ? 15.36699 -2.19299 -2.28262 1.000 65.89921 154 ILE B O 1
ATOM 4768 N N . ALA B 1 158 ? 17.35974 -1.17002 -2.06883 1.000 63.72330 155 ALA B N 1
ATOM 4769 C CA . ALA B 1 158 ? 18.09845 -2.41387 -2.26484 1.000 64.28988 155 ALA B CA 1
ATOM 4770 C C . ALA B 1 158 ? 17.64286 -3.49054 -1.28505 1.000 65.52455 155 ALA B C 1
ATOM 4771 O O . ALA B 1 158 ? 17.37376 -4.63179 -1.67744 1.000 59.55624 155 ALA B O 1
ATOM 4778 N N . LEU B 1 159 ? 17.55984 -3.14993 0.00353 1.000 68.38025 156 LEU B N 1
ATOM 4779 C CA . LEU B 1 159 ? 17.18112 -4.14824 0.99937 1.000 65.47728 156 LEU B CA 1
ATOM 4780 C C . LEU B 1 159 ? 15.75497 -4.64077 0.78941 1.000 64.87177 156 LEU B C 1
ATOM 4781 O O . LEU B 1 159 ? 15.43493 -5.78281 1.14324 1.000 63.69498 156 LEU B O 1
ATOM 4797 N N . SER B 1 160 ? 14.87774 -3.79278 0.24374 1.000 63.98049 157 SER B N 1
ATOM 4798 C CA . SER B 1 160 ? 13.53715 -4.25631 -0.09369 1.000 70.07356 157 SER B CA 1
ATOM 4799 C C . SER B 1 160 ? 13.58131 -5.29794 -1.20708 1.000 71.24070 157 SER B C 1
ATOM 4800 O O . SER B 1 160 ? 12.72645 -6.18981 -1.25660 1.000 66.57049 157 SER B O 1
ATOM 4808 N N . HIS B 1 161 ? 14.56908 -5.20892 -2.10222 1.000 68.54035 158 HIS B N 1
ATOM 4809 C CA . HIS B 1 161 ? 14.71261 -6.21521 -3.15106 1.000 65.59681 158 HIS B CA 1
ATOM 4810 C C . HIS B 1 161 ? 15.18331 -7.54233 -2.57585 1.000 65.44852 158 HIS B C 1
ATOM 4811 O O . HIS B 1 161 ? 14.77038 -8.61145 -3.04117 1.000 66.05174 158 HIS B O 1
ATOM 4825 N N . CYS B 1 162 ? 16.04720 -7.49343 -1.56181 1.000 63.80964 159 CYS B N 1
ATOM 4826 C CA . CYS B 1 162 ? 16.47445 -8.72301 -0.90563 1.000 62.38249 159 CYS B CA 1
ATOM 4827 C C . CYS B 1 162 ? 15.31377 -9.38758 -0.17939 1.000 71.51947 159 CYS B C 1
ATOM 4828 O O . CYS B 1 162 ? 15.12538 -10.60823 -0.27232 1.000 74.32387 159 CYS B O 1
ATOM 4836 N N . ILE B 1 163 ? 14.52387 -8.59865 0.54879 1.000 75.35185 160 ILE B N 1
ATOM 4837 C CA . ILE B 1 163 ? 13.36466 -9.15156 1.23872 1.000 80.65450 160 ILE B CA 1
ATOM 4838 C C . ILE B 1 163 ? 12.40733 -9.78401 0.23551 1.000 84.74414 160 ILE B C 1
ATOM 4839 O O . ILE B 1 163 ? 11.89137 -10.88751 0.45521 1.000 82.59307 160 ILE B O 1
ATOM 4855 N N . ALA B 1 164 ? 12.17813 -9.10873 -0.89450 1.000 71.00684 161 ALA B N 1
ATOM 4856 C CA . ALA B 1 164 ? 11.20254 -9.58699 -1.86765 1.000 72.68103 161 ALA B CA 1
ATOM 4857 C C . ALA B 1 164 ? 11.67647 -10.85036 -2.57656 1.000 71.21218 161 ALA B C 1
ATOM 4858 O O . ALA B 1 164 ? 10.84970 -11.63450 -3.05763 1.000 71.14815 161 ALA B O 1
ATOM 4865 N N . ASN B 1 165 ? 12.98957 -11.07077 -2.65393 1.000 70.27715 162 ASN B N 1
ATOM 4866 C CA . ASN B 1 165 ? 13.53660 -12.23314 -3.34227 1.000 69.12661 162 ASN B CA 1
ATOM 4867 C C . ASN B 1 165 ? 13.65066 -13.45291 -2.44018 1.000 69.05796 162 ASN B C 1
ATOM 4868 O O . ASN B 1 165 ? 14.13053 -14.49471 -2.89392 1.000 73.34836 162 ASN B O 1
ATOM 4879 N N . LEU B 1 166 ? 13.23870 -13.34519 -1.17519 1.000 74.05570 163 LEU B N 1
ATOM 4880 C CA . LEU B 1 166 ? 13.28294 -14.49915 -0.28520 1.000 68.76907 163 LEU B CA 1
ATOM 4881 C C . LEU B 1 166 ? 12.07975 -15.41056 -0.49570 1.000 71.61274 163 LEU B C 1
ATOM 4882 O O . LEU B 1 166 ? 12.21912 -16.63886 -0.48131 1.000 75.12541 163 LEU B O 1
ATOM 4898 N N . HIS B 1 167 ? 10.89568 -14.83018 -0.67464 1.000 70.97425 164 HIS B N 1
ATOM 4899 C CA . HIS B 1 167 ? 9.69452 -15.61247 -0.91878 1.000 83.99804 164 HIS B CA 1
ATOM 4900 C C . HIS B 1 167 ? 8.68702 -14.73613 -1.64576 1.000 85.62196 164 HIS B C 1
ATOM 4901 O O . HIS B 1 167 ? 8.71230 -13.51000 -1.52283 1.000 82.10771 164 HIS B O 1
ATOM 4915 N N . GLU B 1 168 ? 7.80547 -15.37933 -2.41150 1.000 87.66774 165 GLU B N 1
ATOM 4916 C CA . GLU B 1 168 ? 6.78851 -14.63917 -3.14984 1.000 90.30560 165 GLU B CA 1
ATOM 4917 C C . GLU B 1 168 ? 5.80765 -13.92943 -2.22408 1.000 89.84144 165 GLU B C 1
ATOM 4918 O O . GLU B 1 168 ? 5.10917 -13.00834 -2.66739 1.000 88.92022 165 GLU B O 1
ATOM 4930 N N . GLU B 1 169 ? 5.73690 -14.34237 -0.95338 1.000 88.07488 166 GLU B N 1
ATOM 4931 C CA . GLU B 1 169 ? 4.85084 -13.67296 -0.00935 1.000 89.09351 166 GLU B CA 1
ATOM 4932 C C . GLU B 1 169 ? 5.27902 -12.23063 0.22538 1.000 87.67269 166 GLU B C 1
ATOM 4933 O O . GLU B 1 169 ? 4.43140 -11.35828 0.44924 1.000 87.46046 166 GLU B O 1
ATOM 4945 N N . CYS B 1 170 ? 6.58245 -11.95850 0.17713 1.000 87.94687 167 CYS B N 1
ATOM 4946 C CA . CYS B 1 170 ? 7.11070 -10.62690 0.43360 1.000 81.07753 167 CYS B CA 1
ATOM 4947 C C . CYS B 1 170 ? 7.37988 -9.84182 -0.84154 1.000 78.70565 167 CYS B C 1
ATOM 4948 O O . CYS B 1 170 ? 7.96776 -8.75873 -0.77559 1.000 79.33201 167 CYS B O 1
ATOM 4956 N N . ALA B 1 171 ? 6.95462 -10.35400 -1.99710 1.000 93.54567 168 ALA B N 1
ATOM 4957 C CA . ALA B 1 171 ? 7.27840 -9.69188 -3.25509 1.000 89.34958 168 ALA B CA 1
ATOM 4958 C C . ALA B 1 171 ? 6.61948 -8.32298 -3.36304 1.000 89.70050 168 ALA B C 1
ATOM 4959 O O . ALA B 1 171 ? 7.15512 -7.43326 -4.03379 1.000 87.78279 168 ALA B O 1
ATOM 4966 N N . GLY B 1 172 ? 5.46947 -8.13085 -2.71627 1.000 77.85109 169 GLY B N 1
ATOM 4967 C CA . GLY B 1 172 ? 4.82506 -6.83023 -2.75915 1.000 76.95567 169 GLY B CA 1
ATOM 4968 C C . GLY B 1 172 ? 5.65694 -5.74009 -2.11230 1.000 82.51224 169 GLY B C 1
ATOM 4969 O O . GLY B 1 172 ? 5.56080 -4.56918 -2.49294 1.000 82.06932 169 GLY B O 1
ATOM 4973 N N . PHE B 1 173 ? 6.48621 -6.10602 -1.13249 1.000 73.80636 170 PHE B N 1
ATOM 4974 C CA . PHE B 1 173 ? 7.35194 -5.15829 -0.42872 1.000 74.65283 170 PHE B CA 1
ATOM 4975 C C . PHE B 1 173 ? 8.63006 -4.96034 -1.24668 1.000 75.98654 170 PHE B C 1
ATOM 4976 O O . PHE B 1 173 ? 9.72531 -5.38861 -0.87620 1.000 85.22122 170 PHE B O 1
ATOM 4993 N N . ARG B 1 174 ? 8.47151 -4.30639 -2.39986 1.000 76.02904 171 ARG B N 1
ATOM 4994 C CA . ARG B 1 174 ? 9.58633 -4.08128 -3.31242 1.000 73.74333 171 ARG B CA 1
ATOM 4995 C C . ARG B 1 174 ? 9.62362 -2.62088 -3.74113 1.000 71.84906 171 ARG B C 1
ATOM 4996 O O . ARG B 1 174 ? 8.61570 -2.07512 -4.20530 1.000 66.45617 171 ARG B O 1
ATOM 5017 N N . GLY B 1 175 ? 10.79340 -1.99941 -3.60851 1.000 72.29787 172 GLY B N 1
ATOM 5018 C CA . GLY B 1 175 ? 10.90456 -0.58218 -3.88862 1.000 71.72848 172 GLY B CA 1
ATOM 5019 C C . GLY B 1 175 ? 10.30910 0.28626 -2.80829 1.000 68.80565 172 GLY B C 1
ATOM 5020 O O . GLY B 1 175 ? 9.76266 1.35050 -3.10703 1.000 69.62415 172 GLY B O 1
ATOM 5024 N N . THR B 1 176 ? 10.38735 -0.15211 -1.55565 1.000 73.20302 173 THR B N 1
ATOM 5025 C CA . THR B 1 176 ? 9.84792 0.58138 -0.41768 1.000 76.55399 173 THR B CA 1
ATOM 5026 C C . THR B 1 176 ? 10.98269 1.35909 0.23879 1.000 74.31334 173 THR B C 1
ATOM 5027 O O . THR B 1 176 ? 11.98819 0.76654 0.65495 1.000 69.67200 173 THR B O 1
ATOM 5038 N N . PHE B 1 177 ? 10.82650 2.68267 0.31334 1.000 72.32980 174 PHE B N 1
ATOM 5039 C CA . PHE B 1 177 ? 11.81904 3.55749 0.92053 1.000 68.01373 174 PHE B CA 1
ATOM 5040 C C . PHE B 1 177 ? 11.10300 4.60541 1.75803 1.000 63.42935 174 PHE B C 1
ATOM 5041 O O . PHE B 1 177 ? 9.87782 4.75089 1.69662 1.000 70.23495 174 PHE B O 1
ATOM 5058 N N . ASP B 1 178 ? 11.88113 5.34493 2.54655 1.000 66.59046 175 ASP B N 1
ATOM 5059 C CA . ASP B 1 178 ? 11.32438 6.34526 3.45663 1.000 64.74791 175 ASP B CA 1
ATOM 5060 C C . ASP B 1 178 ? 10.16076 5.77685 4.26921 1.000 68.71639 175 ASP B C 1
ATOM 5061 O O . ASP B 1 178 ? 9.13487 6.42933 4.47382 1.000 67.66262 175 ASP B O 1
ATOM 5070 N N . VAL B 1 179 ? 10.31871 4.53777 4.72362 1.000 69.59754 176 VAL B N 1
ATOM 5071 C CA . VAL B 1 179 ? 9.34884 3.88551 5.59140 1.000 65.30586 176 VAL B CA 1
ATOM 5072 C C . VAL B 1 179 ? 10.12586 3.20413 6.70362 1.000 66.42544 176 VAL B C 1
ATOM 5073 O O . VAL B 1 179 ? 11.14416 2.55142 6.44180 1.000 62.18629 176 VAL B O 1
ATOM 5086 N N . GLU B 1 180 ? 9.66703 3.38446 7.94088 1.000 71.66944 177 GLU B N 1
ATOM 5087 C CA . GLU B 1 180 ? 10.26279 2.73142 9.09936 1.000 69.16613 177 GLU B CA 1
ATOM 5088 C C . GLU B 1 180 ? 9.59108 1.37572 9.27925 1.000 64.01483 177 GLU B C 1
ATOM 5089 O O . GLU B 1 180 ? 8.37734 1.30889 9.48668 1.000 59.67028 177 GLU B O 1
ATOM 5101 N N . TYR B 1 181 ? 10.37223 0.30301 9.17583 1.000 63.58600 178 TYR B N 1
ATOM 5102 C CA . TYR B 1 181 ? 9.85684 -1.04930 9.32369 1.000 66.96349 178 TYR B CA 1
ATOM 5103 C C . TYR B 1 181 ? 10.93984 -1.90843 9.95870 1.000 64.39472 178 TYR B C 1
ATOM 5104 O O . TYR B 1 181 ? 12.11740 -1.54180 9.98557 1.000 63.91300 178 TYR B O 1
ATOM 5122 N N . THR B 1 182 ? 10.52392 -3.05458 10.48859 1.000 66.19400 179 THR B N 1
ATOM 5123 C CA . THR B 1 182 ? 11.43591 -4.04133 11.05660 1.000 71.01918 179 THR B CA 1
ATOM 5124 C C . THR B 1 182 ? 11.20658 -5.37021 10.35756 1.000 64.59819 179 THR B C 1
ATOM 5125 O O . THR B 1 182 ? 10.09164 -5.90178 10.39041 1.000 65.11916 179 THR B O 1
ATOM 5136 N N . PHE B 1 183 ? 12.25277 -5.89701 9.72443 1.000 59.72201 180 PHE B N 1
ATOM 5137 C CA . PHE B 1 183 ? 12.19201 -7.20814 9.09117 1.000 61.89480 180 PHE B CA 1
ATOM 5138 C C . PHE B 1 183 ? 12.68955 -8.25184 10.08432 1.000 64.04581 180 PHE B C 1
ATOM 5139 O O . PHE B 1 183 ? 13.88555 -8.30188 10.39873 1.000 66.48439 180 PHE B O 1
ATOM 5156 N N . HIS B 1 184 ? 11.77121 -9.07958 10.57734 1.000 60.44148 181 HIS B N 1
ATOM 5157 C CA . HIS B 1 184 ? 12.09086 -10.14134 11.52183 1.000 63.46855 181 HIS B CA 1
ATOM 5158 C C . HIS B 1 184 ? 12.13607 -11.46037 10.76798 1.000 59.79653 181 HIS B C 1
ATOM 5159 O O . HIS B 1 184 ? 11.19245 -11.79888 10.04578 1.000 60.69969 181 HIS B O 1
ATOM 5173 N N . TRP B 1 185 ? 13.23238 -12.19409 10.92899 1.000 61.70566 182 TRP B N 1
ATOM 5174 C CA . TRP B 1 185 ? 13.44394 -13.43700 10.20468 1.000 63.03303 182 TRP B CA 1
ATOM 5175 C C . TRP B 1 185 ? 13.77880 -14.55197 11.18346 1.000 65.10548 182 TRP B C 1
ATOM 5176 O O . TRP B 1 185 ? 14.60194 -14.36729 12.08770 1.000 59.33910 182 TRP B O 1
ATOM 5197 N N . THR B 1 186 ? 13.11993 -15.69052 11.01000 1.000 66.39123 183 THR B N 1
ATOM 5198 C CA . THR B 1 186 ? 13.44927 -16.94988 11.65653 1.000 64.58284 183 THR B CA 1
ATOM 5199 C C . THR B 1 186 ? 13.41276 -18.02945 10.59022 1.000 68.45617 183 THR B C 1
ATOM 5200 O O . THR B 1 186 ? 12.81282 -17.83720 9.52687 1.000 73.83948 183 THR B O 1
ATOM 5211 N N . PRO B 1 187 ? 14.04426 -19.18040 10.83645 1.000 71.11847 184 PRO B N 1
ATOM 5212 C CA . PRO B 1 187 ? 13.96042 -20.27841 9.85881 1.000 68.72973 184 PRO B CA 1
ATOM 5213 C C . PRO B 1 187 ? 12.54021 -20.76234 9.61489 1.000 68.42440 184 PRO B C 1
ATOM 5214 O O . PRO B 1 187 ? 12.31937 -21.51064 8.65382 1.000 72.01263 184 PRO B O 1
ATOM 5225 N N . PHE B 1 188 ? 11.57408 -20.36286 10.44857 1.000 68.63915 185 PHE B N 1
ATOM 5226 C CA . PHE B 1 188 ? 10.19762 -20.81386 10.31192 1.000 71.67209 185 PHE B CA 1
ATOM 5227 C C . PHE B 1 188 ? 9.23603 -19.71622 9.88002 1.000 69.05353 185 PHE B C 1
ATOM 5228 O O . PHE B 1 188 ? 8.11570 -20.03195 9.46741 1.000 68.77168 185 PHE B O 1
ATOM 5245 N N . ALA B 1 189 ? 9.63286 -18.44772 9.96762 1.000 74.27629 186 ALA B N 1
ATOM 5246 C CA . ALA B 1 189 ? 8.75009 -17.36016 9.57222 1.000 71.28121 186 ALA B CA 1
ATOM 5247 C C . ALA B 1 189 ? 9.57220 -16.11437 9.27946 1.000 73.41814 186 ALA B C 1
ATOM 5248 O O . ALA B 1 189 ? 10.59729 -15.86775 9.92080 1.000 71.86545 186 ALA B O 1
ATOM 5255 N N . PHE B 1 190 ? 9.10973 -15.34302 8.29279 1.000 73.59718 187 PHE B N 1
ATOM 5256 C CA . PHE B 1 190 ? 9.66009 -14.03475 7.96168 1.000 72.74813 187 PHE B CA 1
ATOM 5257 C C . PHE B 1 190 ? 8.50891 -13.04376 7.86675 1.000 73.09634 187 PHE B C 1
ATOM 5258 O O . PHE B 1 190 ? 7.44713 -13.36931 7.32597 1.000 73.71250 187 PHE B O 1
ATOM 5275 N N . ASN B 1 191 ? 8.72347 -11.83874 8.39058 1.000 71.03010 188 ASN B N 1
ATOM 5276 C CA . ASN B 1 191 ? 7.65785 -10.85610 8.52537 1.000 68.57089 188 ASN B CA 1
ATOM 5277 C C . ASN B 1 191 ? 8.26107 -9.47115 8.38543 1.000 59.27758 188 ASN B C 1
ATOM 5278 O O . ASN B 1 191 ? 9.45723 -9.26909 8.62895 1.000 56.45928 188 ASN B O 1
ATOM 5289 N N . VAL B 1 192 ? 7.42491 -8.53377 7.94757 1.000 66.56613 189 VAL B N 1
ATOM 5290 C CA . VAL B 1 192 ? 7.75857 -7.11803 7.92317 1.000 67.41001 189 VAL B CA 1
ATOM 5291 C C . VAL B 1 192 ? 6.69137 -6.39481 8.72844 1.000 71.21058 189 VAL B C 1
ATOM 5292 O O . VAL B 1 192 ? 5.50652 -6.42402 8.36956 1.000 71.05329 189 VAL B O 1
ATOM 5305 N N . LYS B 1 193 ? 7.10985 -5.76898 9.82237 1.000 77.66400 190 LYS B N 1
ATOM 5306 C CA . LYS B 1 193 ? 6.22791 -5.02571 10.71079 1.000 73.93201 190 LYS B CA 1
ATOM 5307 C C . LYS B 1 193 ? 6.50005 -3.53937 10.53204 1.000 73.01507 190 LYS B C 1
ATOM 5308 O O . LYS B 1 193 ? 7.65112 -3.09749 10.63514 1.000 73.07826 190 LYS B O 1
ATOM 5327 N N . PHE B 1 194 ? 5.44699 -2.77719 10.25456 1.000 66.56547 191 PHE B N 1
ATOM 5328 C CA . PHE B 1 194 ? 5.58291 -1.34938 10.01503 1.000 70.08022 191 PHE B CA 1
ATOM 5329 C C . PHE B 1 194 ? 5.34935 -0.56612 11.30554 1.000 66.74364 191 PHE B C 1
ATOM 5330 O O . PHE B 1 194 ? 4.76712 -1.06645 12.27328 1.000 67.63557 191 PHE B O 1
ATOM 5347 N N . SER B 1 195 ? 5.81794 0.68067 11.30644 1.000 65.47828 192 SER B N 1
ATOM 5348 C CA . SER B 1 195 ? 5.66332 1.55028 12.47069 1.000 68.13669 192 SER B CA 1
ATOM 5349 C C . SER B 1 195 ? 4.70165 2.69719 12.16527 1.000 69.59220 192 SER B C 1
ATOM 5350 O O . SER B 1 195 ? 4.88431 3.44221 11.19821 1.000 70.13259 192 SER B O 1
ATOM 5358 N N . MET C 1 4 ? 3.40185 29.38547 41.85233 1.000 92.36012 1 MET C N 1
ATOM 5359 C CA . MET C 1 4 ? 2.67398 28.54103 40.86044 1.000 89.46940 1 MET C CA 1
ATOM 5360 C C . MET C 1 4 ? 1.34227 28.06923 41.42861 1.000 88.18313 1 MET C C 1
ATOM 5361 O O . MET C 1 4 ? 1.16790 26.89463 41.74555 1.000 93.52453 1 MET C O 1
ATOM 5365 N N . THR C 1 5 ? 0.40474 29.00139 41.56074 1.000 84.20038 2 THR C N 1
ATOM 5366 C CA . THR C 1 5 ? -0.91502 28.68972 42.09924 1.000 81.84553 2 THR C CA 1
ATOM 5367 C C . THR C 1 5 ? -1.70321 27.88332 41.07214 1.000 79.24146 2 THR C C 1
ATOM 5368 O O . THR C 1 5 ? -2.07197 28.40968 40.01550 1.000 79.02166 2 THR C O 1
ATOM 5379 N N . ALA C 1 6 ? -1.95669 26.60827 41.37626 1.000 82.84150 3 ALA C N 1
ATOM 5380 C CA . ALA C 1 6 ? -2.72835 25.76946 40.47209 1.000 73.24249 3 ALA C CA 1
ATOM 5381 C C . ALA C 1 6 ? -4.19386 26.18830 40.48597 1.000 71.47160 3 ALA C C 1
ATOM 5382 O O . ALA C 1 6 ? -4.82002 26.28820 41.55153 1.000 72.18980 3 ALA C O 1
ATOM 5389 N N . VAL C 1 7 ? -4.73324 26.43576 39.29250 1.000 74.70480 4 VAL C N 1
ATOM 5390 C CA . VAL C 1 7 ? -6.11671 26.85566 39.11779 1.000 70.25974 4 VAL C CA 1
ATOM 5391 C C . VAL C 1 7 ? -6.79633 25.86364 38.19114 1.000 64.37628 4 VAL C C 1
ATOM 5392 O O . VAL C 1 7 ? -6.28047 25.57899 37.10832 1.000 78.34453 4 VAL C O 1
ATOM 5405 N N . ASN C 1 8 ? -7.96061 25.36966 38.59469 1.000 61.13708 5 ASN C N 1
ATOM 5406 C CA . ASN C 1 8 ? -8.72273 24.42591 37.79141 1.000 66.39794 5 ASN C CA 1
ATOM 5407 C C . ASN C 1 8 ? -9.83806 25.14313 37.04067 1.000 68.95471 5 ASN C C 1
ATOM 5408 O O . ASN C 1 8 ? -10.42937 26.10368 37.53703 1.000 73.17792 5 ASN C O 1
ATOM 5419 N N . TYR C 1 9 ? -10.10427 24.67263 35.82348 1.000 68.29972 6 TYR C N 1
ATOM 5420 C CA . TYR C 1 9 ? -11.15296 25.25999 35.00718 1.000 69.50863 6 TYR C CA 1
ATOM 5421 C C . TYR C 1 9 ? -12.50155 25.13519 35.72315 1.000 69.83072 6 TYR C C 1
ATOM 5422 O O . TYR C 1 9 ? -12.75324 24.17100 36.45391 1.000 72.48177 6 TYR C O 1
ATOM 5440 N N . PRO C 1 10 ? -13.38049 26.12425 35.56395 1.000 65.18332 7 PRO C N 1
ATOM 5441 C CA . PRO C 1 10 ? -14.67217 26.03717 36.26297 1.000 65.19795 7 PRO C CA 1
ATOM 5442 C C . PRO C 1 10 ? -15.60348 24.96703 35.70746 1.000 64.11722 7 PRO C C 1
ATOM 5443 O O . PRO C 1 10 ? -16.24787 24.25162 36.48450 1.000 71.24796 7 PRO C O 1
ATOM 5454 N N . PHE C 1 11 ? -15.70238 24.83299 34.38763 1.000 74.78999 8 PHE C N 1
ATOM 5455 C CA . PHE C 1 11 ? -16.65312 23.91959 33.75353 1.000 74.59539 8 PHE C CA 1
ATOM 5456 C C . PHE C 1 11 ? -15.88511 22.75114 33.14687 1.000 75.52284 8 PHE C C 1
ATOM 5457 O O . PHE C 1 11 ? -15.75004 22.61442 31.93001 1.000 72.11760 8 PHE C O 1
ATOM 5474 N N . VAL C 1 12 ? -15.40402 21.87367 34.02403 1.000 75.25106 9 VAL C N 1
ATOM 5475 C CA . VAL C 1 12 ? -14.54182 20.78615 33.57878 1.000 75.17625 9 VAL C CA 1
ATOM 5476 C C . VAL C 1 12 ? -15.32925 19.78648 32.74641 1.000 82.61847 9 VAL C C 1
ATOM 5477 O O . VAL C 1 12 ? -14.89106 19.36389 31.67376 1.000 81.99744 9 VAL C O 1
ATOM 5490 N N . ASP C 1 13 ? -16.49074 19.36995 33.24079 1.000 84.91568 10 ASP C N 1
ATOM 5491 C CA . ASP C 1 13 ? -17.29075 18.38985 32.51455 1.000 81.72522 10 ASP C CA 1
ATOM 5492 C C . ASP C 1 13 ? -17.74756 18.94345 31.17127 1.000 82.76963 10 ASP C C 1
ATOM 5493 O O . ASP C 1 13 ? -17.56057 18.31179 30.12845 1.000 75.03787 10 ASP C O 1
ATOM 5502 N N . THR C 1 14 ? -18.38254 20.11246 31.17861 1.000 88.62719 11 THR C N 1
ATOM 5503 C CA . THR C 1 14 ? -18.76520 20.74044 29.91846 1.000 88.29856 11 THR C CA 1
ATOM 5504 C C . THR C 1 14 ? -17.56755 20.92019 28.99187 1.000 88.60758 11 THR C C 1
ATOM 5505 O O . THR C 1 14 ? -17.72831 20.89436 27.76030 1.000 91.35720 11 THR C O 1
ATOM 5516 N N . MET C 1 15 ? -16.37245 21.12985 29.55875 1.000 84.40561 12 MET C N 1
ATOM 5517 C CA . MET C 1 15 ? -15.17866 21.23706 28.72704 1.000 79.11333 12 MET C CA 1
ATOM 5518 C C . MET C 1 15 ? -14.74890 19.86441 28.22718 1.000 82.51900 12 MET C C 1
ATOM 5519 O O . MET C 1 15 ? -14.25541 19.72988 27.10072 1.000 84.69202 12 MET C O 1
ATOM 5533 N N . ASP C 1 16 ? -14.97255 18.82477 29.03269 1.000 85.27511 13 ASP C N 1
ATOM 5534 C CA . ASP C 1 16 ? -14.53304 17.49297 28.63572 1.000 82.12073 13 ASP C CA 1
ATOM 5535 C C . ASP C 1 16 ? -15.32433 16.99645 27.43564 1.000 84.23585 13 ASP C C 1
ATOM 5536 O O . ASP C 1 16 ? -14.77605 16.32526 26.55311 1.000 82.68643 13 ASP C O 1
ATOM 5545 N N . LYS C 1 17 ? -16.62043 17.30299 27.39178 1.000 87.44545 14 LYS C N 1
ATOM 5546 C CA . LYS C 1 17 ? -17.40070 16.99046 26.20347 1.000 79.34051 14 LYS C CA 1
ATOM 5547 C C . LYS C 1 17 ? -16.78622 17.65907 24.98079 1.000 83.63367 14 LYS C C 1
ATOM 5548 O O . LYS C 1 17 ? -16.55320 17.01340 23.95279 1.000 86.25612 14 LYS C O 1
ATOM 5567 N N . PHE C 1 18 ? -16.49531 18.96139 25.08867 1.000 78.46791 15 PHE C N 1
ATOM 5568 C CA . PHE C 1 18 ? -15.95962 19.70573 23.95212 1.000 77.74190 15 PHE C CA 1
ATOM 5569 C C . PHE C 1 18 ? -14.61384 19.14519 23.50244 1.000 82.18854 15 PHE C C 1
ATOM 5570 O O . PHE C 1 18 ? -14.27635 19.19499 22.31489 1.000 74.64976 15 PHE C O 1
ATOM 5587 N N . ASP C 1 19 ? -13.81010 18.64747 24.44252 1.000 81.15781 16 ASP C N 1
ATOM 5588 C CA . ASP C 1 19 ? -12.48105 18.15717 24.08875 1.000 79.64475 16 ASP C CA 1
ATOM 5589 C C . ASP C 1 19 ? -12.57784 16.91175 23.21811 1.000 82.55106 16 ASP C C 1
ATOM 5590 O O . ASP C 1 19 ? -11.91578 16.80829 22.17810 1.000 81.91981 16 ASP C O 1
ATOM 5599 N N . LYS C 1 20 ? -13.39829 15.95136 23.63663 1.000 76.73888 17 LYS C N 1
ATOM 5600 C CA . LYS C 1 20 ? -13.51525 14.70356 22.89566 1.000 75.29464 17 LYS C CA 1
ATOM 5601 C C . LYS C 1 20 ? -14.07284 14.94964 21.50066 1.000 84.37940 17 LYS C C 1
ATOM 5602 O O . LYS C 1 20 ? -13.57610 14.40228 20.51078 1.000 78.83614 17 LYS C O 1
ATOM 5621 N N . ILE C 1 21 ? -15.12490 15.75646 21.40253 1.000 97.24600 18 ILE C N 1
ATOM 5622 C CA . ILE C 1 21 ? -15.64651 16.11245 20.08853 1.000 91.45506 18 ILE C CA 1
ATOM 5623 C C . ILE C 1 21 ? -14.55246 16.74940 19.24191 1.000 93.75254 18 ILE C C 1
ATOM 5624 O O . ILE C 1 21 ? -14.32103 16.35103 18.09488 1.000 91.58125 18 ILE C O 1
ATOM 5640 N N . THR C 1 22 ? -13.86857 17.75259 19.79379 1.000 88.34787 19 THR C N 1
ATOM 5641 C CA . THR C 1 22 ? -12.82186 18.43019 19.03889 1.000 85.58188 19 THR C CA 1
ATOM 5642 C C . THR C 1 22 ? -11.66528 17.48570 18.72396 1.000 86.21431 19 THR C C 1
ATOM 5643 O O . THR C 1 22 ? -11.14379 17.49074 17.60601 1.000 86.22398 19 THR C O 1
ATOM 5654 N N . LYS C 1 23 ? -11.23823 16.67321 19.69106 1.000 81.86040 20 LYS C N 1
ATOM 5655 C CA . LYS C 1 23 ? -10.24102 15.64849 19.39304 1.000 82.31271 20 LYS C CA 1
ATOM 5656 C C . LYS C 1 23 ? -10.68227 14.78862 18.21558 1.000 82.02753 20 LYS C C 1
ATOM 5657 O O . LYS C 1 23 ? -9.88361 14.49902 17.31524 1.000 83.94895 20 LYS C O 1
ATOM 5676 N N . GLY C 1 24 ? -11.95762 14.39642 18.19295 1.000 82.84287 21 GLY C N 1
ATOM 5677 C CA . GLY C 1 24 ? -12.47695 13.57282 17.11749 1.000 88.32261 21 GLY C CA 1
ATOM 5678 C C . GLY C 1 24 ? -12.44842 14.23295 15.75005 1.000 83.39650 21 GLY C C 1
ATOM 5679 O O . GLY C 1 24 ? -12.63280 13.53520 14.74489 1.000 94.22774 21 GLY C O 1
ATOM 5683 N N . LEU C 1 25 ? -12.21832 15.54250 15.68392 1.000 98.12970 22 LEU C N 1
ATOM 5684 C CA . LEU C 1 25 ? -12.25348 16.27656 14.42718 1.000 93.79408 22 LEU C CA 1
ATOM 5685 C C . LEU C 1 25 ? -10.86841 16.54769 13.86324 1.000 95.54954 22 LEU C C 1
ATOM 5686 O O . LEU C 1 25 ? -10.75604 17.10744 12.77146 1.000 93.08352 22 LEU C O 1
ATOM 5702 N N . ILE C 1 26 ? -9.81324 16.17654 14.58422 1.000 84.19918 23 ILE C N 1
ATOM 5703 C CA . ILE C 1 26 ? -8.45884 16.46196 14.12836 1.000 87.80308 23 ILE C CA 1
ATOM 5704 C C . ILE C 1 26 ? -8.16840 15.64164 12.88053 1.000 87.84406 23 ILE C C 1
ATOM 5705 O O . ILE C 1 26 ? -8.33954 14.41526 12.87184 1.000 88.17446 23 ILE C O 1
ATOM 5721 N N . PHE C 1 27 ? -7.70512 16.31361 11.82991 1.000 94.93657 24 PHE C N 1
ATOM 5722 C CA . PHE C 1 27 ? -7.38404 15.65931 10.56925 1.000 97.12110 24 PHE C CA 1
ATOM 5723 C C . PHE C 1 27 ? -5.91234 15.88338 10.23248 1.000 98.92985 24 PHE C C 1
ATOM 5724 O O . PHE C 1 27 ? -5.35433 16.94099 10.52904 1.000 99.39572 24 PHE C O 1
ATOM 5741 N N . ILE C 1 39 ? -8.98376 20.92914 12.42838 1.000 87.79606 36 ILE C N 1
ATOM 5742 C CA . ILE C 1 39 ? -10.39570 20.66193 12.67230 1.000 84.22290 36 ILE C CA 1
ATOM 5743 C C . ILE C 1 39 ? -11.15388 20.67863 11.34898 1.000 82.15375 36 ILE C C 1
ATOM 5744 O O . ILE C 1 39 ? -10.87660 21.48697 10.46615 1.000 81.05480 36 ILE C O 1
ATOM 5759 N N . SER C 1 40 ? -12.12658 19.77614 11.22508 1.000 84.63478 37 SER C N 1
ATOM 5760 C CA . SER C 1 40 ? -12.81073 19.59496 9.95188 1.000 84.69259 37 SER C CA 1
ATOM 5761 C C . SER C 1 40 ? -13.88854 20.63961 9.71593 1.000 83.52622 37 SER C C 1
ATOM 5762 O O . SER C 1 40 ? -14.24086 20.90608 8.55820 1.000 88.11763 37 SER C O 1
ATOM 5770 N N . HIS C 1 41 ? -14.44637 21.20557 10.78940 1.000 79.73630 38 HIS C N 1
ATOM 5771 C CA . HIS C 1 41 ? -15.54378 22.17058 10.70823 1.000 74.30528 38 HIS C CA 1
ATOM 5772 C C . HIS C 1 41 ? -16.84017 21.52509 10.22479 1.000 63.04092 38 HIS C C 1
ATOM 5773 O O . HIS C 1 41 ? -17.64004 22.16160 9.53355 1.000 65.13378 38 HIS C O 1
ATOM 5787 N N . GLU C 1 42 ? -17.05990 20.26728 10.61239 1.000 70.51314 39 GLU C N 1
ATOM 5788 C CA . GLU C 1 42 ? -18.23355 19.50397 10.20945 1.000 69.41907 39 GLU C CA 1
ATOM 5789 C C . GLU C 1 42 ? -18.50151 18.44322 11.26559 1.000 71.16157 39 GLU C C 1
ATOM 5790 O O . GLU C 1 42 ? -17.61727 17.64371 11.58527 1.000 71.26187 39 GLU C O 1
ATOM 5802 N N . LEU C 1 43 ? -19.71652 18.44018 11.80284 1.000 72.02505 40 LEU C N 1
ATOM 5803 C CA . LEU C 1 43 ? -20.11289 17.50972 12.84947 1.000 73.99145 40 LEU C CA 1
ATOM 5804 C C . LEU C 1 43 ? -21.32454 16.70216 12.40373 1.000 72.02026 40 LEU C C 1
ATOM 5805 O O . LEU C 1 43 ? -22.23682 17.23319 11.76294 1.000 71.61486 40 LEU C O 1
ATOM 5821 N N . SER C 1 44 ? -21.33446 15.41980 12.76534 1.000 78.44398 41 SER C N 1
ATOM 5822 C CA . SER C 1 44 ? -22.43225 14.52068 12.43673 1.000 73.07344 41 SER C CA 1
ATOM 5823 C C . SER C 1 44 ? -23.45948 14.55438 13.56142 1.000 77.61342 41 SER C C 1
ATOM 5824 O O . SER C 1 44 ? -23.10047 14.47540 14.74072 1.000 83.80337 41 SER C O 1
ATOM 5832 N N . ILE C 1 45 ? -24.73153 14.66627 13.19412 1.000 72.60622 42 ILE C N 1
ATOM 5833 C CA . ILE C 1 45 ? -25.82523 14.85643 14.14068 1.000 74.45030 42 ILE C CA 1
ATOM 5834 C C . ILE C 1 45 ? -26.77646 13.67235 14.03935 1.000 77.51134 42 ILE C C 1
ATOM 5835 O O . ILE C 1 45 ? -27.17064 13.27874 12.93819 1.000 83.09438 42 ILE C O 1
ATOM 5851 N N . LEU C 1 46 ? -27.15022 13.11518 15.18417 1.000 80.90906 43 LEU C N 1
ATOM 5852 C CA . LEU C 1 46 ? -28.11142 12.02244 15.25998 1.000 82.15037 43 LEU C CA 1
ATOM 5853 C C . LEU C 1 46 ? -29.45717 12.57940 15.70402 1.000 82.76312 43 LEU C C 1
ATOM 5854 O O . LEU C 1 46 ? -29.51628 13.38367 16.63989 1.000 86.97447 43 LEU C O 1
ATOM 5870 N N . ASP C 1 47 ? -30.52957 12.16854 15.02908 1.000 110.80843 44 ASP C N 1
ATOM 5871 C CA . ASP C 1 47 ? -31.86126 12.58147 15.44061 1.000 113.94796 44 ASP C CA 1
ATOM 5872 C C . ASP C 1 47 ? -32.46662 11.50221 16.33759 1.000 113.99116 44 ASP C C 1
ATOM 5873 O O . ASP C 1 47 ? -31.81350 10.51973 16.69824 1.000 115.37145 44 ASP C O 1
ATOM 5882 N N . ASN C 1 48 ? -33.72529 11.70362 16.73216 1.000 110.53561 45 ASN C N 1
ATOM 5883 C CA . ASN C 1 48 ? -34.36774 10.75964 17.63939 1.000 113.31046 45 ASN C CA 1
ATOM 5884 C C . ASN C 1 48 ? -34.62724 9.42361 16.95607 1.000 113.82977 45 ASN C C 1
ATOM 5885 O O . ASN C 1 48 ? -34.57204 8.37296 17.60268 1.000 112.71157 45 ASN C O 1
ATOM 5896 N N . ASP C 1 49 ? -34.88403 9.44253 15.64947 1.000 104.38344 46 ASP C N 1
ATOM 5897 C CA . ASP C 1 49 ? -35.18358 8.20824 14.93461 1.000 92.27803 46 ASP C CA 1
ATOM 5898 C C . ASP C 1 49 ? -33.97099 7.29384 14.87059 1.000 90.94410 46 ASP C C 1
ATOM 5899 O O . ASP C 1 49 ? -34.11853 6.06477 14.79826 1.000 89.70088 46 ASP C O 1
ATOM 5908 N N . GLY C 1 50 ? -32.77470 7.86457 14.87909 1.000 92.47043 47 GLY C N 1
ATOM 5909 C CA . GLY C 1 50 ? -31.55746 7.11126 14.69843 1.000 91.72579 47 GLY C CA 1
ATOM 5910 C C . GLY C 1 50 ? -30.83867 7.35387 13.37942 1.000 86.48649 47 GLY C C 1
ATOM 5911 O O . GLY C 1 50 ? -29.99650 6.52840 12.99839 1.000 82.09073 47 GLY C O 1
ATOM 5915 N N . VAL C 1 51 ? -31.14079 8.45209 12.68203 1.000 87.43441 48 VAL C N 1
ATOM 5916 C CA . VAL C 1 51 ? -30.56020 8.76426 11.38314 1.000 86.37068 48 VAL C CA 1
ATOM 5917 C C . VAL C 1 51 ? -29.41899 9.74460 11.58993 1.000 89.13850 48 VAL C C 1
ATOM 5918 O O . VAL C 1 51 ? -29.54531 10.70205 12.36238 1.000 91.16183 48 VAL C O 1
ATOM 5931 N N . VAL C 1 52 ? -28.31128 9.51791 10.89165 1.000 77.95870 49 VAL C N 1
ATOM 5932 C CA . VAL C 1 52 ? -27.12271 10.35485 10.99691 1.000 78.73487 49 VAL C CA 1
ATOM 5933 C C . VAL C 1 52 ? -27.15595 11.37703 9.87028 1.000 75.98773 49 VAL C C 1
ATOM 5934 O O . VAL C 1 52 ? -27.27664 11.01422 8.69260 1.000 77.81314 49 VAL C O 1
ATOM 5947 N N . HIS C 1 53 ? -27.06836 12.65601 10.23465 1.000 81.27808 50 HIS C N 1
ATOM 5948 C CA . HIS C 1 53 ? -26.99484 13.76109 9.28454 1.000 77.82055 50 HIS C CA 1
ATOM 5949 C C . HIS C 1 53 ? -25.66179 14.47387 9.46475 1.000 75.41255 50 HIS C C 1
ATOM 5950 O O . HIS C 1 53 ? -25.35294 14.93539 10.56744 1.000 75.03670 50 HIS C O 1
ATOM 5964 N N . SER C 1 54 ? -24.89529 14.59952 8.38376 1.000 64.09239 51 SER C N 1
ATOM 5965 C CA . SER C 1 54 ? -23.59311 15.25984 8.42891 1.000 69.87002 51 SER C CA 1
ATOM 5966 C C . SER C 1 54 ? -23.75921 16.70602 7.97619 1.000 72.46054 51 SER C C 1
ATOM 5967 O O . SER C 1 54 ? -23.94552 16.96968 6.78501 1.000 75.73046 51 SER C O 1
ATOM 5975 N N . LEU C 1 55 ? -23.69101 17.64134 8.92109 1.000 72.56131 52 LEU C N 1
ATOM 5976 C CA . LEU C 1 55 ? -23.82534 19.06001 8.63063 1.000 69.12057 52 LEU C CA 1
ATOM 5977 C C . LEU C 1 55 ? -22.52751 19.79811 8.93648 1.000 67.06957 52 LEU C C 1
ATOM 5978 O O . LEU C 1 55 ? -21.78713 19.43933 9.85487 1.000 65.71303 52 LEU C O 1
ATOM 5994 N N . HIS C 1 56 ? -22.26935 20.84842 8.16171 1.000 62.29490 53 HIS C N 1
ATOM 5995 C CA . HIS C 1 56 ? -21.10990 21.69768 8.38327 1.000 64.90953 53 HIS C CA 1
ATOM 5996 C C . HIS C 1 56 ? -21.35831 22.64943 9.54588 1.000 57.18687 53 HIS C C 1
ATOM 5997 O O . HIS C 1 56 ? -22.49813 22.92597 9.92179 1.000 56.17367 53 HIS C O 1
ATOM 6011 N N . PHE C 1 57 ? -20.26350 23.15628 10.11670 1.000 61.96044 54 PHE C N 1
ATOM 6012 C CA . PHE C 1 57 ? -20.38433 24.08769 11.23302 1.000 61.90234 54 PHE C CA 1
ATOM 6013 C C . PHE C 1 57 ? -21.35299 25.21916 10.91099 1.000 60.26136 54 PHE C C 1
ATOM 6014 O O . PHE C 1 57 ? -22.20361 25.57356 11.73649 1.000 52.94333 54 PHE C O 1
ATOM 6031 N N . SER C 1 58 ? -21.23812 25.79580 9.71242 1.000 62.93739 55 SER C N 1
ATOM 6032 C CA . SER C 1 58 ? -22.06646 26.94113 9.35167 1.000 56.61999 55 SER C CA 1
ATOM 6033 C C . SER C 1 58 ? -23.54562 26.57803 9.34103 1.000 61.94455 55 SER C C 1
ATOM 6034 O O . SER C 1 58 ? -24.39783 27.38837 9.72834 1.000 55.15299 55 SER C O 1
ATOM 6042 N N . GLN C 1 59 ? -23.87129 25.36314 8.90044 1.000 57.84744 56 GLN C N 1
ATOM 6043 C CA . GLN C 1 59 ? -25.27177 24.96310 8.81973 1.000 60.62135 56 GLN C CA 1
ATOM 6044 C C . GLN C 1 59 ? -25.85363 24.71587 10.20416 1.000 59.13851 56 GLN C C 1
ATOM 6045 O O . GLN C 1 59 ? -26.99459 25.10240 10.48359 1.000 56.37481 56 GLN C O 1
ATOM 6059 N N . ILE C 1 60 ? -25.08075 24.09026 11.09029 1.000 58.50003 57 ILE C N 1
ATOM 6060 C CA . ILE C 1 60 ? -25.55501 23.86166 12.45274 1.000 59.35309 57 ILE C CA 1
ATOM 6061 C C . ILE C 1 60 ? -25.85007 25.19092 13.13513 1.000 53.72140 57 ILE C C 1
ATOM 6062 O O . ILE C 1 60 ? -26.87531 25.35621 13.80563 1.000 53.42877 57 ILE C O 1
ATOM 6078 N N . THR C 1 61 ? -24.93709 26.15183 12.99187 1.000 59.00671 58 THR C N 1
ATOM 6079 C CA . THR C 1 61 ? -25.15821 27.47950 13.55157 1.000 59.38297 58 THR C CA 1
ATOM 6080 C C . THR C 1 61 ? -26.49249 28.04313 13.09105 1.000 58.17322 58 THR C C 1
ATOM 6081 O O . THR C 1 61 ? -27.28569 28.54843 13.89379 1.000 55.83909 58 THR C O 1
ATOM 6092 N N . SER C 1 62 ? -26.74478 27.97386 11.78382 1.000 64.42614 59 SER C N 1
ATOM 6093 C CA . SER C 1 62 ? -27.99141 28.49209 11.23781 1.000 62.64772 59 SER C CA 1
ATOM 6094 C C . SER C 1 62 ? -29.18994 27.75776 11.81893 1.000 61.34572 59 SER C C 1
ATOM 6095 O O . SER C 1 62 ? -30.16910 28.38398 12.24885 1.000 61.30682 59 SER C O 1
ATOM 6103 N N . LEU C 1 63 ? -29.14239 26.42152 11.81094 1.000 50.97399 60 LEU C N 1
ATOM 6104 C CA . LEU C 1 63 ? -30.24481 25.64814 12.36781 1.000 50.97717 60 LEU C CA 1
ATOM 6105 C C . LEU C 1 63 ? -30.54672 26.08745 13.79307 1.000 59.31708 60 LEU C C 1
ATOM 6106 O O . LEU C 1 63 ? -31.68918 26.42452 14.12336 1.000 57.80982 60 LEU C O 1
ATOM 6122 N N . ILE C 1 64 ? -29.53117 26.07677 14.65807 1.000 57.43445 61 ILE C N 1
ATOM 6123 C CA . ILE C 1 64 ? -29.74329 26.44455 16.05498 1.000 59.84351 61 ILE C CA 1
ATOM 6124 C C . ILE C 1 64 ? -30.24948 27.87862 16.15504 1.000 52.76426 61 ILE C C 1
ATOM 6125 O O . ILE C 1 64 ? -31.27858 28.14910 16.78437 1.000 58.47423 61 ILE C O 1
ATOM 6141 N N . ASP C 1 65 ? -29.54714 28.81745 15.51823 1.000 49.58456 62 ASP C N 1
ATOM 6142 C CA . ASP C 1 65 ? -29.92124 30.22383 15.64217 1.000 56.62602 62 ASP C CA 1
ATOM 6143 C C . ASP C 1 65 ? -31.34732 30.47049 15.15656 1.000 53.79356 62 ASP C C 1
ATOM 6144 O O . ASP C 1 65 ? -32.06582 31.30804 15.71974 1.000 50.43199 62 ASP C O 1
ATOM 6153 N N . THR C 1 66 ? -31.78137 29.74615 14.12023 1.000 54.69930 63 THR C N 1
ATOM 6154 C CA . THR C 1 66 ? -33.13823 29.93929 13.61933 1.000 53.21997 63 THR C CA 1
ATOM 6155 C C . THR C 1 66 ? -34.17182 29.46211 14.63334 1.000 53.70119 63 THR C C 1
ATOM 6156 O O . THR C 1 66 ? -35.18129 30.13891 14.86496 1.000 56.20478 63 THR C O 1
ATOM 6167 N N . ILE C 1 67 ? -33.93978 28.29727 15.24404 1.000 50.90529 64 ILE C N 1
ATOM 6168 C CA . ILE C 1 67 ? -34.89196 27.76755 16.21410 1.000 51.74843 64 ILE C CA 1
ATOM 6169 C C . ILE C 1 67 ? -34.92795 28.64272 17.46148 1.000 57.78290 64 ILE C C 1
ATOM 6170 O O . ILE C 1 67 ? -35.98742 28.83872 18.06813 1.000 55.04571 64 ILE C O 1
ATOM 6186 N N . THR C 1 68 ? -33.77492 29.16743 17.87842 1.000 51.35716 65 THR C N 1
ATOM 6187 C CA . THR C 1 68 ? -33.74407 30.00958 19.06828 1.000 50.36427 65 THR C CA 1
ATOM 6188 C C . THR C 1 68 ? -34.25982 31.41325 18.78099 1.000 57.39077 65 THR C C 1
ATOM 6189 O O . THR C 1 68 ? -34.85982 32.04153 19.66016 1.000 59.76196 65 THR C O 1
ATOM 6200 N N . GLY C 1 69 ? -34.04804 31.91229 17.56767 1.000 56.19292 66 GLY C N 1
ATOM 6201 C CA . GLY C 1 69 ? -34.43102 33.26061 17.21147 1.000 55.42579 66 GLY C CA 1
ATOM 6202 C C . GLY C 1 69 ? -33.29085 34.24692 17.16560 1.000 55.75419 66 GLY C C 1
ATOM 6203 O O . GLY C 1 69 ? -33.54267 35.45462 17.09251 1.000 56.67645 66 GLY C O 1
ATOM 6207 N N . LYS C 1 70 ? -32.04926 33.77196 17.20971 1.000 60.72366 67 LYS C N 1
ATOM 6208 C CA . LYS C 1 70 ? -30.87010 34.62321 17.19282 1.000 60.04763 67 LYS C CA 1
ATOM 6209 C C . LYS C 1 70 ? -30.30719 34.83185 15.79627 1.000 60.26582 67 LYS C C 1
ATOM 6210 O O . LYS C 1 70 ? -29.27632 35.49834 15.65510 1.000 61.42347 67 LYS C O 1
ATOM 6229 N N . HIS C 1 71 ? -30.95045 34.28042 14.77417 1.000 58.14388 68 HIS C N 1
ATOM 6230 C CA . HIS C 1 71 ? -30.46961 34.46007 13.41568 1.000 62.74016 68 HIS C CA 1
ATOM 6231 C C . HIS C 1 71 ? -30.69410 35.90449 12.97373 1.000 58.08081 68 HIS C C 1
ATOM 6232 O O . HIS C 1 71 ? -31.73182 36.49683 13.28872 1.000 57.85900 68 HIS C O 1
ATOM 6246 N N . PRO C 1 72 ? -29.74509 36.50320 12.24858 1.000 52.26955 69 PRO C N 1
ATOM 6247 C CA . PRO C 1 72 ? -29.92060 37.91485 11.86689 1.000 57.55122 69 PRO C CA 1
ATOM 6248 C C . PRO C 1 72 ? -31.09633 38.14327 10.93377 1.000 60.49320 69 PRO C C 1
ATOM 6249 O O . PRO C 1 72 ? -31.73901 39.19934 11.00333 1.000 59.59177 69 PRO C O 1
ATOM 6260 N N . SER C 1 73 ? -31.39286 37.18647 10.05255 1.000 59.14065 70 SER C N 1
ATOM 6261 C CA . SER C 1 73 ? -32.45561 37.37014 9.07355 1.000 59.64545 70 SER C CA 1
ATOM 6262 C C . SER C 1 73 ? -33.83778 37.40886 9.70709 1.000 60.32137 70 SER C C 1
ATOM 6263 O O . SER C 1 73 ? -34.79498 37.80296 9.03498 1.000 61.86771 70 SER C O 1
ATOM 6271 N N . LEU C 1 74 ? -33.97108 37.00091 10.96793 1.000 65.22553 71 LEU C N 1
ATOM 6272 C CA . LEU C 1 74 ? -35.26353 37.01626 11.64022 1.000 64.71955 71 LEU C CA 1
ATOM 6273 C C . LEU C 1 74 ? -35.64195 38.39436 12.16864 1.000 66.27923 71 LEU C C 1
ATOM 6274 O O . LEU C 1 74 ? -36.80305 38.60015 12.53789 1.000 68.09490 71 LEU C O 1
ATOM 6290 N N . GLU C 1 75 ? -34.70229 39.33902 12.22291 1.000 64.70742 72 GLU C N 1
ATOM 6291 C CA . GLU C 1 75 ? -35.06042 40.72883 12.47595 1.000 60.99183 72 GLU C CA 1
ATOM 6292 C C . GLU C 1 75 ? -35.78019 41.37106 11.29738 1.000 59.02275 72 GLU C C 1
ATOM 6293 O O . GLU C 1 75 ? -36.39112 42.43270 11.46771 1.000 58.78900 72 GLU C O 1
ATOM 6305 N N . LEU C 1 76 ? -35.70453 40.77553 10.11046 1.000 67.64885 73 LEU C N 1
ATOM 6306 C CA . LEU C 1 76 ? -36.35723 41.35945 8.95430 1.000 60.40502 73 LEU C CA 1
ATOM 6307 C C . LEU C 1 76 ? -37.87328 41.26830 9.09399 1.000 49.60633 73 LEU C C 1
ATOM 6308 O O . LEU C 1 76 ? -38.39085 40.37076 9.76064 1.000 56.26979 73 LEU C O 1
ATOM 6324 N N . PRO C 1 77 ? -38.60465 42.20003 8.48790 1.000 48.52374 74 PRO C N 1
ATOM 6325 C CA . PRO C 1 77 ? -40.05812 42.08255 8.47541 1.000 51.05476 74 PRO C CA 1
ATOM 6326 C C . PRO C 1 77 ? -40.48566 40.86414 7.68553 1.000 57.43550 74 PRO C C 1
ATOM 6327 O O . PRO C 1 77 ? -39.84122 40.49082 6.68762 1.000 62.32247 74 PRO C O 1
ATOM 6338 N N . PRO C 1 78 ? -41.57777 40.21266 8.08830 1.000 54.92752 75 PRO C N 1
ATOM 6339 C CA . PRO C 1 78 ? -41.96309 38.95419 7.42598 1.000 53.73560 75 PRO C CA 1
ATOM 6340 C C . PRO C 1 78 ? -41.93772 39.01210 5.90606 1.000 48.53584 75 PRO C C 1
ATOM 6341 O O . PRO C 1 78 ? -41.48973 38.05144 5.26854 1.000 58.63032 75 PRO C O 1
ATOM 6352 N N . GLN C 1 79 ? -42.42150 40.09878 5.30079 1.000 55.86868 76 GLN C N 1
ATOM 6353 C CA . GLN C 1 79 ? -42.40311 40.18071 3.84433 1.000 49.60381 76 GLN C CA 1
ATOM 6354 C C . GLN C 1 79 ? -40.97295 40.29642 3.32851 1.000 50.62117 76 GLN C C 1
ATOM 6355 O O . GLN C 1 79 ? -40.63838 39.74861 2.27316 1.000 53.83679 76 GLN C O 1
ATOM 6369 N N . LEU C 1 80 ? -40.11594 41.00910 4.06158 1.000 57.03597 77 LEU C N 1
ATOM 6370 C CA . LEU C 1 80 ? -38.71342 41.11244 3.67707 1.000 52.90592 77 LEU C CA 1
ATOM 6371 C C . LEU C 1 80 ? -37.96577 39.81423 3.94250 1.000 51.72144 77 LEU C C 1
ATOM 6372 O O . LEU C 1 80 ? -36.99129 39.50742 3.24633 1.000 51.34633 77 LEU C O 1
ATOM 6388 N N . PHE C 1 81 ? -38.38474 39.06196 4.96059 1.000 45.55727 78 PHE C N 1
ATOM 6389 C CA . PHE C 1 81 ? -37.82393 37.73437 5.18714 1.000 44.37811 78 PHE C CA 1
ATOM 6390 C C . PHE C 1 81 ? -38.13339 36.81518 4.01015 1.000 50.08099 78 PHE C C 1
ATOM 6391 O O . PHE C 1 81 ? -37.22767 36.21755 3.41853 1.000 62.30827 78 PHE C O 1
ATOM 6408 N N . LEU C 1 82 ? -39.40668 36.72081 3.63008 1.000 51.49940 79 LEU C N 1
ATOM 6409 C CA . LEU C 1 82 ? -39.78930 35.81513 2.55244 1.000 45.49613 79 LEU C CA 1
ATOM 6410 C C . LEU C 1 82 ? -39.14137 36.20407 1.23001 1.000 53.68178 79 LEU C C 1
ATOM 6411 O O . LEU C 1 82 ? -38.78622 35.33267 0.42939 1.000 54.45316 79 LEU C O 1
ATOM 6427 N N . ILE C 1 83 ? -38.98577 37.50289 0.97226 1.000 52.76056 80 ILE C N 1
ATOM 6428 C CA . ILE C 1 83 ? -38.37025 37.92654 -0.28361 1.000 50.68566 80 ILE C CA 1
ATOM 6429 C C . ILE C 1 83 ? -36.92582 37.45567 -0.34379 1.000 50.14007 80 ILE C C 1
ATOM 6430 O O . ILE C 1 83 ? -36.47198 36.90750 -1.35467 1.000 53.23263 80 ILE C O 1
ATOM 6446 N N . THR C 1 84 ? -36.18984 37.64296 0.75012 1.000 49.98128 81 THR C N 1
ATOM 6447 C CA . THR C 1 84 ? -34.77884 37.28542 0.75607 1.000 51.39655 81 THR C CA 1
ATOM 6448 C C . THR C 1 84 ? -34.57302 35.77541 0.78180 1.000 54.22619 81 THR C C 1
ATOM 6449 O O . THR C 1 84 ? -33.57210 35.28143 0.24982 1.000 58.76363 81 THR C O 1
ATOM 6460 N N . GLN C 1 85 ? -35.49252 35.02632 1.39806 1.000 46.00762 82 GLN C N 1
ATOM 6461 C CA . GLN C 1 85 ? -35.28937 33.58728 1.53941 1.000 52.56812 82 GLN C CA 1
ATOM 6462 C C . GLN C 1 85 ? -35.62011 32.83259 0.25503 1.000 47.24745 82 GLN C C 1
ATOM 6463 O O . GLN C 1 85 ? -34.95604 31.84410 -0.06952 1.000 56.27906 82 GLN C O 1
ATOM 6477 N N . TYR C 1 86 ? -36.64259 33.26684 -0.48007 1.000 50.13879 83 TYR C N 1
ATOM 6478 C CA . TYR C 1 86 ? -37.08188 32.58165 -1.69030 1.000 60.99148 83 TYR C CA 1
ATOM 6479 C C . TYR C 1 86 ? -36.65196 33.30069 -2.96745 1.000 58.92596 83 TYR C C 1
ATOM 6480 O O . TYR C 1 86 ? -37.06050 32.89793 -4.06209 1.000 61.20754 83 TYR C O 1
ATOM 6498 N N . LEU C 1 87 ? -35.83920 34.35503 -2.85319 1.000 59.73522 84 LEU C N 1
ATOM 6499 C CA . LEU C 1 87 ? -35.28428 35.06006 -4.01210 1.000 62.13093 84 LEU C CA 1
ATOM 6500 C C . LEU C 1 87 ? -36.38864 35.60375 -4.91847 1.000 56.94924 84 LEU C C 1
ATOM 6501 O O . LEU C 1 87 ? -36.37579 35.42515 -6.13596 1.000 62.63714 84 LEU C O 1
ATOM 6517 N N . LEU C 1 88 ? -37.34863 36.29327 -4.31006 1.000 55.90859 85 LEU C N 1
ATOM 6518 C CA . LEU C 1 88 ? -38.50513 36.82717 -5.02933 1.000 71.19729 85 LEU C CA 1
ATOM 6519 C C . LEU C 1 88 ? -38.08608 38.09388 -5.77478 1.000 78.93116 85 LEU C C 1
ATOM 6520 O O . LEU C 1 88 ? -38.35125 39.22576 -5.36073 1.000 66.41426 85 LEU C O 1
ATOM 6536 N N . GLU C 1 89 ? -37.43400 37.88956 -6.92075 1.000 70.42202 86 GLU C N 1
ATOM 6537 C CA . GLU C 1 89 ? -36.90623 39.01665 -7.68278 1.000 72.60965 86 GLU C CA 1
ATOM 6538 C C . GLU C 1 89 ? -38.01103 39.94504 -8.17280 1.000 79.77185 86 GLU C C 1
ATOM 6539 O O . GLU C 1 89 ? -37.79223 41.15612 -8.29599 1.000 83.68828 86 GLU C O 1
ATOM 6551 N N . ASP C 1 90 ? -39.19797 39.40572 -8.46120 1.000 77.36393 87 ASP C N 1
ATOM 6552 C CA . ASP C 1 90 ? -40.27000 40.24039 -8.99586 1.000 84.02672 87 ASP C CA 1
ATOM 6553 C C . ASP C 1 90 ? -40.64935 41.35344 -8.02296 1.000 83.79776 87 ASP C C 1
ATOM 6554 O O . ASP C 1 90 ? -40.89818 42.49211 -8.43992 1.000 87.61002 87 ASP C O 1
ATOM 6563 N N . LEU C 1 91 ? -40.68782 41.04993 -6.72103 1.000 84.50896 88 LEU C N 1
ATOM 6564 C CA . LEU C 1 91 ? -41.06317 42.06723 -5.74296 1.000 84.65221 88 LEU C CA 1
ATOM 6565 C C . LEU C 1 91 ? -39.95678 43.09382 -5.54578 1.000 89.75669 88 LEU C C 1
ATOM 6566 O O . LEU C 1 91 ? -40.23885 44.26383 -5.25807 1.000 95.54537 88 LEU C O 1
ATOM 6582 N N . LYS C 1 92 ? -38.69959 42.67904 -5.68239 1.000 87.57984 89 LYS C N 1
ATOM 6583 C CA . LYS C 1 92 ? -37.60714 43.64304 -5.69645 1.000 89.44465 89 LYS C CA 1
ATOM 6584 C C . LYS C 1 92 ? -37.75277 44.60094 -6.86985 1.000 97.71907 89 LYS C C 1
ATOM 6585 O O . LYS C 1 92 ? -37.64938 45.82288 -6.71170 1.000 97.43176 89 LYS C O 1
ATOM 6604 N N . GLU C 1 93 ? -37.98773 44.05318 -8.06389 1.000 107.19968 90 GLU C N 1
ATOM 6605 C CA . GLU C 1 93 ? -37.97992 44.87067 -9.26920 1.000 108.25630 90 GLU C CA 1
ATOM 6606 C C . GLU C 1 93 ? -39.03411 45.96890 -9.20971 1.000 109.24519 90 GLU C C 1
ATOM 6607 O O . GLU C 1 93 ? -38.77863 47.10516 -9.62159 1.000 110.96656 90 GLU C O 1
ATOM 6619 N N . VAL C 1 94 ? -40.24325 45.64047 -8.75411 1.000 102.11857 91 VAL C N 1
ATOM 6620 C CA . VAL C 1 94 ? -41.26885 46.66974 -8.61626 1.000 103.10583 91 VAL C CA 1
ATOM 6621 C C . VAL C 1 94 ? -40.87225 47.65633 -7.53066 1.000 105.52520 91 VAL C C 1
ATOM 6622 O O . VAL C 1 94 ? -41.26329 48.82998 -7.56987 1.000 110.18034 91 VAL C O 1
ATOM 6635 N N . GLY C 1 95 ? -40.06966 47.21267 -6.56177 1.000 115.50033 92 GLY C N 1
ATOM 6636 C CA . GLY C 1 95 ? -39.62495 48.11851 -5.51857 1.000 116.67421 92 GLY C CA 1
ATOM 6637 C C . GLY C 1 95 ? -38.70757 49.20634 -6.04344 1.000 120.46626 92 GLY C C 1
ATOM 6638 O O . GLY C 1 95 ? -38.77099 50.35618 -5.59596 1.000 124.09641 92 GLY C O 1
ATOM 6642 N N . GLU C 1 96 ? -37.83246 48.85883 -6.98841 1.000 110.21214 93 GLU C N 1
ATOM 6643 C CA . GLU C 1 96 ? -36.99916 49.85511 -7.64635 1.000 110.32466 93 GLU C CA 1
ATOM 6644 C C . GLU C 1 96 ? -37.77728 50.70005 -8.64918 1.000 111.02015 93 GLU C C 1
ATOM 6645 O O . GLU C 1 96 ? -37.31227 51.78249 -9.02481 1.000 111.05314 93 GLU C O 1
ATOM 6657 N N . LYS C 1 97 ? -38.93975 50.22571 -9.09725 1.000 103.17292 94 LYS C N 1
ATOM 6658 C CA . LYS C 1 97 ? -39.82916 50.98738 -9.95884 1.000 104.37069 94 LYS C CA 1
ATOM 6659 C C . LYS C 1 97 ? -40.78828 51.85724 -9.16369 1.000 103.39036 94 LYS C C 1
ATOM 6660 O O . LYS C 1 97 ? -41.78786 52.33458 -9.71248 1.000 105.08896 94 LYS C O 1
ATOM 6679 N N . GLY C 1 98 ? -40.52071 52.05084 -7.87827 1.000 99.33839 95 GLY C N 1
ATOM 6680 C CA . GLY C 1 98 ? -41.33352 52.94257 -7.07753 1.000 98.02936 95 GLY C CA 1
ATOM 6681 C C . GLY C 1 98 ? -42.63715 52.37042 -6.57200 1.000 92.87087 95 GLY C C 1
ATOM 6682 O O . GLY C 1 98 ? -43.65583 53.07905 -6.55272 1.000 97.06276 95 GLY C O 1
ATOM 6686 N N . PHE C 1 99 ? -42.63484 51.11207 -6.14750 1.000 101.21608 96 PHE C N 1
ATOM 6687 C CA . PHE C 1 99 ? -43.79464 50.46602 -5.55556 1.000 99.38786 96 PHE C CA 1
ATOM 6688 C C . PHE C 1 99 ? -43.49563 50.15163 -4.09506 1.000 96.44280 96 PHE C C 1
ATOM 6689 O O . PHE C 1 99 ? -42.33194 50.07474 -3.67860 1.000 96.61818 96 PHE C O 1
ATOM 6706 N N . VAL C 1 100 ? -44.56828 49.98889 -3.31754 1.000 90.19882 97 VAL C N 1
ATOM 6707 C CA . VAL C 1 100 ? -44.46430 49.62617 -1.91010 1.000 85.96399 97 VAL C CA 1
ATOM 6708 C C . VAL C 1 100 ? -45.59548 48.66432 -1.58922 1.000 84.03110 97 VAL C C 1
ATOM 6709 O O . VAL C 1 100 ? -46.71418 48.81980 -2.09028 1.000 85.26135 97 VAL C O 1
ATOM 6722 N N . ILE C 1 101 ? -45.30951 47.68015 -0.74267 1.000 74.69404 98 ILE C N 1
ATOM 6723 C CA . ILE C 1 101 ? -46.31029 46.69247 -0.35563 1.000 74.20613 98 ILE C CA 1
ATOM 6724 C C . ILE C 1 101 ? -47.23456 47.32614 0.67873 1.000 73.21151 98 ILE C C 1
ATOM 6725 O O . ILE C 1 101 ? -46.84393 47.55087 1.82706 1.000 74.61022 98 ILE C O 1
ATOM 6741 N N . THR C 1 102 ? -48.47422 47.59831 0.27465 1.000 75.99173 99 THR C N 1
ATOM 6742 C CA . THR C 1 102 ? -49.42961 48.22553 1.17687 1.000 75.80094 99 THR C CA 1
ATOM 6743 C C . THR C 1 102 ? -50.12199 47.20216 2.06584 1.000 78.27874 99 THR C C 1
ATOM 6744 O O . THR C 1 102 ? -50.59070 47.54856 3.15179 1.000 73.61695 99 THR C O 1
ATOM 6755 N N . GLU C 1 103 ? -50.22060 45.95557 1.61810 1.000 73.70647 100 GLU C N 1
ATOM 6756 C CA . GLU C 1 103 ? -50.90102 44.91742 2.37671 1.000 68.85761 100 GLU C CA 1
ATOM 6757 C C . GLU C 1 103 ? -50.36879 43.57437 1.90640 1.000 69.66365 100 GLU C C 1
ATOM 6758 O O . GLU C 1 103 ? -50.15552 43.37978 0.70823 1.000 66.59034 100 GLU C O 1
ATOM 6770 N N . TYR C 1 104 ? -50.14942 42.65807 2.84611 1.000 69.94694 101 TYR C N 1
ATOM 6771 C CA . TYR C 1 104 ? -49.74202 41.31202 2.47021 1.000 66.34031 101 TYR C CA 1
ATOM 6772 C C . TYR C 1 104 ? -50.28951 40.30235 3.46823 1.000 65.92060 101 TYR C C 1
ATOM 6773 O O . TYR C 1 104 ? -50.46455 40.60368 4.65062 1.000 72.74307 101 TYR C O 1
ATOM 6791 N N . PHE C 1 105 ? -50.55778 39.10024 2.96295 1.000 70.70562 102 PHE C N 1
ATOM 6792 C CA . PHE C 1 105 ? -51.04034 37.97043 3.74051 1.000 69.95753 102 PHE C CA 1
ATOM 6793 C C . PHE C 1 105 ? -50.03736 36.83501 3.59767 1.000 70.86070 102 PHE C C 1
ATOM 6794 O O . PHE C 1 105 ? -49.49204 36.61686 2.51112 1.000 68.72438 102 PHE C O 1
ATOM 6811 N N . ILE C 1 106 ? -49.78503 36.11587 4.68751 1.000 67.72349 103 ILE C N 1
ATOM 6812 C CA . ILE C 1 106 ? -48.92349 34.93684 4.66204 1.000 68.28030 103 ILE C CA 1
ATOM 6813 C C . ILE C 1 106 ? -49.75229 33.77932 5.19559 1.000 71.23902 103 ILE C C 1
ATOM 6814 O O . ILE C 1 106 ? -49.86060 33.59492 6.41240 1.000 65.90563 103 ILE C O 1
ATOM 6830 N N . ASP C 1 107 ? -50.33152 32.99382 4.29430 1.000 64.59505 104 ASP C N 1
ATOM 6831 C CA . ASP C 1 107 ? -51.16886 31.85624 4.66819 1.000 65.07993 104 ASP C CA 1
ATOM 6832 C C . ASP C 1 107 ? -50.28110 30.62577 4.81021 1.000 65.64872 104 ASP C C 1
ATOM 6833 O O . ASP C 1 107 ? -49.85336 30.03600 3.81390 1.000 62.12914 104 ASP C O 1
ATOM 6842 N N . VAL C 1 108 ? -50.01173 30.22882 6.05095 1.000 66.28500 105 VAL C N 1
ATOM 6843 C CA . VAL C 1 108 ? -49.15076 29.08537 6.33163 1.000 66.35027 105 VAL C CA 1
ATOM 6844 C C . VAL C 1 108 ? -50.00447 27.82687 6.34187 1.000 69.27680 105 VAL C C 1
ATOM 6845 O O . VAL C 1 108 ? -50.98870 27.74292 7.08452 1.000 73.25728 105 VAL C O 1
ATOM 6858 N N . LEU C 1 109 ? -49.61904 26.84177 5.52512 1.000 68.01428 106 LEU C N 1
ATOM 6859 C CA . LEU C 1 109 ? -50.34808 25.58291 5.37450 1.000 65.74311 106 LEU C CA 1
ATOM 6860 C C . LEU C 1 109 ? -49.41301 24.43344 5.72907 1.000 71.72162 106 LEU C C 1
ATOM 6861 O O . LEU C 1 109 ? -48.72277 23.88421 4.85221 1.000 66.66132 106 LEU C O 1
ATOM 6877 N N . PRO C 1 110 ? -49.37606 24.01635 6.99961 1.000 75.12751 107 PRO C N 1
ATOM 6878 C CA . PRO C 1 110 ? -48.37960 23.00415 7.39393 1.000 73.12935 107 PRO C CA 1
ATOM 6879 C C . PRO C 1 110 ? -48.49892 21.70390 6.61583 1.000 73.12853 107 PRO C C 1
ATOM 6880 O O . PRO C 1 110 ? -47.47546 21.08981 6.28775 1.000 74.29796 107 PRO C O 1
ATOM 6891 N N . THR C 1 111 ? -49.72097 21.25412 6.32718 1.000 73.17749 108 THR C N 1
ATOM 6892 C CA . THR C 1 111 ? -49.91137 20.06216 5.50877 1.000 67.32628 108 THR C CA 1
ATOM 6893 C C . THR C 1 111 ? -49.58967 20.40908 4.06158 1.000 67.11002 108 THR C C 1
ATOM 6894 O O . THR C 1 111 ? -50.22298 21.29814 3.47571 1.000 68.70566 108 THR C O 1
ATOM 6905 N N . GLY C 1 112 ? -48.58859 19.72354 3.49589 1.000 65.38220 109 GLY C N 1
ATOM 6906 C CA . GLY C 1 112 ? -48.05348 20.07289 2.19834 1.000 68.48680 109 GLY C CA 1
ATOM 6907 C C . GLY C 1 112 ? -46.89909 21.04876 2.25295 1.000 66.28219 109 GLY C C 1
ATOM 6908 O O . GLY C 1 112 ? -46.19303 21.22585 1.24879 1.000 67.29809 109 GLY C O 1
ATOM 6912 N N . ASN C 1 113 ? -46.70654 21.70576 3.39398 1.000 68.01083 110 ASN C N 1
ATOM 6913 C CA . ASN C 1 113 ? -45.55735 22.57385 3.61700 1.000 67.27688 110 ASN C CA 1
ATOM 6914 C C . ASN C 1 113 ? -45.51102 23.70478 2.59583 1.000 60.16356 110 ASN C C 1
ATOM 6915 O O . ASN C 1 113 ? -44.56840 23.82750 1.80022 1.000 61.11825 110 ASN C O 1
ATOM 6926 N N . LYS C 1 114 ? -46.52960 24.55849 2.67168 1.000 58.43432 111 LYS C N 1
ATOM 6927 C CA . LYS C 1 114 ? -46.68954 25.68294 1.77320 1.000 63.07509 111 LYS C CA 1
ATOM 6928 C C . LYS C 1 114 ? -46.85970 26.96801 2.56849 1.000 63.41930 111 LYS C C 1
ATOM 6929 O O . LYS C 1 114 ? -47.27525 26.95725 3.73275 1.000 64.13009 111 LYS C O 1
ATOM 6948 N N . ALA C 1 115 ? -46.54185 28.08036 1.90861 1.000 60.00246 112 ALA C N 1
ATOM 6949 C CA . ALA C 1 115 ? -46.86024 29.40601 2.41614 1.000 63.05838 112 ALA C CA 1
ATOM 6950 C C . ALA C 1 115 ? -47.35007 30.23168 1.24015 1.000 67.23420 112 ALA C C 1
ATOM 6951 O O . ALA C 1 115 ? -46.62276 30.39743 0.25788 1.000 65.15513 112 ALA C O 1
ATOM 6958 N N . ILE C 1 116 ? -48.57696 30.73687 1.33413 1.000 65.02823 113 ILE C N 1
ATOM 6959 C CA . ILE C 1 116 ? -49.14682 31.61042 0.31220 1.000 60.90022 113 ILE C CA 1
ATOM 6960 C C . ILE C 1 116 ? -48.79606 33.04201 0.69838 1.000 68.43695 113 ILE C C 1
ATOM 6961 O O . ILE C 1 116 ? -49.26525 33.55209 1.72209 1.000 60.69429 113 ILE C O 1
ATOM 6977 N N . PHE C 1 117 ? -47.94516 33.67614 -0.10330 1.000 71.12424 114 PHE C N 1
ATOM 6978 C CA . PHE C 1 117 ? -47.51113 35.05326 0.10889 1.000 63.33632 114 PHE C CA 1
ATOM 6979 C C . PHE C 1 117 ? -48.21700 35.90213 -0.95081 1.000 67.12949 114 PHE C C 1
ATOM 6980 O O . PHE C 1 117 ? -47.74961 36.02162 -2.08381 1.000 61.11474 114 PHE C O 1
ATOM 6997 N N . ARG C 1 118 ? -49.35696 36.47539 -0.57545 1.000 64.23025 115 ARG C N 1
ATOM 6998 C CA . ARG C 1 118 ? -50.16850 37.31006 -1.44837 1.000 59.77139 115 ARG C CA 1
ATOM 6999 C C . ARG C 1 118 ? -50.28303 38.70290 -0.84446 1.000 61.29724 115 ARG C C 1
ATOM 7000 O O . ARG C 1 118 ? -50.17191 38.88487 0.37082 1.000 57.23687 115 ARG C O 1
ATOM 7021 N N . GLY C 1 119 ? -50.50302 39.68967 -1.70363 1.000 71.56757 116 GLY C N 1
ATOM 7022 C CA . GLY C 1 119 ? -50.62521 41.05084 -1.22315 1.000 71.26546 116 GLY C CA 1
ATOM 7023 C C . GLY C 1 119 ? -50.84557 42.02849 -2.35417 1.000 71.29203 116 GLY C C 1
ATOM 7024 O O . GLY C 1 119 ? -51.11497 41.64717 -3.49433 1.000 68.40754 116 GLY C O 1
ATOM 7028 N N . THR C 1 120 ? -50.72365 43.30722 -2.00874 1.000 70.59223 117 THR C N 1
ATOM 7029 C CA . THR C 1 120 ? -50.96228 44.41188 -2.92515 1.000 70.57209 117 THR C CA 1
ATOM 7030 C C . THR C 1 120 ? -49.73705 45.30886 -2.95775 1.000 70.99268 117 THR C C 1
ATOM 7031 O O . THR C 1 120 ? -49.19411 45.66197 -1.90856 1.000 75.13023 117 THR C O 1
ATOM 7042 N N . LEU C 1 121 ? -49.30603 45.67006 -4.15666 1.000 69.62406 118 LEU C N 1
ATOM 7043 C CA . LEU C 1 121 ? -48.28257 46.68511 -4.35631 1.000 73.50147 118 LEU C CA 1
ATOM 7044 C C . LEU C 1 121 ? -48.93812 47.96870 -4.85487 1.000 78.11298 118 LEU C C 1
ATOM 7045 O O . LEU C 1 121 ? -49.88803 47.92657 -5.64445 1.000 79.96812 118 LEU C O 1
ATOM 7061 N N . ALA C 1 122 ? -48.42413 49.11032 -4.39695 1.000 87.11507 119 ALA C N 1
ATOM 7062 C CA . ALA C 1 122 ? -48.96949 50.40202 -4.78622 1.000 90.54036 119 ALA C CA 1
ATOM 7063 C C . ALA C 1 122 ? -47.83627 51.39936 -4.96917 1.000 94.64265 119 ALA C C 1
ATOM 7064 O O . ALA C 1 122 ? -46.79558 51.30999 -4.31070 1.000 92.30094 119 ALA C O 1
ATOM 7071 N N . HIS C 1 123 ? -48.05364 52.35435 -5.87095 1.000 100.63354 120 HIS C N 1
ATOM 7072 C CA . HIS C 1 123 ? -47.07335 53.40005 -6.14398 1.000 97.35886 120 HIS C CA 1
ATOM 7073 C C . HIS C 1 123 ? -47.22249 54.52890 -5.12651 1.000 89.91742 120 HIS C C 1
ATOM 7074 O O . HIS C 1 123 ? -46.24599 55.17328 -4.74455 1.000 97.88984 120 HIS C O 1
ATOM 7088 N N . ILE C 1 139 ? -51.35407 56.67081 -9.77013 1.000 121.31373 136 ILE C N 1
ATOM 7089 C CA . ILE C 1 139 ? -50.70699 55.52997 -9.14777 1.000 124.33280 136 ILE C CA 1
ATOM 7090 C C . ILE C 1 139 ? -51.34208 54.24395 -9.66699 1.000 115.13137 136 ILE C C 1
ATOM 7091 O O . ILE C 1 139 ? -52.52082 54.22358 -10.01871 1.000 114.27275 136 ILE C O 1
ATOM 7094 N N . SER C 1 140 ? -50.54712 53.17999 -9.73506 1.000 95.89760 137 SER C N 1
ATOM 7095 C CA . SER C 1 140 ? -51.00492 51.86731 -10.16410 1.000 92.12995 137 SER C CA 1
ATOM 7096 C C . SER C 1 140 ? -50.95822 50.90602 -8.98503 1.000 93.30087 137 SER C C 1
ATOM 7097 O O . SER C 1 140 ? -50.16854 51.08420 -8.04466 1.000 88.91625 137 SER C O 1
ATOM 7105 N N . LYS C 1 141 ? -51.82770 49.89584 -9.03912 1.000 95.13328 138 LYS C N 1
ATOM 7106 C CA . LYS C 1 141 ? -51.84131 48.83434 -8.04631 1.000 84.08534 138 LYS C CA 1
ATOM 7107 C C . LYS C 1 141 ? -51.53041 47.51757 -8.73803 1.000 82.01844 138 LYS C C 1
ATOM 7108 O O . LYS C 1 141 ? -52.29487 47.06612 -9.60086 1.000 76.98097 138 LYS C O 1
ATOM 7127 N N . LYS C 1 142 ? -50.41330 46.90890 -8.35495 1.000 87.30769 139 LYS C N 1
ATOM 7128 C CA . LYS C 1 142 ? -50.06750 45.56016 -8.77094 1.000 77.15952 139 LYS C CA 1
ATOM 7129 C C . LYS C 1 142 ? -50.30689 44.60877 -7.60686 1.000 73.75101 139 LYS C C 1
ATOM 7130 O O . LYS C 1 142 ? -49.69300 44.75848 -6.54237 1.000 76.45252 139 LYS C O 1
ATOM 7149 N N . GLU C 1 143 ? -51.17451 43.62509 -7.81515 1.000 70.78472 140 GLU C N 1
ATOM 7150 C CA . GLU C 1 143 ? -51.48293 42.63640 -6.79334 1.000 69.60128 140 GLU C CA 1
ATOM 7151 C C . GLU C 1 143 ? -50.71878 41.36404 -7.11856 1.000 74.51573 140 GLU C C 1
ATOM 7152 O O . GLU C 1 143 ? -50.69219 40.92999 -8.27889 1.000 72.70038 140 GLU C O 1
ATOM 7164 N N . PHE C 1 144 ? -50.06290 40.79942 -6.10236 1.000 70.61080 141 PHE C N 1
ATOM 7165 C CA . PHE C 1 144 ? -49.18401 39.65878 -6.28691 1.000 65.58252 141 PHE C CA 1
ATOM 7166 C C . PHE C 1 144 ? -49.67234 38.47024 -5.46997 1.000 64.14534 141 PHE C C 1
ATOM 7167 O O . PHE C 1 144 ? -50.49975 38.60060 -4.56321 1.000 69.38248 141 PHE C O 1
ATOM 7184 N N . GLU C 1 145 ? -49.13667 37.29868 -5.80625 1.000 58.60949 142 GLU C N 1
ATOM 7185 C CA . GLU C 1 145 ? -49.47422 36.06846 -5.09392 1.000 65.95028 142 GLU C CA 1
ATOM 7186 C C . GLU C 1 145 ? -48.44142 35.00469 -5.43480 1.000 66.42292 142 GLU C C 1
ATOM 7187 O O . GLU C 1 145 ? -48.33148 34.59480 -6.59797 1.000 62.15570 142 GLU C O 1
ATOM 7199 N N . PHE C 1 146 ? -47.70306 34.55101 -4.42079 1.000 62.74814 143 PHE C N 1
ATOM 7200 C CA . PHE C 1 146 ? -46.64720 33.56166 -4.58098 1.000 60.95007 143 PHE C CA 1
ATOM 7201 C C . PHE C 1 146 ? -46.92654 32.37834 -3.66798 1.000 62.20358 143 PHE C C 1
ATOM 7202 O O . PHE C 1 146 ? -47.22160 32.56313 -2.48261 1.000 65.02996 143 PHE C O 1
ATOM 7219 N N . SER C 1 147 ? -46.82074 31.16625 -4.21190 1.000 54.45711 144 SER C N 1
ATOM 7220 C CA . SER C 1 147 ? -46.98232 29.94114 -3.42938 1.000 54.21751 144 SER C CA 1
ATOM 7221 C C . SER C 1 147 ? -45.58746 29.42699 -3.08138 1.000 63.00511 144 SER C C 1
ATOM 7222 O O . SER C 1 147 ? -44.94478 28.73191 -3.88249 1.000 63.14500 144 SER C O 1
ATOM 7230 N N . LEU C 1 148 ? -45.12635 29.76656 -1.87445 1.000 62.38877 145 LEU C N 1
ATOM 7231 C CA . LEU C 1 148 ? -43.79554 29.37552 -1.43599 1.000 56.39435 145 LEU C CA 1
ATOM 7232 C C . LEU C 1 148 ? -43.81726 27.93703 -0.93231 1.000 57.71752 145 LEU C C 1
ATOM 7233 O O . LEU C 1 148 ? -44.31155 27.65808 0.16289 1.000 63.99301 145 LEU C O 1
ATOM 7249 N N . ASN C 1 149 ? -43.24328 27.02949 -1.71425 1.000 57.78507 146 ASN C N 1
ATOM 7250 C CA . ASN C 1 149 ? -43.23607 25.62087 -1.35826 1.000 61.93187 146 ASN C CA 1
ATOM 7251 C C . ASN C 1 149 ? -42.07904 25.29306 -0.41274 1.000 61.14409 146 ASN C C 1
ATOM 7252 O O . ASN C 1 149 ? -41.19475 26.11257 -0.14045 1.000 61.48085 146 ASN C O 1
ATOM 7263 N N . GLN C 1 150 ? -42.11536 24.06071 0.10316 1.000 62.33403 147 GLN C N 1
ATOM 7264 C CA . GLN C 1 150 ? -41.11561 23.54814 1.03982 1.000 69.21548 147 GLN C CA 1
ATOM 7265 C C . GLN C 1 150 ? -41.08628 24.33490 2.34612 1.000 75.29720 147 GLN C C 1
ATOM 7266 O O . GLN C 1 150 ? -40.06170 24.36775 3.03658 1.000 63.76692 147 GLN C O 1
ATOM 7280 N N . PHE C 1 151 ? -42.19376 24.98641 2.69193 1.000 72.30360 148 PHE C N 1
ATOM 7281 C CA . PHE C 1 151 ? -42.29822 25.68972 3.97054 1.000 70.75636 148 PHE C CA 1
ATOM 7282 C C . PHE C 1 151 ? -42.42321 24.64752 5.07826 1.000 75.38916 148 PHE C C 1
ATOM 7283 O O . PHE C 1 151 ? -43.51678 24.19208 5.43560 1.000 69.18756 148 PHE C O 1
ATOM 7300 N N . SER C 1 152 ? -41.27460 24.28152 5.63703 1.000 90.77297 149 SER C N 1
ATOM 7301 C CA . SER C 1 152 ? -41.20507 23.21585 6.62318 1.000 90.52089 149 SER C CA 1
ATOM 7302 C C . SER C 1 152 ? -41.38732 23.78649 8.02588 1.000 87.81419 149 SER C C 1
ATOM 7303 O O . SER C 1 152 ? -41.72333 24.95998 8.20874 1.000 86.67759 149 SER C O 1
ATOM 7311 N N . ILE C 1 153 ? -41.12218 22.95704 9.04018 1.000 81.81007 150 ILE C N 1
ATOM 7312 C CA . ILE C 1 153 ? -41.27637 23.39165 10.42556 1.000 77.43500 150 ILE C CA 1
ATOM 7313 C C . ILE C 1 153 ? -40.22315 24.43135 10.78339 1.000 71.19414 150 ILE C C 1
ATOM 7314 O O . ILE C 1 153 ? -40.49553 25.38284 11.52760 1.000 69.56112 150 ILE C O 1
ATOM 7330 N N . LEU C 1 154 ? -39.00198 24.26361 10.27736 1.000 66.62768 151 LEU C N 1
ATOM 7331 C CA . LEU C 1 154 ? -37.97376 25.26596 10.52367 1.000 66.10042 151 LEU C CA 1
ATOM 7332 C C . LEU C 1 154 ? -38.41293 26.62052 9.98850 1.000 66.88619 151 LEU C C 1
ATOM 7333 O O . LEU C 1 154 ? -38.35065 27.63453 10.69480 1.000 65.81398 151 LEU C O 1
ATOM 7349 N N . GLN C 1 155 ? -38.87101 26.65046 8.73580 1.000 68.31597 152 GLN C N 1
ATOM 7350 C CA . GLN C 1 155 ? -39.32782 27.90152 8.14846 1.000 62.10610 152 GLN C CA 1
ATOM 7351 C C . GLN C 1 155 ? -40.56706 28.43133 8.85560 1.000 64.71669 152 GLN C C 1
ATOM 7352 O O . GLN C 1 155 ? -40.77989 29.64922 8.90026 1.000 59.49525 152 GLN C O 1
ATOM 7366 N N . GLN C 1 156 ? -41.40257 27.53797 9.39665 1.000 65.78139 153 GLN C N 1
ATOM 7367 C CA . GLN C 1 156 ? -42.55426 27.98202 10.17594 1.000 63.30778 153 GLN C CA 1
ATOM 7368 C C . GLN C 1 156 ? -42.12392 28.55709 11.51861 1.000 70.56873 153 GLN C C 1
ATOM 7369 O O . GLN C 1 156 ? -42.69323 29.55211 11.98877 1.000 69.37597 153 GLN C O 1
ATOM 7383 N N . ILE C 1 157 ? -41.14421 27.92518 12.16622 1.000 67.88623 154 ILE C N 1
ATOM 7384 C CA . ILE C 1 157 ? -40.55141 28.52769 13.35592 1.000 64.72439 154 ILE C CA 1
ATOM 7385 C C . ILE C 1 157 ? -39.94611 29.88650 13.01436 1.000 66.15505 154 ILE C C 1
ATOM 7386 O O . ILE C 1 157 ? -40.16510 30.87792 13.72308 1.000 66.96576 154 ILE C O 1
ATOM 7402 N N . ALA C 1 158 ? -39.18018 29.95528 11.92028 1.000 61.03152 155 ALA C N 1
ATOM 7403 C CA . ALA C 1 158 ? -38.50900 31.20052 11.55837 1.000 61.86061 155 ALA C CA 1
ATOM 7404 C C . ALA C 1 158 ? -39.50517 32.34214 11.38569 1.000 63.64973 155 ALA C C 1
ATOM 7405 O O . ALA C 1 158 ? -39.26077 33.46381 11.85003 1.000 56.00523 155 ALA C O 1
ATOM 7412 N N . LEU C 1 159 ? -40.63574 32.07990 10.72148 1.000 63.91477 156 LEU C N 1
ATOM 7413 C CA . LEU C 1 159 ? -41.57135 33.16003 10.41851 1.000 60.27971 156 LEU C CA 1
ATOM 7414 C C . LEU C 1 159 ? -42.19211 33.73240 11.68566 1.000 62.26672 156 LEU C C 1
ATOM 7415 O O . LEU C 1 159 ? -42.39728 34.95055 11.78604 1.000 66.65643 156 LEU C O 1
ATOM 7431 N N . SER C 1 160 ? -42.50428 32.86946 12.66016 1.000 61.84408 157 SER C N 1
ATOM 7432 C CA . SER C 1 160 ? -43.07663 33.35762 13.91076 1.000 70.74780 157 SER C CA 1
ATOM 7433 C C . SER C 1 160 ? -42.09772 34.26483 14.64477 1.000 67.89045 157 SER C C 1
ATOM 7434 O O . SER C 1 160 ? -42.51633 35.19360 15.34746 1.000 69.23272 157 SER C O 1
ATOM 7442 N N . HIS C 1 161 ? -40.79494 34.01907 14.49070 1.000 63.24601 158 HIS C N 1
ATOM 7443 C CA . HIS C 1 161 ? -39.80365 34.92086 15.06655 1.000 60.40766 158 HIS C CA 1
ATOM 7444 C C . HIS C 1 161 ? -39.84837 36.28106 14.38532 1.000 59.25679 158 HIS C C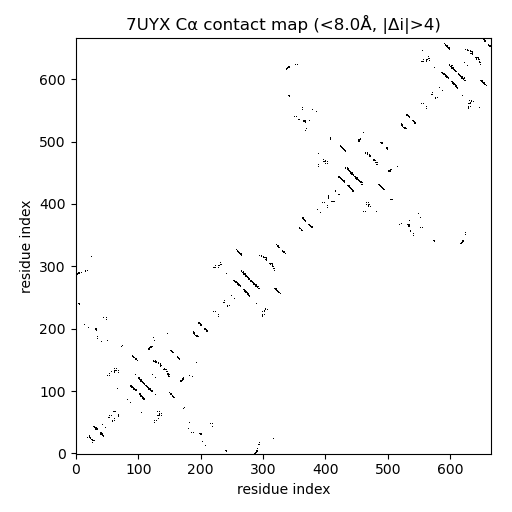 1
ATOM 7445 O O . HIS C 1 161 ? -39.67592 37.31909 15.03781 1.000 63.92401 158 HIS C O 1
ATOM 7459 N N . CYS C 1 162 ? -40.07795 36.29349 13.06963 1.000 57.78809 159 CYS C N 1
ATOM 7460 C CA . CYS C 1 162 ? -40.17836 37.55912 12.35411 1.000 58.55172 159 CYS C CA 1
ATOM 7461 C C . CYS C 1 162 ? -41.42733 38.32160 12.76918 1.000 63.07522 159 CYS C C 1
ATOM 7462 O O . CYS C 1 162 ? -41.40482 39.55657 12.88011 1.000 66.30807 159 CYS C O 1
ATOM 7470 N N . ILE C 1 163 ? -42.52884 37.59769 12.98122 1.000 66.26773 160 ILE C N 1
ATOM 7471 C CA . ILE C 1 163 ? -43.76244 38.22921 13.43136 1.000 70.08274 160 ILE C CA 1
ATOM 7472 C C . ILE C 1 163 ? -43.61150 38.73595 14.85690 1.000 68.19768 160 ILE C C 1
ATOM 7473 O O . ILE C 1 163 ? -44.06372 39.83744 15.19201 1.000 75.29537 160 ILE C O 1
ATOM 7489 N N . ALA C 1 164 ? -42.95764 37.95073 15.71385 1.000 72.33311 161 ALA C N 1
ATOM 7490 C CA . ALA C 1 164 ? -42.77402 38.35584 17.10269 1.000 75.85359 161 ALA C CA 1
ATOM 7491 C C . ALA C 1 164 ? -41.86882 39.57321 17.22652 1.000 72.11069 161 ALA C C 1
ATOM 7492 O O . ALA C 1 164 ? -42.06620 40.40211 18.11920 1.000 74.58204 161 ALA C O 1
ATOM 7499 N N . ASN C 1 165 ? -40.86762 39.69122 16.35654 1.000 67.20174 162 ASN C N 1
ATOM 7500 C CA . ASN C 1 165 ? -39.98756 40.85243 16.35756 1.000 69.74982 162 ASN C CA 1
ATOM 7501 C C . ASN C 1 165 ? -40.65365 42.10462 15.81283 1.000 67.19559 162 ASN C C 1
ATOM 7502 O O . ASN C 1 165 ? -40.04050 43.17712 15.84917 1.000 70.18934 162 ASN C O 1
ATOM 7513 N N . LEU C 1 166 ? -41.86863 41.99677 15.28341 1.000 74.94671 163 LEU C N 1
ATOM 7514 C CA . LEU C 1 166 ? -42.56058 43.18859 14.81251 1.000 80.28934 163 LEU C CA 1
ATOM 7515 C C . LEU C 1 166 ? -43.04822 44.03988 15.97651 1.000 85.50740 163 LEU C C 1
ATOM 7516 O O . LEU C 1 166 ? -42.87492 45.26534 15.96983 1.000 88.01844 163 LEU C O 1
ATOM 7532 N N . HIS C 1 167 ? -43.64534 43.41228 16.98709 1.000 82.03297 164 HIS C N 1
ATOM 7533 C CA . HIS C 1 167 ? -44.21889 44.15611 18.09423 1.000 95.20014 164 HIS C CA 1
ATOM 7534 C C . HIS C 1 167 ? -44.21036 43.28990 19.34049 1.000 101.00343 164 HIS C C 1
ATOM 7535 O O . HIS C 1 167 ? -44.21300 42.05891 19.26273 1.000 95.43960 164 HIS C O 1
ATOM 7549 N N . GLU C 1 168 ? -44.18317 43.95394 20.49551 1.000 111.44403 165 GLU C N 1
ATOM 7550 C CA . GLU C 1 168 ? -44.23687 43.23309 21.76063 1.000 113.40295 165 GLU C CA 1
ATOM 7551 C C . GLU C 1 168 ? -45.54895 42.47089 21.90882 1.000 111.54808 165 GLU C C 1
ATOM 7552 O O . GLU C 1 168 ? -45.56257 41.35448 22.44530 1.000 109.69561 165 GLU C O 1
ATOM 7564 N N . GLU C 1 169 ? -46.65726 43.05035 21.43081 1.000 101.30706 166 GLU C N 1
ATOM 7565 C CA . GLU C 1 169 ? -47.94080 42.35605 21.48449 1.000 98.63925 166 GLU C CA 1
ATOM 7566 C C . GLU C 1 169 ? -47.91456 41.05681 20.68602 1.000 96.86377 166 GLU C C 1
ATOM 7567 O O . GLU C 1 169 ? -48.53410 40.06842 21.08983 1.000 91.22680 166 GLU C O 1
ATOM 7579 N N . CYS C 1 170 ? -47.20963 41.03223 19.56064 1.000 95.76575 167 CYS C N 1
ATOM 7580 C CA . CYS C 1 170 ? -47.04148 39.80848 18.78513 1.000 88.89893 167 CYS C CA 1
ATOM 7581 C C . CYS C 1 170 ? -45.95451 38.88306 19.32636 1.000 84.93577 167 CYS C C 1
ATOM 7582 O O . CYS C 1 170 ? -45.75363 37.79983 18.76093 1.000 84.83591 167 CYS C O 1
ATOM 7590 N N . ALA C 1 171 ? -45.24843 39.27305 20.38974 1.000 94.80238 168 ALA C N 1
ATOM 7591 C CA . ALA C 1 171 ? -44.15314 38.44867 20.89131 1.000 96.16711 168 ALA C CA 1
ATOM 7592 C C . ALA C 1 171 ? -44.64109 37.07855 21.34250 1.000 96.03489 168 ALA C C 1
ATOM 7593 O O . ALA C 1 171 ? -43.88039 36.10443 21.30829 1.000 98.74474 168 ALA C O 1
ATOM 7600 N N . GLY C 1 172 ? -45.90805 36.97521 21.73958 1.000 88.20814 169 GLY C N 1
ATOM 7601 C CA . GLY C 1 172 ? -46.41787 35.70416 22.21783 1.000 91.23837 169 GLY C CA 1
ATOM 7602 C C . GLY C 1 172 ? -46.48566 34.65306 21.12891 1.000 92.30442 169 GLY C C 1
ATOM 7603 O O . GLY C 1 172 ? -46.42349 33.45406 21.41024 1.000 90.36415 169 GLY C O 1
ATOM 7607 N N . PHE C 1 173 ? -46.59556 35.08136 19.87123 1.000 93.68880 170 PHE C N 1
ATOM 7608 C CA . PHE C 1 173 ? -46.66280 34.15251 18.74442 1.000 93.27677 170 PHE C CA 1
ATOM 7609 C C . PHE C 1 173 ? -45.24373 33.82988 18.27132 1.000 93.09354 170 PHE C C 1
ATOM 7610 O O . PHE C 1 173 ? -44.78577 34.25930 17.21276 1.000 102.45137 170 PHE C O 1
ATOM 7627 N N . ARG C 1 174 ? -44.54150 33.05335 19.08904 1.000 84.28368 171 ARG C N 1
ATOM 7628 C CA . ARG C 1 174 ? -43.15880 32.69229 18.81377 1.000 77.79326 171 ARG C CA 1
ATOM 7629 C C . ARG C 1 174 ? -43.00097 31.18402 18.90576 1.000 70.64152 171 ARG C C 1
ATOM 7630 O O . ARG C 1 174 ? -43.59707 30.54326 19.77397 1.000 75.37523 171 ARG C O 1
ATOM 7651 N N . GLY C 1 175 ? -42.19311 30.62412 18.01003 1.000 69.29048 172 GLY C N 1
ATOM 7652 C CA . GLY C 1 175 ? -41.98846 29.18856 17.98820 1.000 71.98122 172 GLY C CA 1
ATOM 7653 C C . GLY C 1 175 ? -43.22371 28.40012 17.62073 1.000 72.79751 172 GLY C C 1
ATOM 7654 O O . GLY C 1 175 ? -43.36802 27.24669 18.04272 1.000 71.40170 172 GLY C O 1
ATOM 7658 N N . THR C 1 176 ? -44.12951 28.99794 16.85327 1.000 74.75058 173 THR C N 1
ATOM 7659 C CA . THR C 1 176 ? -45.33562 28.31861 16.40418 1.000 72.57812 173 THR C CA 1
ATOM 7660 C C . THR C 1 176 ? -45.04113 27.52817 15.13362 1.000 71.00228 173 THR C C 1
ATOM 7661 O O . THR C 1 176 ? -44.52369 28.07772 14.15430 1.000 72.59278 173 THR C O 1
ATOM 7672 N N . PHE C 1 177 ? -45.35787 26.23331 15.16313 1.000 72.20298 174 PHE C N 1
ATOM 7673 C CA . PHE C 1 177 ? -45.22198 25.36906 13.99961 1.000 75.36780 174 PHE C CA 1
ATOM 7674 C C . PHE C 1 177 ? -46.38800 24.39020 13.96817 1.000 79.47273 174 PHE C C 1
ATOM 7675 O O . PHE C 1 177 ? -47.09996 24.20494 14.95866 1.000 81.95023 174 PHE C O 1
ATOM 7692 N N . ASP C 1 178 ? -46.57757 23.76618 12.80353 1.000 71.70638 175 ASP C N 1
ATOM 7693 C CA . ASP C 1 178 ? -47.64463 22.78718 12.58910 1.000 72.33746 175 ASP C CA 1
ATOM 7694 C C . ASP C 1 178 ? -49.02340 23.37465 12.87881 1.000 72.34176 175 ASP C C 1
ATOM 7695 O O . ASP C 1 178 ? -49.93672 22.66640 13.31064 1.000 73.98546 175 ASP C O 1
ATOM 7704 N N . VAL C 1 179 ? -49.18129 24.67424 12.64220 1.000 74.53229 176 VAL C N 1
ATOM 7705 C CA . VAL C 1 179 ? -50.43460 25.38203 12.86976 1.000 72.55776 176 VAL C CA 1
ATOM 7706 C C . VAL C 1 179 ? -50.76258 26.17290 11.61275 1.000 69.59134 176 VAL C C 1
ATOM 7707 O O . VAL C 1 179 ? -49.90261 26.88855 11.08650 1.000 73.84020 176 VAL C O 1
ATOM 7720 N N . GLU C 1 180 ? -51.99454 26.03103 11.12430 1.000 66.31238 177 GLU C N 1
ATOM 7721 C CA . GLU C 1 180 ? -52.46171 26.76852 9.95710 1.000 69.42590 177 GLU C CA 1
ATOM 7722 C C . GLU C 1 180 ? -52.94385 28.14259 10.40916 1.000 67.25656 177 GLU C C 1
ATOM 7723 O O . GLU C 1 180 ? -53.88330 28.24196 11.20756 1.000 67.33435 177 GLU C O 1
ATOM 7735 N N . TYR C 1 181 ? -52.29424 29.19473 9.91174 1.000 66.29780 178 TYR C N 1
ATOM 7736 C CA . TYR C 1 181 ? -52.67444 30.55773 10.25493 1.000 71.05540 178 TYR C CA 1
ATOM 7737 C C . TYR C 1 181 ? -52.41534 31.45909 9.05666 1.000 61.78553 178 TYR C C 1
ATOM 7738 O O . TYR C 1 181 ? -51.64385 31.12309 8.15290 1.000 61.18947 178 TYR C O 1
ATOM 7756 N N . THR C 1 182 ? -53.10303 32.59812 9.04881 1.000 70.02710 179 THR C N 1
ATOM 7757 C CA . THR C 1 182 ? -52.89034 33.65500 8.07218 1.000 75.63556 179 THR C CA 1
ATOM 7758 C C . THR C 1 182 ? -52.43234 34.90171 8.81407 1.000 77.26385 179 THR C C 1
ATOM 7759 O O . THR C 1 182 ? -53.08423 35.33342 9.76952 1.000 77.34087 179 THR C O 1
ATOM 7770 N N . PHE C 1 183 ? -51.30240 35.46284 8.39057 1.000 68.28632 180 PHE C N 1
ATOM 7771 C CA . PHE C 1 183 ? -50.77239 36.69624 8.96363 1.000 69.66081 180 PHE C CA 1
ATOM 7772 C C . PHE C 1 183 ? -51.13718 37.84338 8.03020 1.000 70.49952 180 PHE C C 1
ATOM 7773 O O . PHE C 1 183 ? -50.58725 37.95530 6.92881 1.000 70.72223 180 PHE C O 1
ATOM 7790 N N . HIS C 1 184 ? -52.07105 38.68321 8.46719 1.000 78.91295 181 HIS C N 1
ATOM 7791 C CA . HIS C 1 184 ? -52.48111 39.85501 7.70624 1.000 87.63544 181 HIS C CA 1
ATOM 7792 C C . HIS C 1 184 ? -51.70631 41.06498 8.20246 1.000 86.92591 181 HIS C C 1
ATOM 7793 O O . HIS C 1 184 ? -51.65497 41.31304 9.40957 1.000 84.51935 181 HIS C O 1
ATOM 7807 N N . TRP C 1 185 ? -51.09600 41.80747 7.27668 1.000 92.67692 182 TRP C N 1
ATOM 7808 C CA . TRP C 1 185 ? -50.30576 42.97916 7.63205 1.000 92.52628 182 TRP C CA 1
ATOM 7809 C C . TRP C 1 185 ? -50.77022 44.19282 6.84059 1.000 92.14952 182 TRP C C 1
ATOM 7810 O O . TRP C 1 185 ? -50.87465 44.13849 5.61281 1.000 92.85343 182 TRP C O 1
ATOM 7831 N N . THR C 1 186 ? -51.03372 45.28203 7.54528 1.000 100.24379 183 THR C N 1
ATOM 7832 C CA . THR C 1 186 ? -51.28999 46.59917 6.98620 1.000 101.80551 183 THR C CA 1
ATOM 7833 C C . THR C 1 186 ? -50.43015 47.59610 7.74384 1.000 103.10044 183 THR C C 1
ATOM 7834 O O . THR C 1 186 ? -50.02092 47.33740 8.88190 1.000 103.25409 183 THR C O 1
ATOM 7845 N N . PRO C 1 187 ? -50.12563 48.74569 7.14132 1.000 101.29054 184 PRO C N 1
ATOM 7846 C CA . PRO C 1 187 ? -49.26968 49.72087 7.83994 1.000 103.03226 184 PRO C CA 1
ATOM 7847 C C . PRO C 1 187 ? -49.81209 50.13460 9.19889 1.000 104.47403 184 PRO C C 1
ATOM 7848 O O . PRO C 1 187 ? -49.03587 50.58221 10.05276 1.000 106.92951 184 PRO C O 1
ATOM 7859 N N . PHE C 1 188 ? -51.11746 49.99845 9.42772 1.000 108.35495 185 PHE C N 1
ATOM 7860 C CA . PHE C 1 188 ? -51.74431 50.46848 10.65599 1.000 109.60879 185 PHE C CA 1
ATOM 7861 C C . PHE C 1 188 ? -52.05402 49.35042 11.64191 1.000 107.87183 185 PHE C C 1
ATOM 7862 O O . PHE C 1 188 ? -52.22227 49.62765 12.83303 1.000 107.72326 185 PHE C O 1
ATOM 7879 N N . ALA C 1 189 ? -52.14020 48.10636 11.18299 1.000 114.75642 186 ALA C N 1
ATOM 7880 C CA . ALA C 1 189 ? -52.44758 46.98860 12.06225 1.000 111.05225 186 ALA C CA 1
ATOM 7881 C C . ALA C 1 189 ? -51.89152 45.71227 11.44417 1.000 104.92732 186 ALA C C 1
ATOM 7882 O O . ALA C 1 189 ? -51.98556 45.51200 10.22883 1.000 105.28729 186 ALA C O 1
ATOM 7889 N N . PHE C 1 190 ? -51.28551 44.87072 12.28463 1.000 87.55530 187 PHE C N 1
ATOM 7890 C CA . PHE C 1 190 ? -50.87741 43.52472 11.90200 1.000 81.74693 187 PHE C CA 1
ATOM 7891 C C . PHE C 1 190 ? -51.53980 42.53921 12.85390 1.000 83.79647 187 PHE C C 1
ATOM 7892 O O . PHE C 1 190 ? -51.58012 42.76929 14.06514 1.000 84.06589 187 PHE C O 1
ATOM 7909 N N . ASN C 1 191 ? -52.07501 41.45298 12.29951 1.000 73.86418 188 ASN C N 1
ATOM 7910 C CA . ASN C 1 191 ? -52.84290 40.49816 13.08165 1.000 70.30870 188 ASN C CA 1
ATOM 7911 C C . ASN C 1 191 ? -52.61809 39.10648 12.51946 1.000 73.78607 188 ASN C C 1
ATOM 7912 O O . ASN C 1 191 ? -52.31046 38.93975 11.33451 1.000 73.13887 188 ASN C O 1
ATOM 7923 N N . VAL C 1 192 ? -52.76150 38.11195 13.38686 1.000 79.73858 189 VAL C N 1
ATOM 7924 C CA . VAL C 1 192 ? -52.70752 36.71197 12.99252 1.000 79.05259 189 VAL C CA 1
ATOM 7925 C C . VAL C 1 192 ? -54.14325 36.20385 12.96990 1.000 82.79489 189 VAL C C 1
ATOM 7926 O O . VAL C 1 192 ? -54.71462 35.85811 14.01329 1.000 80.11557 189 VAL C O 1
ATOM 7939 N N . LYS C 1 193 ? -54.72702 36.14446 11.77405 1.000 85.33133 190 LYS C N 1
ATOM 7940 C CA . LYS C 1 193 ? -56.10116 35.67125 11.62801 1.000 81.08805 190 LYS C CA 1
ATOM 7941 C C . LYS C 1 193 ? -56.11491 34.14451 11.65778 1.000 80.29548 190 LYS C C 1
ATOM 7942 O O . LYS C 1 193 ? -55.69650 33.48879 10.70073 1.000 81.71486 190 LYS C O 1
ATOM 7961 N N . MET D 1 4 ? -51.47430 31.83954 -9.03624 1.000 70.29896 1 MET D N 1
ATOM 7962 C CA . MET D 1 4 ? -50.49108 31.75887 -7.92199 1.000 64.51498 1 MET D CA 1
ATOM 7963 C C . MET D 1 4 ? -49.16667 31.18525 -8.41849 1.000 68.59080 1 MET D C 1
ATOM 7964 O O . MET D 1 4 ? -49.10578 30.03919 -8.85794 1.000 64.66216 1 MET D O 1
ATOM 7968 N N . THR D 1 5 ? -48.10627 31.98918 -8.35039 1.000 64.88917 2 THR D N 1
ATOM 7969 C CA . THR D 1 5 ? -46.80255 31.59662 -8.87866 1.000 61.19730 2 THR D CA 1
ATOM 7970 C C . THR D 1 5 ? -46.09891 30.70204 -7.86426 1.000 61.51269 2 THR D C 1
ATOM 7971 O O . THR D 1 5 ? -45.75841 31.15501 -6.76488 1.000 59.31777 2 THR D O 1
ATOM 7982 N N . ALA D 1 6 ? -45.87365 29.43871 -8.23261 1.000 61.72931 3 ALA D N 1
ATOM 7983 C CA . ALA D 1 6 ? -45.18868 28.50595 -7.35114 1.000 58.05700 3 ALA D CA 1
ATOM 7984 C C . ALA D 1 6 ? -43.68950 28.78648 -7.34920 1.000 60.02694 3 ALA D C 1
ATOM 7985 O O . ALA D 1 6 ? -43.04694 28.80956 -8.40784 1.000 57.03859 3 ALA D O 1
ATOM 7992 N N . VAL D 1 7 ? -43.13809 28.99775 -6.15130 1.000 55.58043 4 VAL D N 1
ATOM 7993 C CA . VAL D 1 7 ? -41.73387 29.33494 -5.96044 1.000 54.40326 4 VAL D CA 1
ATOM 7994 C C . VAL D 1 7 ? -41.13876 28.31423 -5.00558 1.000 56.75370 4 VAL D C 1
ATOM 7995 O O . VAL D 1 7 ? -41.66828 28.11028 -3.90809 1.000 60.21292 4 VAL D O 1
ATOM 8008 N N . ASN D 1 8 ? -40.03996 27.68702 -5.41200 1.000 58.09774 5 ASN D N 1
ATOM 8009 C CA . ASN D 1 8 ? -39.34061 26.74474 -4.55515 1.000 60.07729 5 ASN D CA 1
ATOM 8010 C C . ASN D 1 8 ? -38.20062 27.42117 -3.80044 1.000 66.50451 5 ASN D C 1
ATOM 8011 O O . ASN D 1 8 ? -37.58907 28.38169 -4.27727 1.000 67.47717 5 ASN D O 1
ATOM 8022 N N . TYR D 1 9 ? -37.92207 26.89356 -2.61108 1.000 64.41337 6 TYR D N 1
ATOM 8023 C CA . TYR D 1 9 ? -36.80237 27.35988 -1.80904 1.000 65.17027 6 TYR D CA 1
ATOM 8024 C C . TYR D 1 9 ? -35.47726 26.99974 -2.49179 1.000 64.03943 6 TYR D C 1
ATOM 8025 O O . TYR D 1 9 ? -35.36260 25.96645 -3.15941 1.000 64.13110 6 TYR D O 1
ATOM 8043 N N . PRO D 1 10 ? -34.45960 27.86368 -2.37494 1.000 64.91103 7 PRO D N 1
ATOM 8044 C CA . PRO D 1 10 ? -33.18465 27.55968 -3.03499 1.000 66.02392 7 PRO D CA 1
ATOM 8045 C C . PRO D 1 10 ? -32.45172 26.36237 -2.43874 1.000 66.02406 7 PRO D C 1
ATOM 8046 O O . PRO D 1 10 ? -32.10001 25.42308 -3.15629 1.000 70.47471 7 PRO D O 1
ATOM 8057 N N . PHE D 1 11 ? -32.21316 26.38104 -1.13163 1.000 62.19489 8 PHE D N 1
ATOM 8058 C CA . PHE D 1 11 ? -31.46390 25.31459 -0.46561 1.000 70.98687 8 PHE D CA 1
ATOM 8059 C C . PHE D 1 11 ? -32.41575 24.22435 0.02158 1.000 71.90754 8 PHE D C 1
ATOM 8060 O O . PHE D 1 11 ? -32.57127 23.94948 1.21427 1.000 70.83090 8 PHE D O 1
ATOM 8077 N N . VAL D 1 12 ? -33.03778 23.56618 -0.95334 1.000 74.15304 9 VAL D N 1
ATOM 8078 C CA . VAL D 1 12 ? -34.07843 22.59815 -0.63648 1.000 71.42832 9 VAL D CA 1
ATOM 8079 C C . VAL D 1 12 ? -33.48737 21.36608 0.03414 1.000 73.77973 9 VAL D C 1
ATOM 8080 O O . VAL D 1 12 ? -34.10624 20.77397 0.92289 1.000 75.82642 9 VAL D O 1
ATOM 8093 N N . ASP D 1 13 ? -32.29040 20.95393 -0.37644 1.000 71.04355 10 ASP D N 1
ATOM 8094 C CA . ASP D 1 13 ? -31.64732 19.80619 0.25781 1.000 72.07800 10 ASP D CA 1
ATOM 8095 C C . ASP D 1 13 ? -31.09768 20.16713 1.63409 1.000 72.76375 10 ASP D C 1
ATOM 8096 O O . ASP D 1 13 ? -31.30736 19.43654 2.60886 1.000 74.69078 10 ASP D O 1
ATOM 8105 N N . THR D 1 14 ? -30.38227 21.28740 1.73103 1.000 72.87445 11 THR D N 1
ATOM 8106 C CA . THR D 1 14 ? -29.91668 21.74135 3.03696 1.000 70.44465 11 THR D CA 1
ATOM 8107 C C . THR D 1 14 ? -31.07892 21.94795 3.99887 1.000 67.06730 11 THR D C 1
ATOM 8108 O O . THR D 1 14 ? -30.93181 21.73663 5.20759 1.000 73.07505 11 THR D O 1
ATOM 8119 N N . MET D 1 15 ? -32.23749 22.36018 3.48282 1.000 69.12985 12 MET D N 1
ATOM 8120 C CA . MET D 1 15 ? -33.41345 22.51140 4.33298 1.000 68.38142 12 MET D CA 1
ATOM 8121 C C . MET D 1 15 ? -33.95888 21.15168 4.76425 1.000 74.38006 12 MET D C 1
ATOM 8122 O O . MET D 1 15 ? -34.34179 20.96763 5.92350 1.000 74.88111 12 MET D O 1
ATOM 8136 N N . ASP D 1 16 ? -33.99898 20.18246 3.85040 1.000 70.16003 13 ASP D N 1
ATOM 8137 C CA . ASP D 1 16 ? -34.55612 18.87445 4.18682 1.000 70.65410 13 ASP D CA 1
ATOM 8138 C C . ASP D 1 16 ? -33.81884 18.25250 5.36268 1.000 72.84773 13 ASP D C 1
ATOM 8139 O O . ASP D 1 16 ? -34.42929 17.62094 6.23241 1.000 76.45144 13 ASP D O 1
ATOM 8148 N N . LYS D 1 17 ? -32.49914 18.40666 5.39964 1.000 76.15684 14 LYS D N 1
ATOM 8149 C CA . LYS D 1 17 ? -31.75962 17.95048 6.56607 1.000 74.65479 14 LYS D CA 1
ATOM 8150 C C . LYS D 1 17 ? -32.21734 18.69630 7.81526 1.000 78.40329 14 LYS D C 1
ATOM 8151 O O . LYS D 1 17 ? -32.38377 18.09161 8.88162 1.000 75.40672 14 LYS D O 1
ATOM 8170 N N . PHE D 1 18 ? -32.40184 20.01958 7.70888 1.000 67.87208 15 PHE D N 1
ATOM 8171 C CA . PHE D 1 18 ? -32.84524 20.79739 8.86252 1.000 69.92982 15 PHE D CA 1
ATOM 8172 C C . PHE D 1 18 ? -34.22831 20.35512 9.32917 1.000 71.47122 15 PHE D C 1
ATOM 8173 O O . PHE D 1 18 ? -34.54438 20.42764 10.52361 1.000 75.11069 15 PHE D O 1
ATOM 8190 N N . ASP D 1 19 ? -35.08955 19.95123 8.38794 1.000 74.87349 16 ASP D N 1
ATOM 8191 C CA . ASP D 1 19 ? -36.46186 19.61283 8.74894 1.000 76.79726 16 ASP D CA 1
ATOM 8192 C C . ASP D 1 19 ? -36.50010 18.34290 9.58552 1.000 75.82696 16 ASP D C 1
ATOM 8193 O O . ASP D 1 19 ? -37.24102 18.25921 10.57187 1.000 77.30812 16 ASP D O 1
ATOM 8202 N N . LYS D 1 20 ? -35.71171 17.34228 9.19886 1.000 75.99530 17 LYS D N 1
ATOM 8203 C CA . LYS D 1 20 ? -35.70476 16.08000 9.92576 1.000 75.47742 17 LYS D CA 1
ATOM 8204 C C . LYS D 1 20 ? -35.11017 16.25823 11.31288 1.000 76.26741 17 LYS D C 1
ATOM 8205 O O . LYS D 1 20 ? -35.56517 15.64018 12.28056 1.000 82.61051 17 LYS D O 1
ATOM 8224 N N . ILE D 1 21 ? -34.08996 17.10138 11.42718 1.000 95.75273 18 ILE D N 1
ATOM 8225 C CA . ILE D 1 21 ? -33.46241 17.32924 12.72301 1.000 95.03988 18 ILE D CA 1
ATOM 8226 C C . ILE D 1 21 ? -34.44491 18.00250 13.66887 1.000 97.23184 18 ILE D C 1
ATOM 8227 O O . ILE D 1 21 ? -34.61783 17.58163 14.81873 1.000 93.99346 18 ILE D O 1
ATOM 8243 N N . THR D 1 22 ? -35.10571 19.05705 13.19579 1.000 94.17838 19 THR D N 1
ATOM 8244 C CA . THR D 1 22 ? -36.07290 19.74478 14.03947 1.000 93.73544 19 THR D CA 1
ATOM 8245 C C . THR D 1 22 ? -37.29854 18.87243 14.28846 1.000 99.08785 19 THR D C 1
ATOM 8246 O O . THR D 1 22 ? -37.79934 18.80193 15.41413 1.000 100.78200 19 THR D O 1
ATOM 8257 N N . LYS D 1 23 ? -37.81686 18.22093 13.24632 1.000 88.86211 20 LYS D N 1
ATOM 8258 C CA . LYS D 1 23 ? -38.96270 17.33449 13.42559 1.000 87.23185 20 LYS D CA 1
ATOM 8259 C C . LYS D 1 23 ? -38.71050 16.32359 14.53854 1.000 91.78681 20 LYS D C 1
ATOM 8260 O O . LYS D 1 23 ? -39.61655 16.00513 15.31935 1.000 98.99098 20 LYS D O 1
ATOM 8279 N N . GLY D 1 24 ? -37.48103 15.80690 14.62444 1.000 97.39942 21 GLY D N 1
ATOM 8280 C CA . GLY D 1 24 ? -37.16409 14.80482 15.62332 1.000 96.23449 21 GLY D CA 1
ATOM 8281 C C . GLY D 1 24 ? -37.08370 15.35017 17.03593 1.000 97.45520 21 GLY D C 1
ATOM 8282 O O . GLY D 1 24 ? -37.18846 14.57671 17.99255 1.000 100.13912 21 GLY D O 1
ATOM 8286 N N . LEU D 1 25 ? -36.89700 16.66105 17.19438 1.000 115.61795 22 LEU D N 1
ATOM 8287 C CA . LEU D 1 25 ? -36.70036 17.25596 18.50847 1.000 120.09383 22 LEU D CA 1
ATOM 8288 C C . LEU D 1 25 ? -38.00068 17.70703 19.15701 1.000 126.44783 22 LEU D C 1
ATOM 8289 O O . LEU D 1 25 ? -37.96244 18.34976 20.20735 1.000 119.06995 22 LEU D O 1
ATOM 8305 N N . ILE D 1 26 ? -39.14450 17.37227 18.57308 1.000 108.09579 23 ILE D N 1
ATOM 8306 C CA . ILE D 1 26 ? -40.43541 17.77687 19.12121 1.000 104.71121 23 ILE D CA 1
ATOM 8307 C C . ILE D 1 26 ? -40.81746 16.81457 20.23755 1.000 107.98282 23 ILE D C 1
ATOM 8308 O O . ILE D 1 26 ? -40.90532 15.60246 20.01816 1.000 112.71886 23 ILE D O 1
ATOM 8324 N N . PHE D 1 27 ? -41.05032 17.35100 21.43325 1.000 102.79307 24 PHE D N 1
ATOM 8325 C CA . PHE D 1 27 ? -41.44143 16.51049 22.56067 1.000 105.05922 24 PHE D CA 1
ATOM 8326 C C . PHE D 1 27 ? -42.65535 17.08296 23.28919 1.000 103.42026 24 PHE D C 1
ATOM 8327 O O . PHE D 1 27 ? -42.93663 18.28214 23.22034 1.000 102.43283 24 PHE D O 1
ATOM 8344 N N . THR D 1 37 ? -46.10642 19.91608 23.36542 1.000 106.48888 34 THR D N 1
ATOM 8345 C CA . THR D 1 37 ? -45.29715 20.03129 22.15588 1.000 106.08151 34 THR D CA 1
ATOM 8346 C C . THR D 1 37 ? -44.28219 21.15967 22.29430 1.000 106.34031 34 THR D C 1
ATOM 8347 O O . THR D 1 37 ? -44.65628 22.28611 22.59845 1.000 105.38197 34 THR D O 1
ATOM 8357 N N . MET D 1 38 ? -43.00957 20.84472 22.05405 1.000 100.92620 35 MET D N 1
ATOM 8358 C CA . MET D 1 38 ? -41.92413 21.79621 22.25156 1.000 100.06572 35 MET D CA 1
ATOM 8359 C C . MET D 1 38 ? -40.66281 21.20529 21.63936 1.000 98.66604 35 MET D C 1
ATOM 8360 O O . MET D 1 38 ? -40.56463 19.99252 21.41504 1.000 99.56701 35 MET D O 1
ATOM 8374 N N . ILE D 1 39 ? -39.71299 22.08639 21.34702 1.000 90.42657 36 ILE D N 1
ATOM 8375 C CA . ILE D 1 39 ? -38.38306 21.70204 20.89050 1.000 85.20094 36 ILE D CA 1
ATOM 8376 C C . ILE D 1 39 ? -37.45013 21.73302 22.09284 1.000 85.08525 36 ILE D C 1
ATOM 8377 O O . ILE D 1 39 ? -37.48793 22.67018 22.90843 1.000 96.07360 36 ILE D O 1
ATOM 8393 N N . SER D 1 40 ? -36.59784 20.71168 22.20611 1.000 89.04761 37 SER D N 1
ATOM 8394 C CA . SER D 1 40 ? -35.80115 20.57844 23.41643 1.000 88.64120 37 SER D CA 1
ATOM 8395 C C . SER D 1 40 ? -34.62446 21.54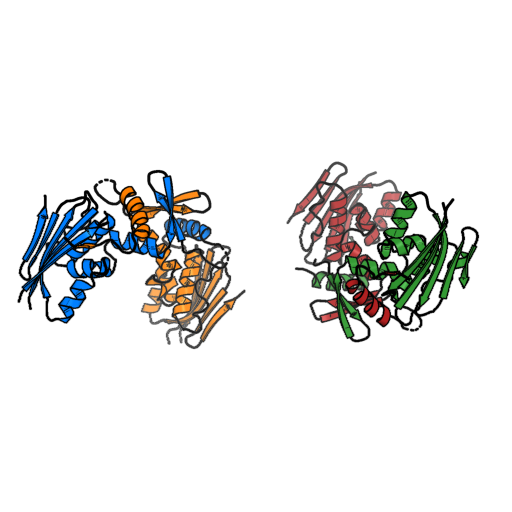284 23.45091 1.000 86.60760 37 SER D C 1
ATOM 8396 O O . SER D 1 40 ? -34.15180 21.89252 24.54083 1.000 93.25377 37 SER D O 1
ATOM 8404 N N . HIS D 1 41 ? -34.11936 21.95224 22.28104 1.000 83.86718 38 HIS D N 1
ATOM 8405 C CA . HIS D 1 41 ? -32.89256 22.75349 22.18366 1.000 77.11318 38 HIS D CA 1
ATOM 8406 C C . HIS D 1 41 ? -31.66983 21.95064 22.62494 1.000 74.87833 38 HIS D C 1
ATOM 8407 O O . HIS D 1 41 ? -30.78489 22.47299 23.31171 1.000 63.46665 38 HIS D O 1
ATOM 8421 N N . GLU D 1 42 ? -31.63077 20.67859 22.22621 1.000 72.86057 39 GLU D N 1
ATOM 8422 C CA . GLU D 1 42 ? -30.50949 19.80939 22.54448 1.000 69.09688 39 GLU D CA 1
ATOM 8423 C C . GLU D 1 42 ? -30.32018 18.84465 21.38842 1.000 68.99848 39 GLU D C 1
ATOM 8424 O O . GLU D 1 42 ? -31.27075 18.17657 20.96955 1.000 75.17695 39 GLU D O 1
ATOM 8436 N N . LEU D 1 43 ? -29.09654 18.77272 20.88003 1.000 74.96434 40 LEU D N 1
ATOM 8437 C CA . LEU D 1 43 ? -28.77070 17.92824 19.74123 1.000 75.62357 40 LEU D CA 1
ATOM 8438 C C . LEU D 1 43 ? -27.68530 16.93527 20.12010 1.000 75.87470 40 LEU D C 1
ATOM 8439 O O . LEU D 1 43 ? -26.69488 17.30322 20.76189 1.000 73.71624 40 LEU D O 1
ATOM 8455 N N . SER D 1 44 ? -27.87356 15.68560 19.70780 1.000 83.02535 41 SER D N 1
ATOM 8456 C CA . SER D 1 44 ? -26.87916 14.64636 19.91045 1.000 82.27365 41 SER D CA 1
ATOM 8457 C C . SER D 1 44 ? -25.88540 14.66078 18.75807 1.000 85.53196 41 SER D C 1
ATOM 8458 O O . SER D 1 44 ? -26.26259 14.82456 17.59513 1.000 80.22971 41 SER D O 1
ATOM 8466 N N . ILE D 1 45 ? -24.60983 14.49874 19.09401 1.000 84.85525 42 ILE D N 1
ATOM 8467 C CA . ILE D 1 45 ? -23.51261 14.59510 18.14068 1.000 82.58279 42 ILE D CA 1
ATOM 8468 C C . ILE D 1 45 ? -22.77339 13.26616 18.11984 1.000 87.06302 42 ILE D C 1
ATOM 8469 O O . ILE D 1 45 ? -22.44872 12.71265 19.17632 1.000 87.42093 42 ILE D O 1
ATOM 8485 N N . LEU D 1 46 ? -22.50879 12.76061 16.92031 1.000 85.42842 43 LEU D N 1
ATOM 8486 C CA . LEU D 1 46 ? -21.72879 11.54510 16.72329 1.000 86.14915 43 LEU D CA 1
ATOM 8487 C C . LEU D 1 46 ? -20.32034 11.92954 16.29003 1.000 98.26271 43 LEU D C 1
ATOM 8488 O O . LEU D 1 46 ? -20.15428 12.72563 15.35802 1.000 92.62795 43 LEU D O 1
ATOM 8504 N N . ASP D 1 47 ? -19.31392 11.38094 16.97363 1.000 141.12185 44 ASP D N 1
ATOM 8505 C CA . ASP D 1 47 ? -17.92400 11.62290 16.62653 1.000 147.80157 44 ASP D CA 1
ATOM 8506 C C . ASP D 1 47 ? -17.38619 10.43096 15.83850 1.000 151.24345 44 ASP D C 1
ATOM 8507 O O . ASP D 1 47 ? -18.06480 9.41914 15.64883 1.000 148.75087 44 ASP D O 1
ATOM 8516 N N . ASN D 1 48 ? -16.14257 10.55770 15.36931 1.000 149.80235 45 ASN D N 1
ATOM 8517 C CA . ASN D 1 48 ? -15.55416 9.50585 14.54618 1.000 151.26195 45 ASN D CA 1
ATOM 8518 C C . ASN D 1 48 ? -15.42413 8.19711 15.31429 1.000 150.88351 45 ASN D C 1
ATOM 8519 O O . ASN D 1 48 ? -15.51350 7.11469 14.72146 1.000 150.13557 45 ASN D O 1
ATOM 8530 N N . ASP D 1 49 ? -15.20620 8.27389 16.62999 1.000 136.74166 46 ASP D N 1
ATOM 8531 C CA . ASP D 1 49 ? -15.04398 7.06648 17.42955 1.000 132.17762 46 ASP D CA 1
ATOM 8532 C C . ASP D 1 49 ? -16.33301 6.26355 17.52870 1.000 124.36067 46 ASP D C 1
ATOM 8533 O O . ASP D 1 49 ? -16.28603 5.07310 17.85149 1.000 122.71668 46 ASP D O 1
ATOM 8542 N N . GLY D 1 50 ? -17.47637 6.88677 17.26737 1.000 107.89251 47 GLY D N 1
ATOM 8543 C CA . GLY D 1 50 ? -18.76133 6.26296 17.48244 1.000 108.58318 47 GLY D CA 1
ATOM 8544 C C . GLY D 1 50 ? -19.45863 6.66256 18.76139 1.000 106.22361 47 GLY D C 1
ATOM 8545 O O . GLY D 1 50 ? -20.43722 6.00705 19.13998 1.000 103.45657 47 GLY D O 1
ATOM 8549 N N . VAL D 1 51 ? -18.99510 7.71601 19.43515 1.000 110.23577 48 VAL D N 1
ATOM 8550 C CA . VAL D 1 51 ? -19.51932 8.11996 20.73036 1.000 104.64006 48 VAL D CA 1
ATOM 8551 C C . VAL D 1 51 ? -20.54420 9.22059 20.50980 1.000 103.76239 48 VAL D C 1
ATOM 8552 O O . VAL D 1 51 ? -20.30005 10.16392 19.74519 1.000 105.35106 48 VAL D O 1
ATOM 8565 N N . VAL D 1 52 ? -21.68470 9.09508 21.16812 1.000 85.69732 49 VAL D N 1
ATOM 8566 C CA . VAL D 1 52 ? -22.74416 10.09048 21.09524 1.000 83.95230 49 VAL D CA 1
ATOM 8567 C C . VAL D 1 52 ? -22.58068 11.04741 22.26613 1.000 84.90642 49 VAL D C 1
ATOM 8568 O O . VAL D 1 52 ? -22.41202 10.62013 23.41477 1.000 81.24696 49 VAL D O 1
ATOM 8581 N N . HIS D 1 53 ? -22.61020 12.34585 21.97074 1.000 83.57899 50 HIS D N 1
ATOM 8582 C CA . HIS D 1 53 ? -22.53281 13.39548 22.98055 1.000 78.20907 50 HIS D CA 1
ATOM 8583 C C . HIS D 1 53 ? -23.78124 14.25748 22.85149 1.000 77.66429 50 HIS D C 1
ATOM 8584 O O . HIS D 1 53 ? -23.95751 14.94273 21.83899 1.000 79.42240 50 HIS D O 1
ATOM 8598 N N . SER D 1 54 ? -24.63261 14.24341 23.87405 1.000 73.49463 51 SER D N 1
ATOM 8599 C CA . SER D 1 54 ? -25.82749 15.07772 23.89852 1.000 72.65142 51 SER D CA 1
ATOM 8600 C C . SER D 1 54 ? -25.44600 16.44917 24.44219 1.000 72.99848 51 SER D C 1
ATOM 8601 O O . SER D 1 54 ? -25.20519 16.59726 25.64238 1.000 77.98434 51 SER D O 1
ATOM 8609 N N . LEU D 1 55 ? -25.38986 17.44707 23.56899 1.000 68.63449 52 LEU D N 1
ATOM 8610 C CA . LEU D 1 55 ? -25.02425 18.80422 23.94754 1.000 69.22801 52 LEU D CA 1
ATOM 8611 C C . LEU D 1 55 ? -26.19605 19.74932 23.71400 1.000 68.38927 52 LEU D C 1
ATOM 8612 O O . LEU D 1 55 ? -26.96309 19.58624 22.75985 1.000 70.05884 52 LEU D O 1
ATOM 8628 N N . HIS D 1 56 ? -26.32145 20.74331 24.59313 1.000 75.89418 53 HIS D N 1
ATOM 8629 C CA . HIS D 1 56 ? -27.36102 21.75037 24.44161 1.000 74.05333 53 HIS D CA 1
ATOM 8630 C C . HIS D 1 56 ? -27.00029 22.71401 23.31854 1.000 60.10429 53 HIS D C 1
ATOM 8631 O O . HIS D 1 56 ? -25.82654 22.92799 23.01104 1.000 49.03883 53 HIS D O 1
ATOM 8645 N N . PHE D 1 57 ? -28.02651 23.29611 22.69699 1.000 72.01131 54 PHE D N 1
ATOM 8646 C CA . PHE D 1 57 ? -27.79153 24.27010 21.63354 1.000 62.82970 54 PHE D CA 1
ATOM 8647 C C . PHE D 1 57 ? -26.70891 25.27098 22.03677 1.000 68.16323 54 PHE D C 1
ATOM 8648 O O . PHE D 1 57 ? -25.74757 25.49844 21.29589 1.000 95.92781 54 PHE D O 1
ATOM 8665 N N . SER D 1 58 ? -26.82834 25.84230 23.23549 1.000 52.79523 55 SER D N 1
ATOM 8666 C CA . SER D 1 58 ? -25.89131 26.87217 23.67887 1.000 50.08058 55 SER D CA 1
ATOM 8667 C C . SER D 1 58 ? -24.45428 26.36002 23.70890 1.000 50.97241 55 SER D C 1
ATOM 8668 O O . SER D 1 58 ? -23.51345 27.10317 23.39619 1.000 47.08844 55 SER D O 1
ATOM 8676 N N . GLN D 1 59 ? -24.26019 25.10048 24.10686 1.000 63.97074 56 GLN D N 1
ATOM 8677 C CA . GLN D 1 59 ? -22.90947 24.54959 24.15723 1.000 45.63297 56 GLN D CA 1
ATOM 8678 C C . GLN D 1 59 ? -22.36247 24.32640 22.75570 1.000 73.96581 56 GLN D C 1
ATOM 8679 O O . GLN D 1 59 ? -21.19832 24.63888 22.47823 1.000 174.35253 56 GLN D O 1
ATOM 8693 N N . ILE D 1 60 ? -23.19659 23.81393 21.85040 1.000 41.99760 57 ILE D N 1
ATOM 8694 C CA . ILE D 1 60 ? -22.75995 23.61844 20.47135 1.000 44.79448 57 ILE D CA 1
ATOM 8695 C C . ILE D 1 60 ? -22.36088 24.94908 19.84773 1.000 48.34886 57 ILE D C 1
ATOM 8696 O O . ILE D 1 60 ? -21.33705 25.05346 19.16256 1.000 84.88042 57 ILE D O 1
ATOM 8712 N N . THR D 1 61 ? -23.18172 25.97871 20.04525 1.000 46.65339 58 THR D N 1
ATOM 8713 C CA . THR D 1 61 ? -22.85025 27.30233 19.52868 1.000 52.96558 58 THR D CA 1
ATOM 8714 C C . THR D 1 61 ? -21.49906 27.76855 20.05137 1.000 51.64101 58 THR D C 1
ATOM 8715 O O . THR D 1 61 ? -20.68264 28.31469 19.29717 1.000 56.19584 58 THR D O 1
ATOM 8726 N N . SER D 1 62 ? -21.25507 27.57109 21.34832 1.000 48.07062 59 SER D N 1
ATOM 8727 C CA . SER D 1 62 ? -19.96964 27.93342 21.93340 1.000 51.02550 59 SER D CA 1
ATOM 8728 C C . SER D 1 62 ? -18.84541 27.12409 21.30443 1.000 56.63282 59 SER D C 1
ATOM 8729 O O . SER D 1 62 ? -17.81314 27.67490 20.90056 1.000 43.14983 59 SER D O 1
ATOM 8737 N N . LEU D 1 63 ? -19.03415 25.80740 21.20473 1.000 44.75414 60 LEU D N 1
ATOM 8738 C CA . LEU D 1 63 ? -17.99971 24.96385 20.62264 1.000 47.68518 60 LEU D CA 1
ATOM 8739 C C . LEU D 1 63 ? -17.68948 25.39150 19.19726 1.000 52.87833 60 LEU D C 1
ATOM 8740 O O . LEU D 1 63 ? -16.52137 25.53321 18.82215 1.000 61.71193 60 LEU D O 1
ATOM 8756 N N . ILE D 1 64 ? -18.72389 25.57834 18.37787 1.000 43.98023 61 ILE D N 1
ATOM 8757 C CA . ILE D 1 64 ? -18.49092 25.95618 16.98923 1.000 56.24063 61 ILE D CA 1
ATOM 8758 C C . ILE D 1 64 ? -17.88286 27.35025 16.91730 1.000 46.55432 61 ILE D C 1
ATOM 8759 O O . ILE D 1 64 ? -16.88228 27.57392 16.22856 1.000 51.31083 61 ILE D O 1
ATOM 8775 N N . ASP D 1 65 ? -18.46538 28.30482 17.64159 1.000 46.02293 62 ASP D N 1
ATOM 8776 C CA . ASP D 1 65 ? -17.95499 29.67003 17.60295 1.000 51.43927 62 ASP D CA 1
ATOM 8777 C C . ASP D 1 65 ? -16.52440 29.74866 18.12480 1.000 53.28470 62 ASP D C 1
ATOM 8778 O O . ASP D 1 65 ? -15.74915 30.60278 17.67257 1.000 53.77882 62 ASP D O 1
ATOM 8787 N N . THR D 1 66 ? -16.14872 28.86776 19.05931 1.000 53.20100 63 THR D N 1
ATOM 8788 C CA . THR D 1 66 ? -14.77725 28.87694 19.55596 1.000 52.15545 63 THR D CA 1
ATOM 8789 C C . THR D 1 66 ? -13.81130 28.37461 18.49136 1.000 56.34313 63 THR D C 1
ATOM 8790 O O . THR D 1 66 ? -12.75996 28.98212 18.25536 1.000 53.76159 63 THR D O 1
ATOM 8801 N N . ILE D 1 67 ? -14.16112 27.27181 17.82647 1.000 56.83539 64 ILE D N 1
ATOM 8802 C CA . ILE D 1 67 ? -13.27857 26.71171 16.81063 1.000 49.29237 64 ILE D CA 1
ATOM 8803 C C . ILE D 1 67 ? -13.15026 27.66810 15.63637 1.000 57.17328 64 ILE D C 1
ATOM 8804 O O . ILE D 1 67 ? -12.06838 27.82204 15.05716 1.000 60.46332 64 ILE D O 1
ATOM 8820 N N . THR D 1 68 ? -14.24874 28.32611 15.26598 1.000 57.52841 65 THR D N 1
ATOM 8821 C CA . THR D 1 68 ? -14.23623 29.21071 14.11071 1.000 53.37166 65 THR D CA 1
ATOM 8822 C C . THR D 1 68 ? -13.61101 30.56619 14.41459 1.000 58.96585 65 THR D C 1
ATOM 8823 O O . THR D 1 68 ? -13.14161 31.23606 13.48936 1.000 65.08507 65 THR D O 1
ATOM 8834 N N . GLY D 1 69 ? -13.59404 30.98477 15.67878 1.000 56.31782 66 GLY D N 1
ATOM 8835 C CA . GLY D 1 69 ? -13.04788 32.27009 16.06185 1.000 58.55840 66 GLY D CA 1
ATOM 8836 C C . GLY D 1 69 ? -14.07248 33.35915 16.26793 1.000 54.20668 66 GLY D C 1
ATOM 8837 O O . GLY D 1 69 ? -13.70419 34.46089 16.68097 1.000 51.19465 66 GLY D O 1
ATOM 8841 N N . LYS D 1 70 ? -15.34455 33.08269 15.99104 1.000 55.73496 67 LYS D N 1
ATOM 8842 C CA . LYS D 1 70 ? -16.40490 34.07449 16.09346 1.000 52.65308 67 LYS D CA 1
ATOM 8843 C C . LYS D 1 70 ? -16.88642 34.29960 17.52115 1.000 51.30432 67 LYS D C 1
ATOM 8844 O O . LYS D 1 70 ? -17.70218 35.20229 17.74079 1.000 52.66780 67 LYS D O 1
ATOM 8863 N N . HIS D 1 71 ? -16.41653 33.51689 18.48750 1.000 50.35295 68 HIS D N 1
ATOM 8864 C CA . HIS D 1 71 ? -16.88847 33.67776 19.85347 1.000 54.40925 68 HIS D CA 1
ATOM 8865 C C . HIS D 1 71 ? -16.46040 35.03807 20.39977 1.000 46.56624 68 HIS D C 1
ATOM 8866 O O . HIS D 1 71 ? -15.31872 35.46342 20.18983 1.000 46.96256 68 HIS D O 1
ATOM 8880 N N . PRO D 1 72 ? -17.35040 35.74768 21.10003 1.000 44.48931 69 PRO D N 1
ATOM 8881 C CA . PRO D 1 72 ? -16.97889 37.09279 21.57545 1.000 56.17226 69 PRO D CA 1
ATOM 8882 C C . PRO D 1 72 ? -15.76855 37.08663 22.49507 1.000 57.36414 69 PRO D C 1
ATOM 8883 O O . PRO D 1 72 ? -14.93706 38.00232 22.43600 1.000 52.18725 69 PRO D O 1
ATOM 8894 N N . SER D 1 73 ? -15.64582 36.06321 23.34571 1.000 52.55332 70 SER D N 1
ATOM 8895 C CA . SER D 1 73 ? -14.55708 35.99100 24.31229 1.000 53.71330 70 SER D CA 1
ATOM 8896 C C . SER D 1 73 ? -13.19024 35.84669 23.65432 1.000 54.81564 70 SER D C 1
ATOM 8897 O O . SER D 1 73 ? -12.17422 35.95588 24.35232 1.000 55.62264 70 SER D O 1
ATOM 8905 N N . LEU D 1 74 ? -13.13655 35.60178 22.34292 1.000 55.61900 71 LEU D N 1
ATOM 8906 C CA . LEU D 1 74 ? -11.87645 35.51087 21.61855 1.000 58.31701 71 LEU D CA 1
ATOM 8907 C C . LEU D 1 74 ? -11.40027 36.86000 21.09903 1.000 57.83933 71 LEU D C 1
ATOM 8908 O O . LEU D 1 74 ? -10.28582 36.95070 20.57704 1.000 59.25483 71 LEU D O 1
ATOM 8924 N N . GLU D 1 75 ? -12.21899 37.90277 21.21382 1.000 55.37321 72 GLU D N 1
ATOM 8925 C CA . GLU D 1 75 ? -11.74690 39.26038 20.98394 1.000 62.64289 72 GLU D CA 1
ATOM 8926 C C . GLU D 1 75 ? -10.93385 39.79024 22.15340 1.000 57.32864 72 GLU D C 1
ATOM 8927 O O . GLU D 1 75 ? -10.21164 40.78160 21.99595 1.000 59.97384 72 GLU D O 1
ATOM 8939 N N . LEU D 1 76 ? -11.05582 39.16829 23.31906 1.000 55.32473 73 LEU D N 1
ATOM 8940 C CA . LEU D 1 76 ? -10.35717 39.65882 24.48927 1.000 60.66143 73 LEU D CA 1
ATOM 8941 C C . LEU D 1 76 ? -8.84893 39.49812 24.32118 1.000 57.59393 73 LEU D C 1
ATOM 8942 O O . LEU D 1 76 ? -8.39000 38.60741 23.60614 1.000 66.26011 73 LEU D O 1
ATOM 8958 N N . PRO D 1 77 ? -8.05880 40.35754 24.96302 1.000 54.63216 74 PRO D N 1
ATOM 8959 C CA . PRO D 1 77 ? -6.62067 40.11119 25.01784 1.000 61.57056 74 PRO D CA 1
ATOM 8960 C C . PRO D 1 77 ? -6.33918 38.79638 25.69914 1.000 65.43906 74 PRO D C 1
ATOM 8961 O O . PRO D 1 77 ? -7.09048 38.36302 26.59684 1.000 70.90084 74 PRO D O 1
ATOM 8972 N N . PRO D 1 78 ? -5.25461 38.10972 25.32233 1.000 62.85542 75 PRO D N 1
ATOM 8973 C CA . PRO D 1 78 ? -4.97258 36.79933 25.93629 1.000 64.67376 75 PRO D CA 1
ATOM 8974 C C . PRO D 1 78 ? -5.01038 36.81087 27.45846 1.000 65.25864 75 PRO D C 1
ATOM 8975 O O . PRO D 1 78 ? -5.60220 35.90434 28.05897 1.000 62.56671 75 PRO D O 1
ATOM 8986 N N . GLN D 1 79 ? -4.39603 37.80831 28.10252 1.000 62.75996 76 GLN D N 1
ATOM 8987 C CA . GLN D 1 79 ? -4.39114 37.83251 29.56160 1.000 63.54384 76 GLN D CA 1
ATOM 8988 C C . GLN D 1 79 ? -5.80313 38.00665 30.10916 1.000 63.54134 76 GLN D C 1
ATOM 8989 O O . GLN D 1 79 ? -6.19155 37.33472 31.07200 1.000 67.58040 76 GLN D O 1
ATOM 9003 N N . LEU D 1 80 ? -6.58237 38.90924 29.50951 1.000 64.51951 77 LEU D N 1
ATOM 9004 C CA . LEU D 1 80 ? -7.95043 39.12468 29.96385 1.000 68.51080 77 LEU D CA 1
ATOM 9005 C C . LEU D 1 80 ? -8.82244 37.90942 29.68534 1.000 62.94461 77 LEU D C 1
ATOM 9006 O O . LEU D 1 80 ? -9.73579 37.61549 30.45937 1.000 62.56221 77 LEU D O 1
ATOM 9022 N N . PHE D 1 81 ? -8.57075 37.20884 28.58007 1.000 66.47996 78 PHE D N 1
ATOM 9023 C CA . PHE D 1 81 ? -9.28204 35.96557 28.29881 1.000 63.00531 78 PHE D CA 1
ATOM 9024 C C . PHE D 1 81 ? -9.06572 34.95223 29.41935 1.000 57.89215 78 PHE D C 1
ATOM 9025 O O . PHE D 1 81 ? -10.02460 34.45756 30.01935 1.000 51.17359 78 PHE D O 1
ATOM 9042 N N . LEU D 1 82 ? -7.80647 34.64428 29.73083 1.000 66.81774 79 LEU D N 1
ATOM 9043 C CA . LEU D 1 82 ? -7.52271 33.66004 30.77091 1.000 58.47291 79 LEU D CA 1
ATOM 9044 C C . LEU D 1 82 ? -8.13984 34.06008 32.10629 1.000 53.99785 79 LEU D C 1
ATOM 9045 O O . LEU D 1 82 ? -8.61555 33.20350 32.85905 1.000 57.57092 79 LEU D O 1
ATOM 9061 N N . ILE D 1 83 ? -8.14447 35.35528 32.42043 1.000 57.10613 80 ILE D N 1
ATOM 9062 C CA . ILE D 1 83 ? -8.68657 35.79577 33.70272 1.000 58.46046 80 ILE D CA 1
ATOM 9063 C C . ILE D 1 83 ? -10.18304 35.53569 33.76898 1.000 55.04625 80 ILE D C 1
ATOM 9064 O O . ILE D 1 83 ? -10.70641 35.09167 34.80056 1.000 70.88745 80 ILE D O 1
ATOM 9080 N N . THR D 1 84 ? -10.89431 35.81099 32.67472 1.000 50.09284 81 THR D N 1
ATOM 9081 C CA . THR D 1 84 ? -12.33420 35.60708 32.65466 1.000 53.92500 81 THR D CA 1
ATOM 9082 C C . THR D 1 84 ? -12.70114 34.13231 32.54151 1.000 56.71879 81 THR D C 1
ATOM 9083 O O . THR D 1 84 ? -13.77197 33.72586 33.00878 1.000 57.55365 81 THR D O 1
ATOM 9094 N N . GLN D 1 85 ? -11.83078 33.32005 31.93571 1.000 61.36830 82 GLN D N 1
ATOM 9095 C CA . GLN D 1 85 ? -12.14204 31.90942 31.72959 1.000 56.10156 82 GLN D CA 1
ATOM 9096 C C . GLN D 1 85 ? -11.86917 31.07937 32.97672 1.000 52.17110 82 GLN D C 1
ATOM 9097 O O . GLN D 1 85 ? -12.59205 30.11592 33.25260 1.000 55.69251 82 GLN D O 1
ATOM 9111 N N . TYR D 1 86 ? -10.83810 31.43675 33.73641 1.000 61.69309 83 TYR D N 1
ATOM 9112 C CA . TYR D 1 86 ? -10.43922 30.68911 34.91961 1.000 61.18572 83 TYR D CA 1
ATOM 9113 C C . TYR D 1 86 ? -10.81677 31.39436 36.21400 1.000 56.73588 83 TYR D C 1
ATOM 9114 O O . TYR D 1 86 ? -10.44806 30.92531 37.29577 1.000 62.83585 83 TYR D O 1
ATOM 9132 N N . LEU D 1 87 ? -11.55519 32.50004 36.12542 1.000 54.06346 84 LEU D N 1
ATOM 9133 C CA . LEU D 1 87 ? -12.06288 33.20479 37.29901 1.000 60.44203 84 LEU D CA 1
ATOM 9134 C C . LEU D 1 87 ? -10.92729 33.58321 38.24872 1.000 60.74982 84 LEU D C 1
ATOM 9135 O O . LEU D 1 87 ? -10.99030 33.35468 39.45813 1.000 62.43102 84 LEU D O 1
ATOM 9151 N N . LEU D 1 88 ? -9.87580 34.17349 37.68393 1.000 66.65781 85 LEU D N 1
ATOM 9152 C CA . LEU D 1 88 ? -8.70331 34.58845 38.45441 1.000 65.05146 85 LEU D CA 1
ATOM 9153 C C . LEU D 1 88 ? -9.04457 35.87725 39.19788 1.000 63.85453 85 LEU D C 1
ATOM 9154 O O . LEU D 1 88 ? -8.70016 36.98940 38.78940 1.000 63.76430 85 LEU D O 1
ATOM 9170 N N . GLU D 1 89 ? -9.74046 35.71395 40.32318 1.000 64.05734 86 GLU D N 1
ATOM 9171 C CA . GLU D 1 89 ? -10.17097 36.87402 41.09419 1.000 63.55667 86 GLU D CA 1
ATOM 9172 C C . GLU D 1 89 ? -8.98871 37.64660 41.66503 1.000 70.18719 86 GLU D C 1
ATOM 9173 O O . GLU D 1 89 ? -9.05075 38.87656 41.77427 1.000 74.73271 86 GLU D O 1
ATOM 9185 N N . ASP D 1 90 ? -7.90890 36.95210 42.03467 1.000 70.00233 87 ASP D N 1
ATOM 9186 C CA . ASP D 1 90 ? -6.78699 37.63282 42.67354 1.000 74.27890 87 ASP D CA 1
ATOM 9187 C C . ASP D 1 90 ? -6.15031 38.66910 41.75213 1.000 75.50308 87 ASP D C 1
ATOM 9188 O O . ASP D 1 90 ? -5.67004 39.70410 42.22895 1.000 81.33659 87 ASP D O 1
ATOM 9197 N N . LEU D 1 91 ? -6.12971 38.41926 40.43849 1.000 67.35984 88 LEU D N 1
ATOM 9198 C CA . LEU D 1 91 ? -5.52782 39.38622 39.52206 1.000 74.48688 88 LEU D CA 1
ATOM 9199 C C . LEU D 1 91 ? -6.44048 40.58397 39.28850 1.000 82.18363 88 LEU D C 1
ATOM 9200 O O . LEU D 1 91 ? -5.95398 41.70330 39.07862 1.000 84.24239 88 LEU D O 1
ATOM 9216 N N . LYS D 1 92 ? -7.75626 40.36885 39.30856 1.000 77.97323 89 LYS D N 1
ATOM 9217 C CA . LYS D 1 92 ? -8.68303 41.49425 39.28450 1.000 74.00147 89 LYS D CA 1
ATOM 9218 C C . LYS D 1 92 ? -8.50991 42.35659 40.52822 1.000 82.66282 89 LYS D C 1
ATOM 9219 O O . LYS D 1 92 ? -8.56390 43.59016 40.45430 1.000 75.07638 89 LYS D O 1
ATOM 9238 N N . GLU D 1 93 ? -8.29070 41.72253 41.68166 1.000 81.25071 90 GLU D N 1
ATOM 9239 C CA . GLU D 1 93 ? -8.18944 42.46776 42.93167 1.000 83.00970 90 GLU D CA 1
ATOM 9240 C C . GLU D 1 93 ? -6.97863 43.39336 42.92545 1.000 82.35667 90 GLU D C 1
ATOM 9241 O O . GLU D 1 93 ? -7.07879 44.57191 43.28707 1.000 81.93288 90 GLU D O 1
ATOM 9253 N N . VAL D 1 94 ? -5.81210 42.86226 42.55417 1.000 81.79154 91 VAL D N 1
ATOM 9254 C CA . VAL D 1 94 ? -4.61672 43.69432 42.48993 1.000 80.39803 91 VAL D CA 1
ATOM 9255 C C . VAL D 1 94 ? -4.75663 44.73646 41.39092 1.000 76.68983 91 VAL D C 1
ATOM 9256 O O . VAL D 1 94 ? -4.22561 45.84811 41.50507 1.000 79.84031 91 VAL D O 1
ATOM 9269 N N . GLY D 1 95 ? -5.46026 44.39988 40.31047 1.000 87.65921 92 GLY D N 1
ATOM 9270 C CA . GLY D 1 95 ? -5.76374 45.40052 39.30501 1.000 85.35350 92 GLY D CA 1
ATOM 9271 C C . GLY D 1 95 ? -6.58024 46.54983 39.86272 1.000 87.69073 92 GLY D C 1
ATOM 9272 O O . GLY D 1 95 ? -6.35985 47.70831 39.50804 1.000 87.58241 92 GLY D O 1
ATOM 9276 N N . GLU D 1 96 ? -7.53480 46.24757 40.74294 1.000 80.71492 93 GLU D N 1
ATOM 9277 C CA . GLU D 1 96 ? -8.31092 47.30744 41.37810 1.000 78.53222 93 GLU D CA 1
ATOM 9278 C C . GLU D 1 96 ? -7.43131 48.21499 42.22699 1.000 81.79685 93 GLU D C 1
ATOM 9279 O O . GLU D 1 96 ? -7.63443 49.43344 42.26377 1.000 78.74044 93 GLU D O 1
ATOM 9291 N N . LYS D 1 97 ? -6.45285 47.64405 42.92154 1.000 83.25727 94 LYS D N 1
ATOM 9292 C CA . LYS D 1 97 ? -5.55126 48.43668 43.74550 1.000 86.61610 94 LYS D CA 1
ATOM 9293 C C . LYS D 1 97 ? -4.66562 49.37024 42.93691 1.000 83.55246 94 LYS D C 1
ATOM 9294 O O . LYS D 1 97 ? -3.89639 50.14068 43.53232 1.000 84.88620 94 LYS D O 1
ATOM 9313 N N . GLY D 1 98 ? -4.74199 49.31981 41.61129 1.000 77.55041 95 GLY D N 1
ATOM 9314 C CA . GLY D 1 98 ? -3.94621 50.18447 40.77136 1.000 77.94848 95 GLY D CA 1
ATOM 9315 C C . GLY D 1 98 ? -2.72594 49.54988 40.14783 1.000 77.60963 95 GLY D C 1
ATOM 9316 O O . GLY D 1 98 ? -1.87412 50.28022 39.62747 1.000 79.18284 95 GLY D O 1
ATOM 9320 N N . PHE D 1 99 ? -2.61445 48.22514 40.17970 1.000 79.61044 96 PHE D N 1
ATOM 9321 C CA . PHE D 1 99 ? -1.55867 47.52231 39.47166 1.000 80.81521 96 PHE D CA 1
ATOM 9322 C C . PHE D 1 99 ? -2.07057 47.06660 38.11560 1.000 79.03934 96 PHE D C 1
ATOM 9323 O O . PHE D 1 99 ? -3.27411 46.89173 37.90356 1.000 78.82527 96 PHE D O 1
ATOM 9340 N N . VAL D 1 100 ? -1.13246 46.87352 37.19100 1.000 79.71337 97 VAL D N 1
ATOM 9341 C CA . VAL D 1 100 ? -1.46531 46.44873 35.84149 1.000 78.87245 97 VAL D CA 1
ATOM 9342 C C . VAL D 1 100 ? -0.39145 45.49013 35.35444 1.000 78.60707 97 VAL D C 1
ATOM 9343 O O . VAL D 1 100 ? 0.77905 45.59066 35.73983 1.000 74.40215 97 VAL D O 1
ATOM 9356 N N . ILE D 1 101 ? -0.80041 44.56173 34.48684 1.000 78.69839 98 ILE D N 1
ATOM 9357 C CA . ILE D 1 101 ? 0.10980 43.55171 33.96412 1.000 76.92920 98 ILE D CA 1
ATOM 9358 C C . ILE D 1 101 ? 1.02054 44.18912 32.92589 1.000 72.14991 98 ILE D C 1
ATOM 9359 O O . ILE D 1 101 ? 0.61862 44.42605 31.78342 1.000 71.13680 98 ILE D O 1
ATOM 9375 N N . THR D 1 102 ? 2.25779 44.46735 33.31944 1.000 69.62748 99 THR D N 1
ATOM 9376 C CA . THR D 1 102 ? 3.22931 45.04407 32.40021 1.000 68.91543 99 THR D CA 1
ATOM 9377 C C . THR D 1 102 ? 3.78648 44.00531 31.43773 1.000 73.96886 99 THR D C 1
ATOM 9378 O O . THR D 1 102 ? 4.09576 44.33169 30.28965 1.000 68.67063 99 THR D O 1
ATOM 9389 N N . GLU D 1 103 ? 3.93615 42.76593 31.88913 1.000 70.01906 100 GLU D N 1
ATOM 9390 C CA . GLU D 1 103 ? 4.49958 41.70038 31.07513 1.000 65.40140 100 GLU D CA 1
ATOM 9391 C C . GLU D 1 103 ? 3.87646 40.39438 31.53747 1.000 65.02570 100 GLU D C 1
ATOM 9392 O O . GLU D 1 103 ? 3.58626 40.23303 32.72661 1.000 65.69904 100 GLU D O 1
ATOM 9404 N N . TYR D 1 104 ? 3.64938 39.47733 30.59930 1.000 66.97064 101 TYR D N 1
ATOM 9405 C CA . TYR D 1 104 ? 3.14984 38.16046 30.96487 1.000 67.67376 101 TYR D CA 1
ATOM 9406 C C . TYR D 1 104 ? 3.61667 37.14669 29.93399 1.000 65.39762 101 TYR D C 1
ATOM 9407 O O . TYR D 1 104 ? 3.85334 37.47993 28.76917 1.000 70.06175 101 TYR D O 1
ATOM 9425 N N . PHE D 1 105 ? 3.78194 35.91079 30.39757 1.000 64.87535 102 PHE D N 1
ATOM 9426 C CA . PHE D 1 105 ? 4.11403 34.77005 29.55908 1.000 63.66906 102 PHE D CA 1
ATOM 9427 C C . PHE D 1 105 ? 3.02488 33.72173 29.72341 1.000 63.87088 102 PHE D C 1
ATOM 9428 O O . PHE D 1 105 ? 2.59767 33.43215 30.84676 1.000 71.11835 102 PHE D O 1
ATOM 9445 N N . ILE D 1 106 ? 2.56854 33.16062 28.60676 1.000 73.26788 103 ILE D N 1
ATOM 9446 C CA . ILE D 1 106 ? 1.59355 32.07804 28.62654 1.000 67.14740 103 ILE D CA 1
ATOM 9447 C C . ILE D 1 106 ? 2.28405 30.86686 28.01371 1.000 70.28118 103 ILE D C 1
ATOM 9448 O O . ILE D 1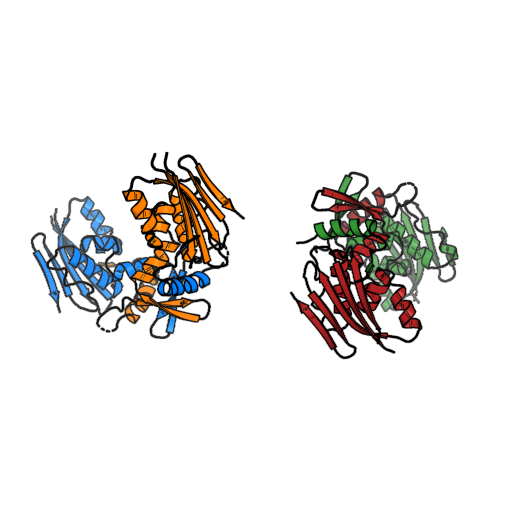 106 ? 2.28294 30.69109 26.79251 1.000 71.72029 103 ILE D O 1
ATOM 9464 N N . ASP D 1 107 ? 2.88009 30.02717 28.85250 1.000 68.11426 104 ASP D N 1
ATOM 9465 C CA . ASP D 1 107 ? 3.54009 28.81159 28.38321 1.000 67.21387 104 ASP D CA 1
ATOM 9466 C C . ASP D 1 107 ? 2.49139 27.72639 28.16975 1.000 67.20990 104 ASP D C 1
ATOM 9467 O O . ASP D 1 107 ? 1.91848 27.21279 29.13577 1.000 63.87679 104 ASP D O 1
ATOM 9476 N N . VAL D 1 108 ? 2.24393 27.36548 26.91387 1.000 71.99285 105 VAL D N 1
ATOM 9477 C CA . VAL D 1 108 ? 1.26835 26.33403 26.58045 1.000 71.53865 105 VAL D CA 1
ATOM 9478 C C . VAL D 1 108 ? 1.98931 24.99621 26.55538 1.000 73.91872 105 VAL D C 1
ATOM 9479 O O . VAL D 1 108 ? 2.95819 24.82057 25.80918 1.000 78.92937 105 VAL D O 1
ATOM 9492 N N . LEU D 1 109 ? 1.52059 24.05370 27.37586 1.000 76.54823 106 LEU D N 1
ATOM 9493 C CA . LEU D 1 109 ? 2.10418 22.71869 27.48209 1.000 78.64977 106 LEU D CA 1
ATOM 9494 C C . LEU D 1 109 ? 1.05752 21.69771 27.05584 1.000 80.61174 106 LEU D C 1
ATOM 9495 O O . LEU D 1 109 ? 0.24090 21.24946 27.87774 1.000 81.13448 106 LEU D O 1
ATOM 9511 N N . PRO D 1 110 ? 1.04916 21.28943 25.78393 1.000 75.38981 107 PRO D N 1
ATOM 9512 C CA . PRO D 1 110 ? 0.02890 20.31884 25.34710 1.000 76.02805 107 PRO D CA 1
ATOM 9513 C C . PRO D 1 110 ? 0.00727 19.05354 26.19475 1.000 73.31814 107 PRO D C 1
ATOM 9514 O O . PRO D 1 110 ? -1.06944 18.60474 26.61170 1.000 72.97451 107 PRO D O 1
ATOM 9525 N N . THR D 1 111 ? 1.17403 18.47182 26.47033 1.000 80.86557 108 THR D N 1
ATOM 9526 C CA . THR D 1 111 ? 1.24922 17.30101 27.33470 1.000 81.69170 108 THR D CA 1
ATOM 9527 C C . THR D 1 111 ? 0.95128 17.72163 28.76980 1.000 83.71892 108 THR D C 1
ATOM 9528 O O . THR D 1 111 ? 1.66282 18.55676 29.34476 1.000 81.84631 108 THR D O 1
ATOM 9539 N N . GLY D 1 112 ? -0.10629 17.15135 29.34272 1.000 86.78083 109 GLY D N 1
ATOM 9540 C CA . GLY D 1 112 ? -0.57293 17.53123 30.65603 1.000 78.09630 109 GLY D CA 1
ATOM 9541 C C . GLY D 1 112 ? -1.72588 18.51037 30.64569 1.000 73.63344 109 GLY D C 1
ATOM 9542 O O . GLY D 1 112 ? -2.30700 18.76823 31.70577 1.000 65.90312 109 GLY D O 1
ATOM 9546 N N . ASN D 1 113 ? -2.05101 19.08311 29.48595 1.000 75.22294 110 ASN D N 1
ATOM 9547 C CA . ASN D 1 113 ? -3.17056 20.01058 29.33983 1.000 70.93117 110 ASN D CA 1
ATOM 9548 C C . ASN D 1 113 ? -3.03411 21.18718 30.30760 1.000 70.21719 110 ASN D C 1
ATOM 9549 O O . ASN D 1 113 ? -3.91999 21.46985 31.12566 1.000 71.18117 110 ASN D O 1
ATOM 9560 N N . LYS D 1 114 ? -1.90597 21.88632 30.17658 1.000 71.40441 111 LYS D N 1
ATOM 9561 C CA . LYS D 1 114 ? -1.54588 22.95156 31.09260 1.000 75.15242 111 LYS D CA 1
ATOM 9562 C C . LYS D 1 114 ? -1.13355 24.19986 30.32621 1.000 77.36611 111 LYS D C 1
ATOM 9563 O O . LYS D 1 114 ? -0.69341 24.14540 29.17152 1.000 76.87139 111 LYS D O 1
ATOM 9582 N N . ALA D 1 115 ? -1.28214 25.33612 31.00287 1.000 81.03511 112 ALA D N 1
ATOM 9583 C CA . ALA D 1 115 ? -0.84587 26.62457 30.47916 1.000 77.83417 112 ALA D CA 1
ATOM 9584 C C . ALA D 1 115 ? -0.37293 27.46426 31.65682 1.000 80.78619 112 ALA D C 1
ATOM 9585 O O . ALA D 1 115 ? -1.15946 27.77826 32.55774 1.000 81.88389 112 ALA D O 1
ATOM 9592 N N . ILE D 1 116 ? 0.90742 27.82449 31.65579 1.000 78.11238 113 ILE D N 1
ATOM 9593 C CA . ILE D 1 116 ? 1.48877 28.61202 32.73938 1.000 76.77007 113 ILE D CA 1
ATOM 9594 C C . ILE D 1 116 ? 1.30164 30.08896 32.41270 1.000 75.72105 113 ILE D C 1
ATOM 9595 O O . ILE D 1 116 ? 1.92718 30.61808 31.49109 1.000 73.85380 113 ILE D O 1
ATOM 9611 N N . PHE D 1 117 ? 0.43988 30.75207 33.17704 1.000 73.73664 114 PHE D N 1
ATOM 9612 C CA . PHE D 1 117 ? 0.16560 32.17877 33.02580 1.000 67.52171 114 PHE D CA 1
ATOM 9613 C C . PHE D 1 117 ? 0.98182 32.91281 34.08819 1.000 71.60996 114 PHE D C 1
ATOM 9614 O O . PHE D 1 117 ? 0.53935 33.10014 35.22061 1.000 75.28986 114 PHE D O 1
ATOM 9631 N N . ARG D 1 118 ? 2.19345 33.31625 33.71858 1.000 68.68666 115 ARG D N 1
ATOM 9632 C CA . ARG D 1 118 ? 3.11219 34.00779 34.60908 1.000 70.89055 115 ARG D CA 1
ATOM 9633 C C . ARG D 1 118 ? 3.35256 35.42011 34.09253 1.000 73.07294 115 ARG D C 1
ATOM 9634 O O . ARG D 1 118 ? 3.27629 35.67661 32.88804 1.000 72.36145 115 ARG D O 1
ATOM 9655 N N . GLY D 1 119 ? 3.63286 36.33793 35.00861 1.000 68.48504 116 GLY D N 1
ATOM 9656 C CA . GLY D 1 119 ? 3.84392 37.71750 34.61582 1.000 69.80339 116 GLY D CA 1
ATOM 9657 C C . GLY D 1 119 ? 4.18411 38.59038 35.80398 1.000 69.64723 116 GLY D C 1
ATOM 9658 O O . GLY D 1 119 ? 4.42993 38.10723 36.91327 1.000 78.48317 116 GLY D O 1
ATOM 9662 N N . THR D 1 120 ? 4.19019 39.89890 35.54468 1.000 68.80969 117 THR D N 1
ATOM 9663 C CA . THR D 1 120 ? 4.58004 40.90590 36.51956 1.000 77.90988 117 THR D CA 1
ATOM 9664 C C . THR D 1 120 ? 3.53107 42.00652 36.55446 1.000 76.85712 117 THR D C 1
ATOM 9665 O O . THR D 1 120 ? 3.05614 42.46155 35.50994 1.000 74.95304 117 THR D O 1
ATOM 9676 N N . LEU D 1 121 ? 3.17172 42.42568 37.76330 1.000 84.60104 118 LEU D N 1
ATOM 9677 C CA . LEU D 1 121 ? 2.25756 43.53543 37.97803 1.000 81.30600 118 LEU D CA 1
ATOM 9678 C C . LEU D 1 121 ? 3.03177 44.74732 38.47309 1.000 82.85245 118 LEU D C 1
ATOM 9679 O O . LEU D 1 121 ? 3.96218 44.61681 39.26975 1.000 82.20942 118 LEU D O 1
ATOM 9695 N N . ALA D 1 122 ? 2.63863 45.92526 38.00127 1.000 81.76564 119 ALA D N 1
ATOM 9696 C CA . ALA D 1 122 ? 3.28249 47.16829 38.39734 1.000 80.26009 119 ALA D CA 1
ATOM 9697 C C . ALA D 1 122 ? 2.23488 48.26929 38.40045 1.000 78.72586 119 ALA D C 1
ATOM 9698 O O . ALA D 1 122 ? 1.25720 48.21386 37.64932 1.000 73.32353 119 ALA D O 1
ATOM 9705 N N . HIS D 1 123 ? 2.44414 49.26731 39.25271 1.000 76.15866 120 HIS D N 1
ATOM 9706 C CA . HIS D 1 123 ? 1.50028 50.37268 39.35753 1.000 72.33494 120 HIS D CA 1
ATOM 9707 C C . HIS D 1 123 ? 1.69698 51.34250 38.19878 1.000 75.03643 120 HIS D C 1
ATOM 9708 O O . HIS D 1 123 ? 0.73601 51.91989 37.68869 1.000 73.56814 120 HIS D O 1
ATOM 9722 N N . LYS D 1 141 ? 6.28567 46.43209 42.22324 1.000 92.08723 138 LYS D N 1
ATOM 9723 C CA . LYS D 1 141 ? 6.31506 45.21171 41.42589 1.000 87.96604 138 LYS D CA 1
ATOM 9724 C C . LYS D 1 141 ? 5.77791 44.02395 42.21672 1.000 88.60974 138 LYS D C 1
ATOM 9725 O O . LYS D 1 141 ? 6.05435 43.87347 43.40614 1.000 92.67194 138 LYS D O 1
ATOM 9743 N N . LYS D 1 142 ? 5.00544 43.18032 41.53288 1.000 85.55835 139 LYS D N 1
ATOM 9744 C CA . LYS D 1 142 ? 4.41574 41.99584 42.15130 1.000 85.04871 139 LYS D CA 1
ATOM 9745 C C . LYS D 1 142 ? 4.33060 40.91670 41.07624 1.000 85.11059 139 LYS D C 1
ATOM 9746 O O . LYS D 1 142 ? 3.37250 40.88853 40.29658 1.000 82.76617 139 LYS D O 1
ATOM 9765 N N . GLU D 1 143 ? 5.31917 40.03174 41.04708 1.000 85.41849 140 GLU D N 1
ATOM 9766 C CA . GLU D 1 143 ? 5.29301 38.93731 40.08910 1.000 82.21361 140 GLU D CA 1
ATOM 9767 C C . GLU D 1 143 ? 4.20258 37.93191 40.44808 1.000 79.52027 140 GLU D C 1
ATOM 9768 O O . GLU D 1 143 ? 3.95489 37.64541 41.62586 1.000 77.88307 140 GLU D O 1
ATOM 9780 N N . PHE D 1 144 ? 3.53675 37.40403 39.41662 1.000 78.48469 141 PHE D N 1
ATOM 9781 C CA . PHE D 1 144 ? 2.46518 36.43713 39.60207 1.000 75.97016 141 PHE D CA 1
ATOM 9782 C C . PHE D 1 144 ? 2.72293 35.21099 38.73357 1.000 73.09281 141 PHE D C 1
ATOM 9783 O O . PHE D 1 144 ? 3.48958 35.25163 37.76388 1.000 74.99782 141 PHE D O 1
ATOM 9800 N N . GLU D 1 145 ? 2.06903 34.10835 39.10467 1.000 70.78257 142 GLU D N 1
ATOM 9801 C CA . GLU D 1 145 ? 2.20206 32.85607 38.37206 1.000 73.48447 142 GLU D CA 1
ATOM 9802 C C . GLU D 1 145 ? 0.98583 31.98833 38.66777 1.000 77.98805 142 GLU D C 1
ATOM 9803 O O . GLU D 1 145 ? 0.66101 31.74713 39.83671 1.000 81.33046 142 GLU D O 1
ATOM 9815 N N . PHE D 1 146 ? 0.32253 31.52428 37.60548 1.000 76.86261 143 PHE D N 1
ATOM 9816 C CA . PHE D 1 146 ? -0.86433 30.68399 37.71098 1.000 75.94151 143 PHE D CA 1
ATOM 9817 C C . PHE D 1 146 ? -0.69367 29.44522 36.84456 1.000 78.18280 143 PHE D C 1
ATOM 9818 O O . PHE D 1 146 ? -0.29092 29.55390 35.68131 1.000 76.54244 143 PHE D O 1
ATOM 9835 N N . SER D 1 147 ? -1.03823 28.28063 37.39550 1.000 79.86224 144 SER D N 1
ATOM 9836 C CA . SER D 1 147 ? -1.00304 27.01672 36.65675 1.000 75.95881 144 SER D CA 1
ATOM 9837 C C . SER D 1 147 ? -2.42926 26.68452 36.23014 1.000 77.63875 144 SER D C 1
ATOM 9838 O O . SER D 1 147 ? -3.19758 26.07275 36.97402 1.000 74.20785 144 SER D O 1
ATOM 9846 N N . LEU D 1 148 ? -2.77983 27.09569 35.01099 1.000 71.39548 145 LEU D N 1
ATOM 9847 C CA . LEU D 1 148 ? -4.11656 26.86743 34.47196 1.000 68.92651 145 LEU D CA 1
ATOM 9848 C C . LEU D 1 148 ? -4.21886 25.42085 33.99876 1.000 69.37313 145 LEU D C 1
ATOM 9849 O O . LEU D 1 148 ? -3.70914 25.06323 32.93210 1.000 66.68548 145 LEU D O 1
ATOM 9865 N N . ASN D 1 149 ? -4.88805 24.58373 34.78848 1.000 76.83027 146 ASN D N 1
ATOM 9866 C CA . ASN D 1 149 ? -5.02116 23.16911 34.47511 1.000 72.86260 146 ASN D CA 1
ATOM 9867 C C . ASN D 1 149 ? -6.23835 22.92118 33.58730 1.000 70.59685 146 ASN D C 1
ATOM 9868 O O . ASN D 1 149 ? -7.13122 23.76187 33.45905 1.000 77.27510 146 ASN D O 1
ATOM 9879 N N . GLN D 1 150 ? -6.25046 21.74432 32.96100 1.000 70.38530 147 GLN D N 1
ATOM 9880 C CA . GLN D 1 150 ? -7.31035 21.34284 32.03503 1.000 70.81535 147 GLN D CA 1
ATOM 9881 C C . GLN D 1 150 ? -7.30999 22.21503 30.77875 1.000 71.74197 147 GLN D C 1
ATOM 9882 O O . GLN D 1 150 ? -8.36647 22.59536 30.27038 1.000 71.49530 147 GLN D O 1
ATOM 9896 N N . PHE D 1 151 ? -6.11499 22.52992 30.28104 1.000 69.58457 148 PHE D N 1
ATOM 9897 C CA . PHE D 1 151 ? -5.94489 23.36366 29.09215 1.000 74.01629 148 PHE D CA 1
ATOM 9898 C C . PHE D 1 151 ? -5.93680 22.43583 27.88425 1.000 74.08011 148 PHE D C 1
ATOM 9899 O O . PHE D 1 151 ? -4.88981 21.96588 27.43491 1.000 71.58337 148 PHE D O 1
ATOM 9916 N N . SER D 1 152 ? -7.12318 22.17679 27.34820 1.000 67.11112 149 SER D N 1
ATOM 9917 C CA . SER D 1 152 ? -7.30762 21.16897 26.31948 1.000 70.55129 149 SER D CA 1
ATOM 9918 C C . SER D 1 152 ? -7.06725 21.75296 24.92843 1.000 68.06619 149 SER D C 1
ATOM 9919 O O . SER D 1 152 ? -6.60410 22.88394 24.76909 1.000 70.29417 149 SER D O 1
ATOM 9927 N N . ILE D 1 153 ? -7.40160 20.97228 23.89849 1.000 78.21219 150 ILE D N 1
ATOM 9928 C CA . ILE D 1 153 ? -7.25530 21.43883 22.52269 1.000 76.76912 150 ILE D CA 1
ATOM 9929 C C . ILE D 1 153 ? -8.17414 22.62392 22.26117 1.000 77.56569 150 ILE D C 1
ATOM 9930 O O . ILE D 1 153 ? -7.77565 23.61743 21.63971 1.000 77.96986 150 ILE D O 1
ATOM 9946 N N . LEU D 1 154 ? -9.42500 22.53135 22.71036 1.000 73.10392 151 LEU D N 1
ATOM 9947 C CA . LEU D 1 154 ? -10.36832 23.62235 22.49283 1.000 72.57176 151 LEU D CA 1
ATOM 9948 C C . LEU D 1 154 ? -9.83863 24.92597 23.07377 1.000 70.56950 151 LEU D C 1
ATOM 9949 O O . LEU D 1 154 ? -9.88534 25.97592 22.42366 1.000 66.17355 151 LEU D O 1
ATOM 9965 N N . GLN D 1 155 ? -9.33420 24.87882 24.30641 1.000 70.46878 152 GLN D N 1
ATOM 9966 C CA . GLN D 1 155 ? -8.82027 26.09065 24.93254 1.000 71.45282 152 GLN D CA 1
ATOM 9967 C C . GLN D 1 155 ? -7.52386 26.55218 24.27789 1.000 70.28954 152 GLN D C 1
ATOM 9968 O O . GLN D 1 155 ? -7.26299 27.75920 24.20826 1.000 71.28802 152 GLN D O 1
ATOM 9982 N N . GLN D 1 156 ? -6.70934 25.62035 23.77950 1.000 75.08844 153 GLN D N 1
ATOM 9983 C CA . GLN D 1 156 ? -5.51915 26.02232 23.03824 1.000 78.80367 153 GLN D CA 1
ATOM 9984 C C . GLN D 1 156 ? -5.88930 26.69336 21.72354 1.000 82.48087 153 GLN D C 1
ATOM 9985 O O . GLN D 1 156 ? -5.23739 27.65778 21.30709 1.000 84.59427 153 GLN D O 1
ATOM 9999 N N . ILE D 1 157 ? -6.91507 26.18424 21.04243 1.000 82.79850 154 ILE D N 1
ATOM 10000 C CA . ILE D 1 157 ? -7.42020 26.87232 19.85912 1.000 87.17824 154 ILE D CA 1
ATOM 10001 C C . ILE D 1 157 ? -7.90404 28.26722 20.23560 1.000 85.96983 154 ILE D C 1
ATOM 10002 O O . ILE D 1 157 ? -7.56465 29.26132 19.58204 1.000 84.14810 154 ILE D O 1
ATOM 10018 N N . ALA D 1 158 ? -8.70255 28.35872 21.30214 1.000 78.81380 155 ALA D N 1
ATOM 10019 C CA . ALA D 1 158 ? -9.26428 29.64346 21.70539 1.000 78.33521 155 ALA D CA 1
ATOM 10020 C C . ALA D 1 158 ? -8.16894 30.67650 21.94740 1.000 78.15436 155 ALA D C 1
ATOM 10021 O O . ALA D 1 158 ? -8.26119 31.81751 21.47847 1.000 77.00803 155 ALA D O 1
ATOM 10028 N N . LEU D 1 159 ? -7.11907 30.29501 22.68029 1.000 86.59439 156 LEU D N 1
ATOM 10029 C CA . LEU D 1 159 ? -6.07283 31.25533 23.01746 1.000 86.53552 156 LEU D CA 1
ATOM 10030 C C . LEU D 1 159 ? -5.37353 31.77362 21.76842 1.000 86.01475 156 LEU D C 1
ATOM 10031 O O . LEU D 1 159 ? -4.95442 32.93714 21.72038 1.000 88.66641 156 LEU D O 1
ATOM 10047 N N . SER D 1 160 ? -5.22765 30.92229 20.74939 1.000 74.99440 157 SER D N 1
ATOM 10048 C CA . SER D 1 160 ? -4.57739 31.36201 19.51981 1.000 77.79271 157 SER D CA 1
ATOM 10049 C C . SER D 1 160 ? -5.40181 32.43630 18.82292 1.000 80.12570 157 SER D C 1
ATOM 10050 O O . SER D 1 160 ? -4.84830 33.35520 18.21052 1.000 78.84148 157 SER D O 1
ATOM 10058 N N . HIS D 1 161 ? -6.73004 32.33595 18.89847 1.000 74.25425 158 HIS D N 1
ATOM 10059 C CA . HIS D 1 161 ? -7.57684 33.38613 18.34368 1.000 71.61313 158 HIS D CA 1
ATOM 10060 C C . HIS D 1 161 ? -7.35203 34.70679 19.06825 1.000 77.08356 158 HIS D C 1
ATOM 10061 O O . HIS D 1 161 ? -7.29773 35.76919 18.43827 1.000 82.08945 158 HIS D O 1
ATOM 10075 N N . CYS D 1 162 ? -7.24637 34.66195 20.39875 1.000 89.50874 159 CYS D N 1
ATOM 10076 C CA . CYS D 1 162 ? -6.95549 35.87089 21.16135 1.000 95.42172 159 CYS D CA 1
ATOM 10077 C C . CYS D 1 162 ? -5.60354 36.44944 20.76966 1.000 90.91743 159 CYS D C 1
ATOM 10078 O O . CYS D 1 162 ? -5.44039 37.67211 20.67645 1.000 98.24552 159 CYS D O 1
ATOM 10086 N N . ILE D 1 163 ? -4.61621 35.58167 20.55193 1.000 84.77274 160 ILE D N 1
ATOM 10087 C CA . ILE D 1 163 ? -3.31249 36.04279 20.09406 1.000 83.68799 160 ILE D CA 1
ATOM 10088 C C . ILE D 1 163 ? -3.41007 36.58159 18.67368 1.000 82.02105 160 ILE D C 1
ATOM 10089 O O . ILE D 1 163 ? -2.79262 37.59847 18.33433 1.000 84.68659 160 ILE D O 1
ATOM 10105 N N . ALA D 1 164 ? -4.17788 35.90476 17.81901 1.000 64.14439 161 ALA D N 1
ATOM 10106 C CA . ALA D 1 164 ? -4.29159 36.33122 16.42964 1.000 72.96121 161 ALA D CA 1
ATOM 10107 C C . ALA D 1 164 ? -5.05719 37.64208 16.30254 1.000 72.24369 161 ALA D C 1
ATOM 10108 O O . ALA D 1 164 ? -4.77433 38.43872 15.39868 1.000 74.60595 161 ALA D O 1
ATOM 10115 N N . ASN D 1 165 ? -6.01945 37.88493 17.19217 1.000 74.21960 162 ASN D N 1
ATOM 10116 C CA . ASN D 1 165 ? -6.81937 39.10116 17.14860 1.000 72.37952 162 ASN D CA 1
ATOM 10117 C C . ASN D 1 165 ? -6.09845 40.30278 17.74144 1.000 73.38575 162 ASN D C 1
ATOM 10118 O O . ASN D 1 165 ? -6.65181 41.40897 17.72273 1.000 75.24313 162 ASN D O 1
ATOM 10129 N N . LEU D 1 166 ? -4.88125 40.11970 18.25842 1.000 77.66728 163 LEU D N 1
ATOM 10130 C CA . LEU D 1 166 ? -4.11980 41.24570 18.78394 1.000 76.05016 163 LEU D CA 1
ATOM 10131 C C . LEU D 1 166 ? -3.53837 42.10332 17.66671 1.000 78.30694 163 LEU D C 1
ATOM 10132 O O . LEU D 1 166 ? -3.49940 43.33222 17.78203 1.000 85.16217 163 LEU D O 1
ATOM 10148 N N . HIS D 1 167 ? -3.08374 41.47764 16.58459 1.000 75.65214 164 HIS D N 1
ATOM 10149 C CA . HIS D 1 167 ? -2.47101 42.20785 15.48720 1.000 75.79142 164 HIS D CA 1
ATOM 10150 C C . HIS D 1 167 ? -2.69493 41.44129 14.19397 1.000 80.52408 164 HIS D C 1
ATOM 10151 O O . HIS D 1 167 ? -2.91346 40.22695 14.19575 1.000 80.36320 164 HIS D O 1
ATOM 10165 N N . GLU D 1 168 ? -2.63989 42.17631 13.08142 1.000 76.97888 165 GLU D N 1
ATOM 10166 C CA . GLU D 1 168 ? -2.85881 41.56170 11.77880 1.000 73.70433 165 GLU D CA 1
ATOM 10167 C C . GLU D 1 168 ? -1.73298 40.60143 11.42681 1.000 72.62156 165 GLU D C 1
ATOM 10168 O O . GLU D 1 168 ? -1.96499 39.58550 10.76012 1.000 73.15042 165 GLU D O 1
ATOM 10180 N N . GLU D 1 169 ? -0.51389 40.90062 11.87733 1.000 73.19242 166 GLU D N 1
ATOM 10181 C CA . GLU D 1 169 ? 0.62156 40.05659 11.53509 1.000 73.33567 166 GLU D CA 1
ATOM 10182 C C . GLU D 1 169 ? 0.54955 38.71321 12.24319 1.000 72.40517 166 GLU D C 1
ATOM 10183 O O . GLU D 1 169 ? 1.10629 37.73322 11.75441 1.000 74.53540 166 GLU D O 1
ATOM 10195 N N . CYS D 1 170 ? -0.14397 38.63231 13.36860 1.000 70.07920 167 CYS D N 1
ATOM 10196 C CA . CYS D 1 170 ? -0.26874 37.37450 14.09206 1.000 75.37970 167 CYS D CA 1
ATOM 10197 C C . CYS D 1 170 ? -1.47892 36.55263 13.66262 1.000 67.30501 167 CYS D C 1
ATOM 10198 O O . CYS D 1 170 ? -1.79658 35.55286 14.31161 1.000 71.81661 167 CYS D O 1
ATOM 10206 N N . ALA D 1 171 ? -2.16282 36.95451 12.59548 1.000 73.46414 168 ALA D N 1
ATOM 10207 C CA . ALA D 1 171 ? -3.40929 36.30165 12.22208 1.000 74.92789 168 ALA D CA 1
ATOM 10208 C C . ALA D 1 171 ? -3.19510 34.83649 11.84201 1.000 78.82008 168 ALA D C 1
ATOM 10209 O O . ALA D 1 171 ? -4.10261 34.01581 12.04721 1.000 77.51740 168 ALA D O 1
ATOM 10216 N N . GLY D 1 172 ? -2.01612 34.47678 11.30808 1.000 86.21374 169 GLY D N 1
ATOM 10217 C CA . GLY D 1 172 ? -1.81807 33.11482 10.84456 1.000 84.82516 169 GLY D CA 1
ATOM 10218 C C . GLY D 1 172 ? -1.67803 32.12601 11.97041 1.000 88.84287 169 GLY D C 1
ATOM 10219 O O . GLY D 1 172 ? -1.96535 30.93860 11.79483 1.000 84.85134 169 GLY D O 1
ATOM 10223 N N . PHE D 1 173 ? -1.26382 32.60327 13.14768 1.000 79.78479 170 PHE D N 1
ATOM 10224 C CA . PHE D 1 173 ? -1.17828 31.73953 14.31809 1.000 74.46444 170 PHE D CA 1
ATOM 10225 C C . PHE D 1 173 ? -2.58181 31.56358 14.89780 1.000 73.13495 170 PHE D C 1
ATOM 10226 O O . PHE D 1 173 ? -2.89763 31.97527 16.01677 1.000 79.19837 170 PHE D O 1
ATOM 10243 N N . ARG D 1 174 ? -3.43440 30.93094 14.10024 1.000 76.82094 171 ARG D N 1
ATOM 10244 C CA . ARG D 1 174 ? -4.84428 30.77298 14.41922 1.000 70.06343 171 ARG D CA 1
ATOM 10245 C C . ARG D 1 174 ? -5.21320 29.30583 14.26296 1.000 67.44494 171 ARG D C 1
ATOM 10246 O O . ARG D 1 174 ? -4.80739 28.65378 13.29815 1.000 73.02187 171 ARG D O 1
ATOM 10267 N N . GLY D 1 175 ? -5.96705 28.78201 15.22468 1.000 77.74696 172 GLY D N 1
ATOM 10268 C CA . GLY D 1 175 ? -6.28914 27.36841 15.21356 1.000 77.45023 172 GLY D CA 1
ATOM 10269 C C . GLY D 1 175 ? -5.10533 26.47972 15.52168 1.000 79.68665 172 GLY D C 1
ATOM 10270 O O . GLY D 1 175 ? -5.07869 25.32046 15.09429 1.000 81.82473 172 GLY D O 1
ATOM 10274 N N . THR D 1 176 ? -4.11105 26.99953 16.23795 1.000 73.58396 173 THR D N 1
ATOM 10275 C CA . THR D 1 176 ? -2.91789 26.23373 16.57477 1.000 69.27793 173 THR D CA 1
ATOM 10276 C C . THR D 1 176 ? -3.14120 25.49986 17.89245 1.000 73.75314 173 THR D C 1
ATOM 10277 O O . THR D 1 176 ? -3.41270 26.12560 18.92469 1.000 77.94896 173 THR D O 1
ATOM 10288 N N . PHE D 1 177 ? -3.03383 24.17324 17.84873 1.000 85.13528 174 PHE D N 1
ATOM 10289 C CA . PHE D 1 177 ? -3.19753 23.33005 19.02359 1.000 84.50621 174 PHE D CA 1
ATOM 10290 C C . PHE D 1 177 ? -2.13885 22.23665 18.98746 1.000 87.05374 174 PHE D C 1
ATOM 10291 O O . PHE D 1 177 ? -1.48282 22.01440 17.96697 1.000 87.90523 174 PHE D O 1
ATOM 10308 N N . ASP D 1 178 ? -1.97315 21.54908 20.11811 1.000 80.07678 175 ASP D N 1
ATOM 10309 C CA . ASP D 1 178 ? -0.98822 20.47158 20.23141 1.000 80.20187 175 ASP D CA 1
ATOM 10310 C C . ASP D 1 178 ? 0.41708 20.97063 19.89250 1.000 80.56934 175 ASP D C 1
ATOM 10311 O O . ASP D 1 178 ? 1.22593 20.25413 19.29754 1.000 80.64682 175 ASP D O 1
ATOM 10320 N N . VAL D 1 179 ? 0.70605 22.21600 20.26406 1.000 81.79041 176 VAL D N 1
ATOM 10321 C CA . VAL D 1 179 ? 2.01378 22.81921 20.04125 1.000 79.43551 176 VAL D CA 1
ATOM 10322 C C . VAL D 1 179 ? 2.44908 23.48901 21.33282 1.000 75.21716 176 VAL D C 1
ATOM 10323 O O . VAL D 1 179 ? 1.67197 24.23718 21.93883 1.000 78.22516 176 VAL D O 1
ATOM 10336 N N . GLU D 1 180 ? 3.68288 23.22002 21.75434 1.000 81.43580 177 GLU D N 1
ATOM 10337 C CA . GLU D 1 180 ? 4.23305 23.83189 22.95433 1.000 81.21217 177 GLU D CA 1
ATOM 10338 C C . GLU D 1 180 ? 4.85335 25.17209 22.58121 1.000 77.45292 177 GLU D C 1
ATOM 10339 O O . GLU D 1 180 ? 5.80917 25.22146 21.80062 1.000 83.23059 177 GLU D O 1
ATOM 10351 N N . TYR D 1 181 ? 4.30783 26.25291 23.13286 1.000 76.89050 178 TYR D N 1
ATOM 10352 C CA . TYR D 1 181 ? 4.79942 27.58805 22.83126 1.000 76.57192 178 TYR D CA 1
ATOM 10353 C C . TYR D 1 181 ? 4.57628 28.49287 24.03378 1.000 75.23004 178 TYR D C 1
ATOM 10354 O O . TYR D 1 181 ? 3.72932 28.22711 24.88992 1.000 73.07544 178 TYR D O 1
ATOM 10372 N N . THR D 1 182 ? 5.35423 29.57207 24.08763 1.000 67.65905 179 THR D N 1
ATOM 10373 C CA . THR D 1 182 ? 5.23420 30.58353 25.13065 1.000 70.26705 179 THR D CA 1
ATOM 10374 C C . THR D 1 182 ? 4.97684 31.93626 24.48437 1.000 68.11665 179 THR D C 1
ATOM 10375 O O . THR D 1 182 ? 5.79555 32.41312 23.69100 1.000 70.16757 179 THR D O 1
ATOM 10386 N N . PHE D 1 183 ? 3.84412 32.54535 24.82794 1.000 76.55661 180 PHE D N 1
ATOM 10387 C CA . PHE D 1 183 ? 3.46210 33.85627 24.31659 1.000 78.98933 180 PHE D CA 1
ATOM 10388 C C . PHE D 1 183 ? 3.96345 34.91851 25.28938 1.000 82.62526 180 PHE D C 1
ATOM 10389 O O . PHE D 1 183 ? 3.46510 35.02157 26.41760 1.000 81.47724 180 PHE D O 1
ATOM 10406 N N . HIS D 1 184 ? 4.96230 35.69117 24.86155 1.000 76.95231 181 HIS D N 1
ATOM 10407 C CA . HIS D 1 184 ? 5.48312 36.80861 25.63587 1.000 72.81260 181 HIS D CA 1
ATOM 10408 C C . HIS D 1 184 ? 4.81814 38.08767 25.15279 1.000 75.76586 181 HIS D C 1
ATOM 10409 O O . HIS D 1 184 ? 4.75654 38.33832 23.94580 1.000 77.74098 181 HIS D O 1
ATOM 10423 N N . TRP D 1 185 ? 4.31302 38.88574 26.08869 1.000 75.41787 182 TRP D N 1
ATOM 10424 C CA . TRP D 1 185 ? 3.63778 40.13315 25.75997 1.000 75.32218 182 TRP D CA 1
ATOM 10425 C C . TRP D 1 185 ? 4.15516 41.25231 26.64945 1.000 73.34834 182 TRP D C 1
ATOM 10426 O O . TRP D 1 185 ? 4.23928 41.09651 27.87245 1.000 72.58609 182 TRP D O 1
ATOM 10447 N N . THR D 1 186 ? 4.51644 42.36231 26.02599 1.000 74.90051 183 THR D N 1
ATOM 10448 C CA . THR D 1 186 ? 4.79703 43.63077 26.68840 1.000 73.92082 183 THR D CA 1
ATOM 10449 C C . THR D 1 186 ? 3.93788 44.68765 26.02246 1.000 76.19880 183 THR D C 1
ATOM 10450 O O . THR D 1 186 ? 3.33940 44.44438 24.97042 1.000 77.74038 183 THR D O 1
ATOM 10461 N N . PRO D 1 187 ? 3.83543 45.88171 26.61573 1.000 83.05316 184 PRO D N 1
ATOM 10462 C CA . PRO D 1 187 ? 3.06067 46.95061 25.96041 1.000 80.70662 184 PRO D CA 1
ATOM 10463 C C . PRO D 1 187 ? 3.68116 47.43336 24.65785 1.000 83.96242 184 PRO D C 1
ATOM 10464 O O . PRO D 1 187 ? 3.01821 48.16390 23.91069 1.000 84.51464 184 PRO D O 1
ATOM 10475 N N . PHE D 1 188 ? 4.92069 47.03888 24.35434 1.000 82.80837 185 PHE D N 1
ATOM 10476 C CA . PHE D 1 188 ? 5.61558 47.49487 23.16085 1.000 83.16105 185 PHE D CA 1
ATOM 10477 C C . PHE D 1 188 ? 5.81208 46.40452 22.12081 1.000 83.77818 185 PHE D C 1
ATOM 10478 O O . PHE D 1 188 ? 6.05106 46.72744 20.95354 1.000 83.08624 185 PHE D O 1
ATOM 10495 N N . ALA D 1 189 ? 5.71707 45.13332 22.50722 1.000 85.40986 186 ALA D N 1
ATOM 10496 C CA . ALA D 1 189 ? 5.95521 44.03691 21.57961 1.000 87.35387 186 ALA D CA 1
ATOM 10497 C C . ALA D 1 189 ? 5.33558 42.76200 22.13093 1.000 80.89052 186 ALA D C 1
ATOM 10498 O O . ALA D 1 189 ? 5.24938 42.57506 23.34713 1.000 78.04984 186 ALA D O 1
ATOM 10505 N N . PHE D 1 190 ? 4.90581 41.89020 21.21499 1.000 92.38105 187 PHE D N 1
ATOM 10506 C CA . PHE D 1 190 ? 4.38739 40.56909 21.54674 1.000 91.20866 187 PHE D CA 1
ATOM 10507 C C . PHE D 1 190 ? 5.06817 39.53875 20.65677 1.000 94.11630 187 PHE D C 1
ATOM 10508 O O . PHE D 1 190 ? 5.30406 39.79650 19.47227 1.000 94.16985 187 PHE D O 1
ATOM 10525 N N . ASN D 1 191 ? 5.37167 38.37105 21.22466 1.000 95.86463 188 ASN D N 1
ATOM 10526 C CA . ASN D 1 191 ? 6.14489 37.35536 20.52566 1.000 95.96088 188 ASN D CA 1
ATOM 10527 C C . ASN D 1 191 ? 5.66491 35.97841 20.95066 1.000 95.11687 188 ASN D C 1
ATOM 10528 O O . ASN D 1 191 ? 5.13192 35.79931 22.05424 1.000 94.68719 188 ASN D O 1
ATOM 10539 N N . VAL D 1 192 ? 5.86486 35.01282 20.05233 1.000 107.54897 189 VAL D N 1
ATOM 10540 C CA . VAL D 1 192 ? 5.57671 33.60805 20.29863 1.000 106.78955 189 VAL D CA 1
ATOM 10541 C C . VAL D 1 192 ? 6.85748 32.82841 20.05372 1.000 105.61999 189 VAL D C 1
ATOM 10542 O O . VAL D 1 192 ? 7.46296 32.94383 18.97979 1.000 114.01163 189 VAL D O 1
ATOM 10555 N N . LYS D 1 193 ? 7.26428 32.04053 21.04824 1.000 84.12124 190 LYS D N 1
ATOM 10556 C CA . LYS D 1 193 ? 8.49892 31.26836 20.99943 1.000 84.50167 190 LYS D CA 1
ATOM 10557 C C . LYS D 1 193 ? 8.14383 29.79731 21.12913 1.000 80.17496 190 LYS D C 1
ATOM 10558 O O . LYS D 1 193 ? 7.57331 29.38348 22.14469 1.000 82.41219 190 LYS D O 1
ATOM 10577 N N . PHE D 1 194 ? 8.49511 29.01254 20.11577 1.000 77.94125 191 PHE D N 1
ATOM 10578 C CA . PHE D 1 194 ? 8.15499 27.60022 20.09814 1.000 78.21688 191 PHE D CA 1
ATOM 10579 C C . PHE D 1 194 ? 9.21835 26.76823 20.81191 1.000 80.99477 191 PHE D C 1
ATOM 10580 O O . PHE D 1 194 ? 10.35062 27.20881 21.04131 1.000 79.89230 191 PHE D O 1
ATOM 10597 N N . SER D 1 195 ? 8.83050 25.54263 21.15628 1.000 86.30375 192 SER D N 1
ATOM 10598 C CA . SER D 1 195 ? 9.74167 24.58509 21.77016 1.000 83.11269 192 SER D CA 1
ATOM 10599 C C . SER D 1 195 ? 9.98505 23.41220 20.82464 1.000 81.13030 192 SER D C 1
ATOM 10600 O O . SER D 1 195 ? 9.05724 22.92233 20.17412 1.000 80.80467 192 SER D O 1
#

Nearest PDB structures (foldseek):
  7uyx-assembly2_C  TM=1.006E+00  e=1.153E-31  Pseudomonas phage PA1C
  7uyx-assembly1_B  TM=9.941E-01  e=1.201E-28  Pseudomonas phage PA1C
  7uyx-assembly1_A  TM=9.869E-01  e=1.425E-28  Pseudomonas phage PA1C
  7uyx-assembly2_D  TM=9.869E-01  e=7.022E-28  Pseudomonas phage PA1C
  4aju-assembly1_A  TM=6.153E-01  e=1.697E+00  Homo sapiens

Foldseek 3Di:
DDDDDDPPPPVVVVVVVQQVVQVPVPGVQWDWDADPVGDIDIGGVVVVCVLVCLLVLNDPLLLDALVVSVCVVVVVVVVVVVVVVQKDFQKWKWWQDAVQLWTWTWGWIDSVIDTDIDIHGNNHLSNVQSSLSNQCSVDVVSVVSHSDGPWTWMWIDHPVDIDIGGD/DPDDDDPPVVVVVVVCVVQVVQPPVPGVQWDWDADPVGDTDIGGVVVVVVLVCLLVLVDPLLQDALVVSCCVVVVVVVVVVVVVVQKDFQKWKWWADAVQLWIWTWGWICRVPDIDIDIDIHGNNYLSNVQSSQSNQLNVDVVSVVSHSDGPFTWMWIDHPVDIDIGGD/DDDDDDPPVPVVVVVVVQCVVCPCVPQWDWDADPVGDIDIGGVVVVVVLVCLLVLNDPLLLDALVSSVCVVVVVVVVVVVVVVQKDFQKWKWWADAVQQWTWIWGWIPRVDIDTDIDIHGPNYLSVVQSSLSSQLSVDVVSVVSHSDGPDTWMWIDGPVDTDID/DDDDDDDPPVVVVVVCVQQVVQPPVPGPQWDWDADPVGDIDIGGVVVVCVLVCLLVLNDPLLLDALVVSCCVVVVVVVVVVVVVVQKDFQKWKWWQDAVQLWTWTWGAIDVGDTDIDIDGNNHLSNVQSSLSNVLSVDVVSVVSHSDGPFTWMWMDGPVDIDIGGD